Protein AF-A0A8H3C6M9-F1 (afdb_monomer_lite)

Organism: NCBI:txid456999

Sequence (667 aa):
MASDAGHTKTNTQATDSNSISLPVVHGKVQRTDSHADILPLELLSYIFTLGEQAERFVRKQSPHNMRFQELVSQVCSQWRAVAVNNPTLWTWITIQRPSHCEIAASYLVRAGSTALLDVEIEMRTGFWDRAEISPTDWAGQLKYTSNLIEFLVSHGASPGRWRTLSIWARQPEPLFQALAFLHNHATPALQSLALKWASKSMQHVEEIRAIDSARTSLRYLILPGPLAPDLRYVELTSVPWRFVLDRSSPLFTGLTSLSLTAATQLNSLTMLANLLSCNPCLQSLHLSSGPDHMDNAYFSDHPLPCISLPELHSFSVRSAYKSDWILDVLKVVQVPELKKFTLATELYTDYPGEATGPELMLLNFLSGGNGDAWIDGRTSASKSIYPSLRELDISSVECYSGGKTIMTLLSSFPSVTWLSIANHQIDCLARFPSVLPKLDCLSLNGHPYPDLGKVLRRRAASGYPIQVVELRGHHYWEREDRDACALPIDVTVIEHPEPEDVAADDESAVEHWEDEIDDEEQGGYSDTGDEWMEGAEVSLEDDGLEDEYYEENNEEEEYGPSDGYTEAEEYPEDIYLPTCWTEEDGGAYDLDEAEGLYDNGWLYGGSNPFIGEENYDEEQTYEGYYEGNEWEGYSADDSDRDGGVDLEGGGSDYDDYDYDDYGADDY

pLDDT: mean 74.09, std 24.4, range [28.62, 98.5]

InterPro domains:
  IPR032675 Leucine-rich repeat domain superfamily [G3DSA:3.80.10.10] (163-447)

Radius of gyration: 38.71 Å; chains: 1; bounding box: 100×121×127 Å

Secondary structure (DSSP, 8-state):
----------------------------------GGGGS-HHHHHHHHHHHHHHHHHH----TTSPPHHHHHHHH-HHHHHHHHT-GGGG-EEEESSTTHHHHHHHHHHHHTTTS-EEEEEEE-HHHHHHTT--TT-HHHHHHHHHHHHHHHHHTT--GGGEEEEEEEESSSHHHHHHHHHHHHS--TT--EEEEEE--SS-HHHHHHHHHHHHHHHHTT----S-S-TT--EEEEES--THHHHSSSS-S--S-SEEEEE-SSPPPPHHHHHHHHHT-TT--EEEEE--SS--S-----SSPPPPEE-TT--EEEEEESS-HHHHHHHHHHEE-TT--EEEEEE----SSTT---HHHHHHHHHHHHSSGGGGTT--------S-TT--EEEEEEE---S-THHHHHHHHT-TT--EEEEEGGGTHHHHH-TTSSTT--EEEEESSPPTTHHHHHHHHHHTT----EEEEEES----HHHHHHHT--TTPEEEEEEPP----TTGGGGTTTSSS----------------------------------------PPP-------------------------------------------------------------------------------------------------------------

Foldseek 3Di:
DDDDDDDDDDDDDDDDDDDDDDDPPPPPPPPPPPCVVVDDLVVLLVVLLVQQVCCVPPDPDDVPDDHSLRVQLPPDPSSVVSSLQNLSNLQEQEAQAPVSLVVNLVSLVSVPQQAAHAYHYAAEPRRCVRVVHDPPNLVVVLVVLLVSVVSNVVSRVALCRYQHYAYEHCAQNSVLSVVVVLLVHANQNHAYYHYAHDYDPDQPVSVVVSVVVSCVVCVPSPDPDASYPNHAYYAYHQHACCSQQVDPAGNDAQYQEYADEHNADDDALQSVLRNVQRHLNHQYYHYEPHQDDHDDPDHDPDDAAADENANHAYYEYEYADPLPVVQSNVRRYQYQQHAAYAYAYNDPPPPLDDDPPSLLVSLVCQLQPDPPVVVPPDRPNHQGSHQNYAHYECQNPDDNPPLPSVLSNQQSHLNHQEYEHELVNLVNCLVPLCRNLNHQEYEYEDDDNLQQQVSQVSNVVVVRHHQEYEYEDQDDQDPVSVVSSVHDPRHHYHYDHDPPCPPPPVVVVVVPPPPPPDDPDPDDDDDDDDDDDDDDDDDDDDDDDDDDDDDDDDDDDDDDDDDDDDDDDDDDDDDDDDDDDDDDDDDDDDDDDDDDDDDDDDDDDDDDDDDDDDDDDDDDDDDDDDDDDDDDDDDDDDDDDDDDDDDDDDDDDDDDDDDDDDDDDDD

Structure (mmCIF, N/CA/C/O backbone):
data_AF-A0A8H3C6M9-F1
#
_entry.id   AF-A0A8H3C6M9-F1
#
loop_
_atom_site.group_PDB
_atom_site.id
_atom_site.type_symbol
_atom_site.label_atom_id
_atom_site.label_alt_id
_atom_site.label_comp_id
_atom_site.label_asym_id
_atom_site.label_entity_id
_atom_site.label_seq_id
_atom_site.pdbx_PDB_ins_code
_atom_site.Cartn_x
_atom_site.Cartn_y
_atom_site.Cartn_z
_atom_site.occupancy
_atom_site.B_iso_or_equiv
_atom_site.auth_seq_id
_atom_site.auth_comp_id
_atom_site.auth_asym_id
_atom_site.auth_atom_id
_atom_site.pdbx_PDB_model_num
ATOM 1 N N . MET A 1 1 ? 38.247 -35.720 -66.150 1.00 36.16 1 MET A N 1
ATOM 2 C CA . MET A 1 1 ? 39.692 -35.918 -66.397 1.00 36.16 1 MET A CA 1
ATOM 3 C C . MET A 1 1 ? 40.350 -35.902 -65.023 1.00 36.16 1 MET A C 1
ATOM 5 O O . MET A 1 1 ? 40.265 -34.875 -64.377 1.00 36.16 1 MET A O 1
ATOM 9 N N . ALA A 1 2 ? 40.515 -37.083 -64.415 1.00 33.53 2 ALA A N 1
ATOM 10 C CA . ALA A 1 2 ? 41.774 -37.860 -64.345 1.00 33.53 2 ALA A CA 1
ATOM 11 C C . ALA A 1 2 ? 42.678 -37.317 -63.207 1.00 33.53 2 ALA A C 1
ATOM 13 O O . ALA A 1 2 ? 43.108 -36.176 -63.304 1.00 33.53 2 ALA A O 1
ATOM 14 N N . SER A 1 3 ? 42.683 -37.971 -62.027 1.00 39.44 3 SER A N 1
ATOM 15 C CA . SER A 1 3 ? 43.698 -38.951 -61.518 1.00 39.44 3 SER A CA 1
ATOM 16 C C . SER A 1 3 ? 44.978 -38.247 -61.027 1.00 39.44 3 SER A C 1
ATOM 18 O O . SER A 1 3 ? 45.461 -37.375 -61.730 1.00 39.44 3 SER A O 1
ATOM 20 N N . ASP A 1 4 ? 45.568 -38.474 -59.848 1.00 41.00 4 ASP A N 1
ATOM 21 C CA . ASP A 1 4 ? 46.059 -39.700 -59.174 1.00 41.00 4 ASP A CA 1
ATOM 22 C C . ASP A 1 4 ? 46.420 -39.306 -57.712 1.00 41.00 4 ASP A C 1
ATOM 24 O O . ASP A 1 4 ? 46.810 -38.164 -57.484 1.00 41.00 4 ASP A O 1
ATOM 28 N N . ALA A 1 5 ? 46.164 -40.073 -56.643 1.00 45.22 5 ALA A N 1
ATOM 29 C CA . ALA A 1 5 ? 46.741 -41.353 -56.183 1.00 45.22 5 ALA A CA 1
ATOM 30 C C . ALA A 1 5 ? 48.145 -41.264 -55.531 1.00 45.22 5 ALA A C 1
ATOM 32 O O . ALA A 1 5 ? 49.123 -40.865 -56.154 1.00 45.22 5 ALA A O 1
ATOM 33 N N . GLY A 1 6 ? 48.236 -41.732 -54.274 1.00 39.41 6 GLY A N 1
ATOM 34 C CA . GLY A 1 6 ? 49.479 -41.871 -53.503 1.00 39.41 6 GLY A CA 1
ATOM 35 C C . GLY A 1 6 ? 49.311 -42.618 -52.165 1.00 39.41 6 GLY A C 1
ATOM 36 O O . GLY A 1 6 ? 49.246 -42.005 -51.108 1.00 39.41 6 GLY A O 1
ATOM 37 N N . HIS A 1 7 ? 49.237 -43.952 -52.232 1.00 42.56 7 HIS A N 1
ATOM 38 C CA . HIS A 1 7 ? 49.507 -44.951 -51.170 1.00 42.56 7 HIS A CA 1
ATOM 39 C C . HIS A 1 7 ? 50.911 -44.749 -50.529 1.00 42.56 7 HIS A C 1
ATOM 41 O O . HIS A 1 7 ? 51.781 -44.196 -51.184 1.00 42.56 7 HIS A O 1
ATOM 47 N N . THR A 1 8 ? 51.337 -45.194 -49.333 1.00 38.41 8 THR A N 1
ATOM 48 C CA . THR A 1 8 ? 51.044 -46.325 -48.415 1.00 38.41 8 THR A CA 1
ATOM 49 C C . THR A 1 8 ? 52.003 -46.185 -47.207 1.00 38.41 8 THR A C 1
ATOM 51 O O . THR A 1 8 ? 53.142 -45.781 -47.429 1.00 38.41 8 THR A O 1
ATOM 54 N N . LYS A 1 9 ? 51.641 -46.641 -45.993 1.00 41.12 9 LYS A N 1
ATOM 55 C CA . LYS A 1 9 ? 52.318 -47.751 -45.265 1.00 41.12 9 LYS A CA 1
ATOM 56 C C . LYS A 1 9 ? 51.861 -47.887 -43.803 1.00 41.12 9 LYS A C 1
ATOM 58 O O . LYS A 1 9 ? 51.900 -46.961 -43.007 1.00 41.12 9 LYS A O 1
ATOM 63 N N . THR A 1 10 ? 51.490 -49.124 -43.510 1.00 43.59 10 THR A N 1
ATOM 64 C CA . THR A 1 10 ? 51.218 -49.792 -42.236 1.00 43.59 10 THR A CA 1
ATOM 65 C C . THR A 1 10 ? 52.448 -49.902 -41.332 1.00 43.59 10 THR A C 1
ATOM 67 O O . THR A 1 10 ? 53.534 -50.191 -41.840 1.00 43.59 10 THR A O 1
ATOM 70 N N . ASN A 1 11 ? 52.259 -49.868 -40.008 1.00 35.47 11 ASN A N 1
ATOM 71 C CA . ASN A 1 11 ? 53.043 -50.720 -39.113 1.00 35.47 11 ASN A CA 1
ATOM 72 C C . ASN A 1 11 ? 52.235 -51.167 -37.884 1.00 35.47 11 ASN A C 1
ATOM 74 O O . ASN A 1 11 ? 51.421 -50.422 -37.348 1.00 35.47 11 ASN A O 1
ATOM 78 N N . THR A 1 12 ? 52.482 -52.413 -37.495 1.00 40.94 12 THR A N 1
ATOM 79 C CA . THR A 1 12 ? 51.703 -53.268 -36.597 1.00 40.94 12 THR A CA 1
ATOM 80 C C . THR A 1 12 ? 52.603 -53.700 -35.439 1.00 40.94 12 THR A C 1
ATOM 82 O O . THR A 1 12 ? 53.681 -54.216 -35.711 1.00 40.94 12 THR A O 1
ATOM 85 N N . GLN A 1 13 ? 52.166 -53.553 -34.184 1.00 37.41 13 GLN A N 1
ATOM 86 C CA . GLN A 1 13 ? 52.625 -54.303 -32.989 1.00 37.41 13 GLN A CA 1
ATOM 87 C C . GLN A 1 13 ? 51.731 -53.855 -31.811 1.00 37.41 13 GLN A C 1
ATOM 89 O O . GLN A 1 13 ? 51.665 -52.664 -31.549 1.00 37.41 13 GLN A O 1
ATOM 94 N N . ALA A 1 14 ? 50.847 -54.647 -31.191 1.00 42.97 14 ALA A N 1
ATOM 95 C CA . ALA A 1 14 ? 50.932 -55.978 -30.570 1.00 42.97 14 ALA A CA 1
ATOM 96 C C . ALA A 1 14 ? 51.742 -56.012 -29.257 1.00 42.97 14 ALA A C 1
ATOM 98 O O . ALA A 1 14 ? 52.936 -56.279 -29.298 1.00 42.97 14 ALA A O 1
ATOM 99 N N . THR A 1 15 ? 51.045 -55.804 -28.129 1.00 39.59 15 THR A N 1
ATOM 100 C CA . THR A 1 15 ? 51.265 -56.398 -26.786 1.00 39.59 15 THR A CA 1
ATOM 101 C C . THR A 1 15 ? 49.946 -56.232 -26.007 1.00 39.59 15 THR A C 1
ATOM 103 O O . THR A 1 15 ? 49.511 -55.108 -25.782 1.00 39.59 15 THR A O 1
ATOM 106 N N . ASP A 1 16 ? 49.105 -57.257 -25.896 1.00 34.75 16 ASP A N 1
ATOM 107 C CA . ASP A 1 16 ? 49.084 -58.305 -24.859 1.00 34.75 16 ASP A CA 1
ATOM 108 C C . ASP A 1 16 ? 48.722 -57.829 -23.434 1.00 34.75 16 ASP A C 1
ATOM 110 O O . ASP A 1 16 ? 49.536 -57.307 -22.682 1.00 34.75 16 ASP A O 1
ATOM 114 N N . SER A 1 17 ? 47.458 -58.121 -23.093 1.00 44.16 17 SER A N 1
ATOM 115 C CA . SER A 1 17 ? 46.964 -58.743 -21.852 1.00 44.16 17 SER A CA 1
ATOM 116 C C . SER A 1 17 ? 47.332 -58.154 -20.483 1.00 44.16 17 SER A C 1
ATOM 118 O O . SER A 1 17 ? 48.380 -58.454 -19.923 1.00 44.16 17 SER A O 1
ATOM 120 N N . ASN A 1 18 ? 46.334 -57.524 -19.848 1.00 36.34 18 ASN A N 1
ATOM 121 C CA . ASN A 1 18 ? 46.032 -57.740 -18.429 1.00 36.34 18 ASN A CA 1
ATOM 122 C C . ASN A 1 18 ? 44.523 -57.582 -18.171 1.00 36.34 18 ASN A C 1
ATOM 124 O O . ASN A 1 18 ? 43.996 -56.487 -17.999 1.00 36.34 18 ASN A O 1
ATOM 128 N N . SER A 1 19 ? 43.816 -58.713 -18.181 1.00 41.31 19 SER A N 1
ATOM 129 C CA . SER A 1 19 ? 42.403 -58.823 -17.826 1.00 41.31 19 SER A CA 1
ATOM 130 C C . SER A 1 19 ? 42.252 -58.924 -16.306 1.00 41.31 19 SER A C 1
ATOM 132 O O . SER A 1 19 ? 42.424 -60.002 -15.735 1.00 41.31 19 SER A O 1
ATOM 134 N N . ILE A 1 20 ? 41.899 -57.819 -15.651 1.00 39.69 20 ILE A N 1
ATOM 135 C CA . ILE A 1 20 ? 41.348 -57.840 -14.292 1.00 39.69 20 ILE A CA 1
ATOM 136 C C . ILE A 1 20 ? 39.827 -57.889 -14.436 1.00 39.69 20 ILE A C 1
ATOM 138 O O . ILE A 1 20 ? 39.172 -56.900 -14.752 1.00 39.69 20 ILE A O 1
ATOM 142 N N . SER A 1 21 ? 39.269 -59.083 -14.260 1.00 44.41 21 SER A N 1
ATOM 143 C CA . SER A 1 21 ? 37.831 -59.321 -14.199 1.00 44.41 21 SER A CA 1
ATOM 144 C C . SER A 1 21 ? 37.266 -58.756 -12.894 1.00 44.41 21 SER A C 1
ATOM 146 O O . SER A 1 21 ? 37.384 -59.387 -11.842 1.00 44.41 21 SER A O 1
ATOM 148 N N . LEU A 1 22 ? 36.647 -57.579 -12.966 1.00 44.78 22 LEU A N 1
ATOM 149 C CA . LEU A 1 22 ? 35.770 -57.070 -11.914 1.00 44.78 22 LEU A CA 1
ATOM 150 C C . LEU A 1 22 ? 34.413 -57.795 -11.984 1.00 44.78 22 LEU A C 1
ATOM 152 O O . LEU A 1 22 ? 33.896 -58.020 -13.083 1.00 44.78 22 LEU A O 1
ATOM 156 N N . PRO A 1 23 ? 33.822 -58.188 -10.841 1.00 45.72 23 PRO A N 1
ATOM 157 C CA . PRO A 1 23 ? 32.539 -58.869 -10.821 1.00 45.72 23 PRO A CA 1
ATOM 158 C C . PRO A 1 23 ? 31.445 -57.908 -11.289 1.00 45.72 23 PRO A C 1
ATOM 160 O O . PRO A 1 23 ? 31.122 -56.925 -10.626 1.00 45.72 23 PRO A O 1
ATOM 163 N N . VAL A 1 24 ? 30.858 -58.220 -12.441 1.00 51.19 24 VAL A N 1
ATOM 164 C CA . VAL A 1 24 ? 29.635 -57.596 -12.940 1.00 51.19 24 VAL A CA 1
ATOM 165 C C . VAL A 1 24 ? 28.494 -57.989 -11.998 1.00 51.19 24 VAL A C 1
ATOM 167 O O . VAL A 1 24 ? 27.837 -59.017 -12.162 1.00 51.19 24 VAL A O 1
ATOM 170 N N . VAL A 1 25 ? 28.277 -57.176 -10.966 1.00 51.94 25 VAL A N 1
ATOM 171 C CA . VAL A 1 25 ? 27.084 -57.239 -10.122 1.00 51.94 25 VAL A CA 1
ATOM 172 C C . VAL A 1 25 ? 25.944 -56.624 -10.929 1.00 51.94 25 VAL A C 1
ATOM 174 O O . VAL A 1 25 ? 25.717 -55.418 -10.912 1.00 51.94 25 VAL A O 1
ATOM 177 N N . HIS A 1 26 ? 25.218 -57.458 -11.675 1.00 48.88 26 HIS A N 1
ATOM 178 C CA . HIS A 1 26 ? 23.889 -57.120 -12.188 1.00 48.88 26 HIS A CA 1
ATOM 179 C C . HIS A 1 26 ? 22.893 -57.054 -11.022 1.00 48.88 26 HIS A C 1
ATOM 181 O O . HIS A 1 26 ? 22.028 -57.914 -10.854 1.00 48.88 26 HIS A O 1
ATOM 187 N N . GLY A 1 27 ? 23.024 -56.016 -10.197 1.00 49.16 27 GLY A N 1
ATOM 188 C CA . GLY A 1 27 ? 21.957 -55.573 -9.319 1.00 49.16 27 GLY A CA 1
ATOM 189 C C . GLY A 1 27 ? 20.884 -54.924 -10.183 1.00 49.16 27 GLY A C 1
ATOM 190 O O . GLY A 1 27 ? 21.055 -53.800 -10.643 1.00 49.16 27 GLY A O 1
ATOM 191 N N . LYS A 1 28 ? 19.780 -55.639 -10.430 1.00 52.66 28 LYS A N 1
ATOM 192 C CA . LYS A 1 28 ? 18.525 -55.026 -10.875 1.00 52.66 28 LYS A CA 1
ATOM 193 C C . LYS A 1 28 ? 18.099 -54.030 -9.797 1.00 52.66 28 LYS A C 1
ATOM 195 O O . LYS A 1 28 ? 17.418 -54.408 -8.849 1.00 52.66 28 LYS A O 1
ATOM 200 N N . VAL A 1 29 ? 18.512 -52.775 -9.936 1.00 56.50 29 VAL A N 1
ATOM 201 C CA . VAL A 1 29 ? 17.877 -51.663 -9.234 1.00 56.50 29 VAL A CA 1
ATOM 202 C C . VAL A 1 29 ? 16.456 -51.616 -9.781 1.00 56.50 29 VAL A C 1
ATOM 204 O O . VAL A 1 29 ? 16.233 -51.253 -10.937 1.00 56.50 29 VAL A O 1
ATOM 207 N N . GLN A 1 30 ? 15.500 -52.106 -8.992 1.00 56.00 30 GLN A N 1
ATOM 208 C CA . GLN A 1 30 ? 14.090 -51.835 -9.227 1.00 56.00 30 GLN A CA 1
ATOM 209 C C . GLN A 1 30 ? 13.960 -50.314 -9.277 1.00 56.00 30 GLN A C 1
ATOM 211 O O . GLN A 1 30 ? 14.158 -49.652 -8.262 1.00 56.00 30 GLN A O 1
ATOM 216 N N . ARG A 1 31 ? 13.683 -49.769 -10.468 1.00 54.78 31 ARG A N 1
ATOM 217 C CA . ARG A 1 31 ? 13.112 -48.431 -10.603 1.00 54.78 31 ARG A CA 1
ATOM 218 C C . ARG A 1 31 ? 11.848 -48.449 -9.756 1.00 54.78 31 ARG A C 1
ATOM 220 O O . ARG A 1 31 ? 10.856 -49.054 -10.144 1.00 54.78 31 ARG A O 1
ATOM 227 N N . THR A 1 32 ? 11.925 -47.894 -8.556 1.00 58.25 32 THR A N 1
ATOM 228 C CA . THR A 1 32 ? 10.736 -47.464 -7.841 1.00 58.25 32 THR A CA 1
ATOM 229 C C . THR A 1 32 ? 10.137 -46.388 -8.725 1.00 58.25 32 THR A C 1
ATOM 231 O O . THR A 1 32 ? 10.750 -45.332 -8.868 1.00 58.25 32 THR A O 1
ATOM 234 N N . ASP A 1 33 ? 9.039 -46.715 -9.404 1.00 57.97 33 ASP A N 1
ATOM 235 C CA . ASP A 1 33 ? 8.292 -45.796 -10.255 1.00 57.97 33 ASP A CA 1
ATOM 236 C C . ASP A 1 33 ? 8.059 -44.498 -9.473 1.00 57.97 33 ASP A C 1
ATOM 238 O O . ASP A 1 33 ? 7.248 -44.445 -8.545 1.00 57.97 33 ASP A O 1
ATOM 242 N N . SER A 1 34 ? 8.834 -43.459 -9.787 1.00 61.56 34 SER A N 1
ATOM 243 C CA . SER A 1 34 ? 8.637 -42.131 -9.233 1.00 61.56 34 SER A CA 1
ATOM 244 C C . SER A 1 34 ? 7.298 -41.636 -9.752 1.00 61.56 34 SER A C 1
ATOM 246 O O . SER A 1 34 ? 7.176 -41.176 -10.881 1.00 61.56 34 SER A O 1
ATOM 248 N N . HIS A 1 35 ? 6.268 -41.743 -8.913 1.00 66.38 35 HIS A N 1
ATOM 249 C CA . HIS A 1 35 ? 4.894 -41.344 -9.224 1.00 66.38 35 HIS A CA 1
ATOM 250 C C . HIS A 1 35 ? 4.754 -39.888 -9.713 1.00 66.38 35 HIS A C 1
ATOM 252 O O . HIS A 1 35 ? 3.717 -39.536 -10.271 1.00 66.38 35 HIS A O 1
ATOM 258 N N . ALA A 1 36 ? 5.785 -39.053 -9.542 1.00 62.12 36 ALA A N 1
ATOM 259 C CA . ALA A 1 36 ? 5.846 -37.695 -10.074 1.00 62.12 36 ALA A CA 1
ATOM 260 C C . ALA A 1 36 ? 5.809 -37.638 -11.616 1.00 62.12 36 ALA A C 1
ATOM 262 O O . ALA A 1 36 ? 5.257 -36.686 -12.161 1.00 62.12 36 ALA A O 1
ATOM 263 N N . ASP A 1 37 ? 6.295 -38.670 -12.316 1.00 68.25 37 ASP A N 1
ATOM 264 C CA . ASP A 1 37 ? 6.304 -38.717 -13.789 1.00 68.25 37 ASP A CA 1
ATOM 265 C C . ASP A 1 37 ? 4.910 -39.013 -14.388 1.00 68.25 37 ASP A C 1
ATOM 267 O O . ASP A 1 37 ? 4.723 -38.999 -15.605 1.00 68.25 37 ASP A O 1
ATOM 271 N N . ILE A 1 38 ? 3.910 -39.288 -13.539 1.00 85.25 38 ILE A N 1
ATOM 272 C CA . ILE A 1 38 ? 2.546 -39.673 -13.942 1.00 85.25 38 ILE A CA 1
ATOM 273 C C . ILE A 1 38 ? 1.627 -38.446 -14.086 1.00 85.25 38 ILE A C 1
ATOM 275 O O . ILE A 1 38 ? 0.522 -38.559 -14.621 1.00 85.25 38 ILE A O 1
ATOM 279 N N . LEU A 1 39 ? 2.047 -37.263 -13.626 1.00 92.31 39 LEU A N 1
ATOM 280 C CA . LEU A 1 39 ? 1.205 -36.070 -13.705 1.00 92.31 39 LEU A CA 1
ATOM 281 C C . LEU A 1 39 ? 1.031 -35.604 -15.166 1.00 92.31 39 LEU A C 1
ATOM 283 O O . LEU A 1 39 ? 2.028 -35.397 -15.864 1.00 92.31 39 LEU A O 1
ATOM 287 N N . PRO A 1 40 ? -0.217 -35.387 -15.632 1.00 95.19 40 PRO A N 1
ATOM 288 C CA . PRO A 1 40 ? -0.488 -34.692 -16.887 1.00 95.19 40 PRO A CA 1
ATOM 289 C C . PRO A 1 40 ? 0.214 -33.331 -16.945 1.00 95.19 40 PRO A C 1
ATOM 291 O O . PRO A 1 40 ? 0.289 -32.620 -15.938 1.00 95.19 40 PRO A O 1
ATOM 294 N N . LEU A 1 41 ? 0.698 -32.955 -18.131 1.00 95.50 41 LEU A N 1
ATOM 295 C CA . LEU A 1 41 ? 1.472 -31.725 -18.337 1.00 95.50 41 LEU A CA 1
ATOM 296 C C . LEU A 1 41 ? 0.659 -30.476 -17.968 1.00 95.50 41 LEU A C 1
ATOM 298 O O . LEU A 1 41 ? 1.215 -29.506 -17.463 1.00 95.50 41 LEU A O 1
ATOM 302 N N . GLU A 1 42 ? -0.659 -30.522 -18.159 1.00 96.38 42 GLU A N 1
ATOM 303 C CA . GLU A 1 42 ? -1.590 -29.445 -17.826 1.00 96.38 42 GLU A CA 1
ATOM 304 C C . GLU A 1 42 ? -1.685 -29.235 -16.312 1.00 96.38 42 GLU A C 1
ATOM 306 O O . GLU A 1 42 ? -1.677 -28.099 -15.840 1.00 96.38 42 GLU A O 1
ATOM 311 N N . LEU A 1 43 ? -1.728 -30.326 -15.536 1.00 96.69 43 LEU A N 1
ATOM 312 C CA . LEU A 1 43 ? -1.740 -30.242 -14.075 1.00 96.69 43 LEU A CA 1
ATOM 313 C C . LEU A 1 43 ? -0.397 -29.745 -13.550 1.00 96.69 43 LEU A C 1
ATOM 315 O O . LEU A 1 43 ? -0.372 -28.935 -12.629 1.00 96.69 43 LEU A O 1
ATOM 319 N N . LEU A 1 44 ? 0.707 -30.183 -14.156 1.00 96.31 44 LEU A N 1
ATOM 320 C CA . LEU A 1 44 ? 2.033 -29.714 -13.774 1.00 96.31 44 LEU A CA 1
ATOM 321 C C . LEU A 1 44 ? 2.215 -28.218 -14.081 1.00 96.31 44 LEU A C 1
ATOM 323 O O . LEU A 1 44 ? 2.679 -27.471 -13.226 1.00 96.31 44 LEU A O 1
ATOM 327 N N . SER A 1 45 ? 1.768 -27.762 -15.255 1.00 97.06 45 SER A N 1
ATOM 328 C CA . SER A 1 45 ? 1.748 -26.341 -15.627 1.00 97.06 45 SER A CA 1
ATOM 329 C C . SER A 1 45 ? 0.905 -25.513 -14.655 1.00 97.06 45 SER A C 1
ATOM 331 O O . SER A 1 45 ? 1.364 -24.466 -14.202 1.00 97.06 45 SER A O 1
ATOM 333 N N . TYR A 1 46 ? -0.277 -26.004 -14.270 1.00 97.44 46 TYR A N 1
ATOM 334 C CA . TYR A 1 46 ? -1.133 -25.336 -13.290 1.00 97.44 46 TYR A CA 1
ATOM 335 C C . TYR A 1 46 ? -0.482 -25.250 -11.902 1.00 97.44 46 TYR A C 1
ATOM 337 O O . TYR A 1 46 ? -0.494 -24.186 -11.284 1.00 97.44 46 TYR A O 1
ATOM 345 N N . ILE A 1 47 ? 0.145 -26.335 -11.431 1.00 97.12 47 ILE A N 1
ATOM 346 C CA . ILE A 1 47 ? 0.910 -26.344 -10.174 1.00 97.12 47 ILE A CA 1
ATOM 347 C C . ILE A 1 47 ? 2.042 -25.315 -10.228 1.00 97.12 47 ILE A C 1
ATOM 349 O O . ILE A 1 47 ? 2.259 -24.608 -9.247 1.00 97.12 47 ILE A O 1
ATOM 353 N N . PHE A 1 48 ? 2.739 -25.189 -11.362 1.00 97.44 48 PHE A N 1
ATOM 354 C CA . PHE A 1 48 ? 3.801 -24.194 -11.505 1.00 97.44 48 PHE A CA 1
ATOM 355 C C . PHE A 1 48 ? 3.266 -22.766 -11.428 1.00 97.44 48 PHE A C 1
ATOM 357 O O . PHE A 1 48 ? 3.849 -21.942 -10.734 1.00 97.44 48 PHE A O 1
ATOM 364 N N . THR A 1 49 ? 2.133 -22.476 -12.065 1.00 96.00 49 THR A N 1
ATOM 365 C CA . THR A 1 49 ? 1.494 -21.160 -11.948 1.00 96.00 49 THR A CA 1
ATOM 366 C C . THR A 1 49 ? 1.085 -20.853 -10.503 1.00 96.00 49 THR A C 1
ATOM 368 O O . THR A 1 49 ? 1.274 -19.732 -10.046 1.00 96.00 49 THR A O 1
ATOM 371 N N . LEU A 1 50 ? 0.579 -21.836 -9.749 1.00 95.88 50 LEU A N 1
ATOM 372 C CA . LEU A 1 50 ? 0.267 -21.648 -8.326 1.00 95.88 50 LEU A CA 1
ATOM 373 C C . LEU A 1 50 ? 1.520 -21.435 -7.470 1.00 95.88 50 LEU A C 1
ATOM 375 O O . LEU A 1 50 ? 1.498 -20.621 -6.552 1.00 95.88 50 LEU A O 1
ATOM 379 N N . GLY A 1 51 ? 2.600 -22.168 -7.750 1.00 95.56 51 GLY A N 1
ATOM 380 C CA . GLY A 1 51 ? 3.866 -22.021 -7.036 1.00 95.56 51 GLY A CA 1
ATOM 381 C C . GLY A 1 51 ? 4.520 -20.661 -7.275 1.00 95.56 51 GLY A C 1
ATOM 382 O O . GLY A 1 51 ? 4.998 -20.046 -6.327 1.00 95.56 51 GLY A O 1
ATOM 383 N N . GLU A 1 52 ? 4.458 -20.160 -8.508 1.00 94.50 52 GLU A N 1
ATOM 384 C CA . GLU A 1 52 ? 4.926 -18.819 -8.865 1.00 94.50 52 GLU A CA 1
ATOM 385 C C . GLU A 1 52 ? 4.094 -17.732 -8.173 1.00 94.50 52 GLU A C 1
ATOM 387 O O . GLU A 1 52 ? 4.653 -16.853 -7.523 1.00 94.50 52 GLU A O 1
ATOM 392 N N . GLN A 1 53 ? 2.762 -17.853 -8.185 1.00 92.06 53 GLN A N 1
ATOM 393 C CA . GLN A 1 53 ? 1.885 -16.937 -7.451 1.00 92.06 53 GLN A CA 1
ATOM 394 C C . GLN A 1 53 ? 2.176 -16.955 -5.950 1.00 92.06 53 GLN A C 1
ATOM 396 O O . GLN A 1 53 ? 2.284 -15.900 -5.333 1.00 92.06 53 GLN A O 1
ATOM 401 N N . ALA A 1 54 ? 2.325 -18.139 -5.352 1.00 91.56 54 ALA A N 1
ATOM 402 C CA . ALA A 1 54 ? 2.647 -18.269 -3.936 1.00 91.56 54 ALA A CA 1
ATOM 403 C C . ALA A 1 54 ? 4.007 -17.640 -3.598 1.00 91.56 54 ALA A C 1
ATOM 405 O O . ALA A 1 54 ? 4.132 -16.993 -2.559 1.00 91.56 54 ALA A O 1
ATOM 406 N N . GLU A 1 55 ? 5.009 -17.775 -4.472 1.00 91.25 55 GLU A N 1
ATOM 407 C CA . GLU A 1 55 ? 6.308 -17.125 -4.291 1.00 91.25 55 GLU A CA 1
ATOM 408 C C . GLU A 1 55 ? 6.182 -15.598 -4.231 1.00 91.25 55 GLU A C 1
ATOM 410 O O . GLU A 1 55 ? 6.777 -14.998 -3.335 1.00 91.25 55 GLU A O 1
ATOM 415 N N . ARG A 1 56 ? 5.350 -14.987 -5.091 1.00 88.25 56 ARG A N 1
ATOM 416 C CA . ARG A 1 56 ? 5.098 -13.534 -5.067 1.00 88.25 56 ARG A CA 1
ATOM 417 C C . ARG A 1 56 ? 4.557 -13.034 -3.726 1.00 88.25 56 ARG A C 1
ATOM 419 O O . ARG A 1 56 ? 4.836 -11.901 -3.352 1.00 88.25 56 ARG A O 1
ATOM 426 N N . PHE A 1 57 ? 3.765 -13.847 -3.023 1.00 81.69 57 PHE A N 1
ATOM 427 C CA . PHE A 1 57 ? 3.134 -13.447 -1.759 1.00 81.69 57 PHE A CA 1
ATOM 428 C C . PHE A 1 57 ? 3.954 -13.799 -0.518 1.00 81.69 57 PHE A C 1
ATOM 430 O O . PHE A 1 57 ? 3.868 -13.097 0.485 1.00 81.69 57 PHE A O 1
ATOM 437 N N . VAL A 1 58 ? 4.689 -14.913 -0.546 1.00 78.75 58 VAL A N 1
ATOM 438 C CA . VAL A 1 58 ? 5.265 -15.504 0.672 1.00 78.75 58 VAL A CA 1
ATOM 439 C C . VAL A 1 58 ? 6.736 -15.151 0.850 1.00 78.75 58 VAL A C 1
ATOM 441 O O . VAL A 1 58 ? 7.204 -15.044 1.982 1.00 78.75 58 VAL A O 1
ATOM 444 N N . ARG A 1 59 ? 7.501 -15.001 -0.235 1.00 65.38 59 ARG A N 1
ATOM 445 C CA . ARG A 1 59 ? 8.955 -14.859 -0.125 1.00 65.38 59 ARG A CA 1
ATOM 446 C C . ARG A 1 59 ? 9.371 -13.395 -0.217 1.00 65.38 59 ARG A C 1
ATOM 448 O O . ARG A 1 59 ? 9.350 -12.817 -1.301 1.00 65.38 59 ARG A O 1
ATOM 455 N N . LYS A 1 60 ? 9.869 -12.836 0.897 1.00 67.81 60 LYS A N 1
ATOM 456 C CA . LYS A 1 60 ? 10.838 -11.727 0.832 1.00 67.81 60 LYS A CA 1
ATOM 457 C C . LYS A 1 60 ? 11.987 -12.229 -0.058 1.00 67.81 60 LYS A C 1
ATOM 459 O O . LYS A 1 60 ? 12.588 -13.268 0.227 1.00 67.81 60 LYS A O 1
ATOM 464 N N . GLN A 1 61 ? 12.200 -11.580 -1.200 1.00 64.88 61 GLN A N 1
ATOM 465 C CA . GLN A 1 61 ? 13.154 -12.037 -2.207 1.00 64.88 61 GLN A CA 1
ATOM 466 C C . GLN A 1 61 ? 14.571 -11.878 -1.654 1.00 64.88 61 GLN A C 1
ATOM 468 O O . GLN A 1 61 ? 15.137 -10.791 -1.690 1.00 64.88 61 GLN A O 1
ATOM 473 N N . SER A 1 62 ? 15.144 -12.956 -1.117 1.00 71.75 62 SER A N 1
ATOM 474 C CA . SER A 1 62 ? 16.582 -12.972 -0.862 1.00 71.75 62 SER A CA 1
ATOM 475 C C . SER A 1 62 ? 17.298 -12.930 -2.212 1.00 71.75 62 SER A C 1
ATOM 477 O O . SER A 1 62 ? 16.941 -13.708 -3.104 1.00 71.75 62 SER A O 1
ATOM 479 N N . PRO A 1 63 ? 18.329 -12.089 -2.370 1.00 69.25 63 PRO A N 1
ATOM 480 C CA . PRO A 1 63 ? 19.048 -11.944 -3.630 1.00 69.25 63 PRO A CA 1
ATOM 481 C C . PRO A 1 63 ? 19.877 -13.190 -4.012 1.00 69.25 63 PRO A C 1
ATOM 483 O O . PRO A 1 63 ? 20.519 -13.206 -5.064 1.00 69.25 63 PRO A O 1
ATOM 486 N N . HIS A 1 64 ? 19.870 -14.230 -3.169 1.00 76.50 64 HIS A N 1
ATOM 487 C CA . HIS A 1 64 ? 20.505 -15.528 -3.415 1.00 76.50 64 HIS A CA 1
ATOM 488 C C . HIS A 1 64 ? 19.508 -16.653 -3.721 1.00 76.50 64 HIS A C 1
ATOM 490 O O . HIS A 1 64 ? 19.918 -17.742 -4.123 1.00 76.50 64 HIS A O 1
ATOM 496 N N . ASN A 1 65 ? 18.205 -16.420 -3.548 1.00 81.44 65 ASN A N 1
ATOM 497 C CA . ASN A 1 65 ? 17.210 -17.448 -3.813 1.00 81.44 65 ASN A CA 1
ATOM 498 C C . ASN A 1 65 ? 16.896 -17.493 -5.309 1.00 81.44 65 ASN A C 1
ATOM 500 O O . ASN A 1 65 ? 16.386 -16.526 -5.875 1.00 81.44 65 ASN A O 1
ATOM 504 N N . MET A 1 66 ? 17.158 -18.647 -5.932 1.00 87.38 66 MET A N 1
ATOM 505 C CA . MET A 1 66 ? 16.647 -18.941 -7.271 1.00 87.38 66 MET A CA 1
ATOM 506 C C . MET A 1 66 ? 15.129 -18.785 -7.283 1.00 87.38 66 MET A C 1
ATOM 508 O O . MET A 1 66 ? 14.440 -19.216 -6.350 1.00 87.38 66 MET A O 1
ATOM 512 N N . ARG A 1 67 ? 14.610 -18.208 -8.364 1.00 91.06 67 ARG A N 1
ATOM 513 C CA . ARG A 1 67 ? 13.167 -18.030 -8.521 1.00 91.06 67 ARG A CA 1
ATOM 514 C C . ARG A 1 67 ? 12.476 -19.368 -8.689 1.00 91.06 67 ARG A C 1
ATOM 516 O O . ARG A 1 67 ? 13.060 -20.320 -9.208 1.00 91.06 67 ARG A O 1
ATOM 523 N N . PHE A 1 68 ? 11.205 -19.442 -8.318 1.00 94.56 68 PHE A N 1
ATOM 524 C CA . PHE A 1 68 ? 10.396 -20.640 -8.468 1.00 94.56 68 PHE A CA 1
ATOM 525 C C . PHE A 1 68 ? 10.458 -21.173 -9.903 1.00 94.56 68 PHE A C 1
ATOM 527 O O . PHE A 1 68 ? 10.714 -22.363 -10.084 1.00 94.56 68 PHE A O 1
ATOM 534 N N . GLN A 1 69 ? 10.325 -20.310 -10.920 1.00 95.06 69 GLN A N 1
ATOM 535 C CA . GLN A 1 69 ? 10.428 -20.713 -12.328 1.00 95.06 69 GLN A CA 1
ATOM 536 C C . GLN A 1 69 ? 11.790 -21.321 -12.705 1.00 95.06 69 GLN A C 1
ATOM 538 O O . GLN A 1 69 ? 11.854 -22.256 -13.507 1.00 95.06 69 GLN A O 1
ATOM 543 N N . GLU A 1 70 ? 12.879 -20.843 -12.103 1.00 94.56 70 GLU A N 1
ATOM 544 C CA . GLU A 1 70 ? 14.227 -21.373 -12.321 1.00 94.56 70 GLU A CA 1
ATOM 545 C C . GLU A 1 70 ? 14.383 -22.715 -11.619 1.00 94.56 70 GLU A C 1
ATOM 547 O O . GLU A 1 70 ? 14.782 -23.692 -12.254 1.00 94.56 70 GLU A O 1
ATOM 552 N N . LEU A 1 71 ? 13.976 -22.787 -10.351 1.00 95.44 71 LEU A N 1
ATOM 553 C CA . LEU A 1 71 ? 14.002 -24.000 -9.541 1.00 95.44 71 LEU A CA 1
ATOM 554 C C . LEU A 1 71 ? 13.245 -25.139 -10.225 1.00 95.44 71 LEU A C 1
ATOM 556 O O . LEU A 1 71 ? 13.809 -26.214 -10.435 1.00 95.44 71 LEU A O 1
ATOM 560 N N . VAL A 1 72 ? 11.993 -24.914 -10.644 1.00 96.56 72 VAL A N 1
ATOM 561 C CA . VAL A 1 72 ? 11.201 -25.971 -11.297 1.00 96.56 72 VAL A CA 1
ATOM 562 C C . VAL A 1 72 ? 11.789 -26.394 -12.640 1.00 96.56 72 VAL A C 1
ATOM 564 O O . VAL A 1 72 ? 11.679 -27.562 -13.015 1.00 96.56 72 VAL A O 1
ATOM 567 N N . SER A 1 73 ? 12.483 -25.494 -13.344 1.00 96.88 73 SER A N 1
ATOM 568 C CA . SER A 1 73 ? 13.170 -25.819 -14.598 1.00 96.88 73 SER A CA 1
ATOM 569 C C . SER A 1 73 ? 14.431 -26.680 -14.412 1.00 96.88 73 SER A C 1
ATOM 571 O O . SER A 1 73 ? 14.950 -27.241 -15.384 1.00 96.88 73 SER A O 1
ATOM 573 N N . GLN A 1 74 ? 14.924 -26.815 -13.177 1.00 96.44 74 GLN A N 1
ATOM 574 C CA . GLN A 1 74 ? 16.114 -27.598 -12.834 1.00 96.44 74 GLN A CA 1
ATOM 575 C C . GLN A 1 74 ? 15.798 -28.977 -12.235 1.00 96.44 74 GLN A C 1
ATOM 577 O O . GLN A 1 74 ? 16.705 -29.794 -12.112 1.00 96.44 74 GLN A O 1
ATOM 582 N N . VAL A 1 75 ? 14.530 -29.284 -11.931 1.00 95.69 75 VAL A N 1
ATOM 583 C CA . VAL A 1 75 ? 14.137 -30.552 -11.283 1.00 95.69 75 VAL A CA 1
ATOM 584 C C . VAL A 1 75 ? 14.385 -31.771 -12.178 1.00 95.69 75 VAL A C 1
ATOM 586 O O . VAL A 1 75 ? 15.108 -32.692 -11.805 1.00 95.69 75 VAL A O 1
ATOM 589 N N . CYS A 1 76 ? 13.775 -31.807 -13.365 1.00 94.75 76 CYS A N 1
ATOM 590 C CA . CYS A 1 76 ? 13.979 -32.865 -14.357 1.00 94.75 76 CYS A CA 1
ATOM 591 C C . CYS A 1 76 ? 13.655 -32.356 -15.771 1.00 94.75 76 CYS A C 1
ATOM 593 O O . CYS A 1 76 ? 13.105 -31.267 -15.947 1.00 94.75 76 CYS A O 1
ATOM 595 N N . SER A 1 77 ? 13.972 -33.143 -16.804 1.00 95.25 77 SER A N 1
ATOM 596 C CA . SER A 1 77 ? 13.749 -32.750 -18.205 1.00 95.25 77 SER A CA 1
ATOM 597 C C . SER A 1 77 ? 12.272 -32.514 -18.546 1.00 95.25 77 SER A C 1
ATOM 599 O O . SER A 1 77 ? 11.966 -31.584 -19.290 1.00 95.25 77 SER A O 1
ATOM 601 N N . GLN A 1 78 ? 11.352 -33.304 -17.979 1.00 95.06 78 GLN A N 1
ATOM 602 C CA . GLN A 1 78 ? 9.908 -33.122 -18.170 1.00 95.06 78 GLN A CA 1
ATOM 603 C C . GLN A 1 78 ? 9.431 -31.799 -17.562 1.00 95.06 78 GLN A C 1
ATOM 605 O O . GLN A 1 78 ? 8.728 -31.040 -18.224 1.00 95.06 78 GLN A O 1
ATOM 610 N N . TRP A 1 79 ? 9.847 -31.495 -16.330 1.00 96.88 79 TRP A N 1
ATOM 611 C CA . TRP A 1 79 ? 9.482 -30.254 -15.646 1.00 96.88 79 TRP A CA 1
ATOM 612 C C . TRP A 1 79 ? 10.047 -29.036 -16.369 1.00 96.88 79 TRP A C 1
ATOM 614 O O . TRP A 1 79 ? 9.321 -28.073 -16.599 1.00 96.88 79 TRP A O 1
ATOM 624 N N . ARG A 1 80 ? 11.298 -29.116 -16.837 1.00 97.44 80 ARG A N 1
ATOM 625 C CA . ARG A 1 80 ? 11.897 -28.089 -17.694 1.00 97.44 80 ARG A CA 1
ATOM 626 C C . ARG A 1 80 ? 11.079 -27.846 -18.955 1.00 97.44 80 ARG A C 1
ATOM 628 O O . ARG A 1 80 ? 10.785 -26.698 -19.266 1.00 97.44 80 ARG A O 1
ATOM 635 N N . ALA A 1 81 ? 10.695 -28.906 -19.666 1.00 97.19 81 ALA A N 1
ATOM 636 C CA . ALA A 1 81 ? 9.896 -28.781 -20.880 1.00 97.19 81 ALA A CA 1
ATOM 637 C C . ALA A 1 81 ? 8.534 -28.129 -20.597 1.00 97.19 81 ALA A C 1
ATOM 639 O O . ALA A 1 81 ? 8.104 -27.274 -21.366 1.00 97.19 81 ALA A O 1
ATOM 640 N N . VAL A 1 82 ? 7.873 -28.483 -19.491 1.00 97.56 82 VAL A N 1
ATOM 641 C CA . VAL A 1 82 ? 6.603 -27.856 -19.090 1.00 97.56 82 VAL A CA 1
ATOM 642 C C . VAL A 1 82 ? 6.791 -26.391 -18.706 1.00 97.56 82 VAL A C 1
ATOM 644 O O . VAL A 1 82 ? 6.021 -25.551 -19.159 1.00 97.56 82 VAL A O 1
ATOM 647 N N . ALA A 1 83 ? 7.820 -26.067 -17.922 1.00 97.81 83 ALA A N 1
ATOM 648 C CA . ALA A 1 83 ? 8.109 -24.700 -17.502 1.00 97.81 83 ALA A CA 1
ATOM 649 C C . ALA A 1 83 ? 8.424 -23.795 -18.703 1.00 97.81 83 ALA A C 1
ATOM 651 O O . ALA A 1 83 ? 7.810 -22.744 -18.861 1.00 97.81 83 ALA A O 1
ATOM 652 N N . VAL A 1 84 ? 9.328 -24.221 -19.593 1.00 97.25 84 VAL A N 1
ATOM 653 C CA . VAL A 1 84 ? 9.724 -23.447 -20.785 1.00 97.25 84 VAL A CA 1
ATOM 654 C C . VAL A 1 84 ? 8.548 -23.239 -21.743 1.00 97.25 84 VAL A C 1
ATOM 656 O O . VAL A 1 84 ? 8.401 -22.149 -22.282 1.00 97.25 84 VAL A O 1
ATOM 659 N N . ASN A 1 85 ? 7.676 -24.238 -21.911 1.00 97.44 85 ASN A N 1
ATOM 660 C CA . ASN A 1 85 ? 6.487 -24.131 -22.766 1.00 97.44 85 ASN A CA 1
ATOM 661 C C . ASN A 1 85 ? 5.272 -23.490 -22.071 1.00 97.44 85 ASN A C 1
ATOM 663 O O . ASN A 1 85 ? 4.172 -23.528 -22.622 1.00 97.44 85 ASN A O 1
ATOM 667 N N . ASN A 1 86 ? 5.438 -22.913 -20.878 1.00 97.81 86 ASN A N 1
ATOM 668 C CA . ASN A 1 86 ? 4.384 -22.197 -20.167 1.00 97.81 86 ASN A CA 1
ATOM 669 C C . ASN A 1 86 ? 4.700 -20.690 -20.107 1.00 97.81 86 ASN A C 1
ATOM 671 O O . ASN A 1 86 ? 5.303 -20.242 -19.132 1.00 97.81 86 ASN A O 1
ATOM 675 N N . PRO A 1 87 ? 4.261 -19.880 -21.093 1.00 97.62 87 PRO A N 1
ATOM 676 C CA . PRO A 1 87 ? 4.558 -18.448 -21.141 1.00 97.62 87 PRO A CA 1
ATOM 677 C C . PRO A 1 87 ? 4.125 -17.680 -19.892 1.00 97.62 87 PRO A C 1
ATOM 679 O O . PRO A 1 87 ? 4.780 -16.715 -19.514 1.00 97.62 87 PRO A O 1
ATOM 682 N N . THR A 1 88 ? 3.047 -18.114 -19.224 1.00 96.81 88 THR A N 1
ATOM 683 C CA . THR A 1 88 ? 2.514 -17.422 -18.036 1.00 96.81 88 THR A CA 1
ATOM 684 C C . THR A 1 88 ? 3.518 -17.380 -16.886 1.00 96.81 88 THR A C 1
ATOM 686 O O . THR A 1 88 ? 3.573 -16.385 -16.166 1.00 96.81 88 THR A O 1
ATOM 689 N N . LEU A 1 89 ? 4.362 -18.411 -16.782 1.00 97.44 89 LEU A N 1
ATOM 690 C CA . LEU A 1 89 ? 5.398 -18.550 -15.762 1.00 97.44 89 LEU A CA 1
ATOM 691 C C . LEU A 1 89 ? 6.531 -17.517 -15.918 1.00 97.44 89 LEU A C 1
ATOM 693 O O . LEU A 1 89 ? 7.250 -17.247 -14.965 1.00 97.44 89 LEU A O 1
ATOM 697 N N . TRP A 1 90 ? 6.679 -16.926 -17.106 1.00 97.81 90 TRP A N 1
ATOM 698 C CA . TRP A 1 90 ? 7.753 -15.985 -17.446 1.00 97.81 90 TRP A CA 1
ATOM 699 C C . TRP A 1 90 ? 7.263 -14.535 -17.550 1.00 97.81 90 TRP A C 1
ATOM 701 O O . TRP A 1 90 ? 7.968 -13.677 -18.069 1.00 97.81 90 TRP A O 1
ATOM 711 N N . THR A 1 91 ? 6.035 -14.250 -17.098 1.00 97.62 91 THR A N 1
ATOM 712 C CA . THR A 1 91 ? 5.438 -12.903 -17.190 1.00 97.62 91 THR A CA 1
ATOM 713 C C . THR A 1 91 ? 5.858 -11.954 -16.072 1.00 97.62 91 THR A C 1
ATOM 715 O O . THR A 1 91 ? 5.591 -10.758 -16.178 1.00 97.62 91 THR A O 1
ATOM 718 N N . TRP A 1 92 ? 6.507 -12.463 -15.024 1.00 96.94 92 TRP A N 1
ATOM 719 C CA . TRP A 1 92 ? 7.059 -11.663 -13.937 1.00 96.94 92 TRP A CA 1
ATOM 720 C C . TRP A 1 92 ? 8.552 -11.445 -14.150 1.00 96.94 92 TRP A C 1
ATOM 722 O O . TRP A 1 92 ? 9.344 -12.387 -14.118 1.00 96.94 92 TRP A O 1
ATOM 732 N N . ILE A 1 93 ? 8.915 -10.197 -14.421 1.00 97.12 93 ILE A N 1
ATOM 733 C CA . ILE A 1 93 ? 10.278 -9.782 -14.725 1.00 97.12 93 ILE A CA 1
ATOM 734 C C . ILE A 1 93 ? 10.791 -8.981 -13.539 1.00 97.12 93 ILE A C 1
ATOM 736 O O . ILE A 1 93 ? 10.248 -7.918 -13.249 1.00 97.12 93 ILE A O 1
ATOM 740 N N . THR A 1 94 ? 11.845 -9.465 -12.887 1.00 95.31 94 THR A N 1
ATOM 741 C CA . THR A 1 94 ? 12.450 -8.781 -11.742 1.00 95.31 94 THR A CA 1
ATOM 742 C C . THR A 1 94 ? 13.927 -8.501 -12.005 1.00 95.31 94 THR A C 1
ATOM 744 O O . THR A 1 94 ? 14.707 -9.420 -12.255 1.00 95.31 94 THR A O 1
ATOM 747 N N . ILE A 1 95 ? 14.325 -7.234 -11.922 1.00 95.88 95 ILE A N 1
ATOM 748 C CA . ILE A 1 95 ? 15.705 -6.778 -12.114 1.00 95.88 95 ILE A CA 1
ATOM 749 C C . ILE A 1 95 ? 16.179 -6.126 -10.818 1.00 95.88 95 ILE A C 1
ATOM 751 O O . ILE A 1 95 ? 15.718 -5.049 -10.466 1.00 95.88 95 ILE A O 1
ATOM 755 N N . GLN A 1 96 ? 17.103 -6.784 -10.117 1.00 93.88 96 GLN A N 1
ATOM 756 C CA . GLN A 1 96 ? 17.682 -6.304 -8.847 1.00 93.88 96 GLN A CA 1
ATOM 757 C C . GLN A 1 96 ? 19.185 -6.050 -8.958 1.00 93.88 96 GLN A C 1
ATOM 759 O O . GLN A 1 96 ? 19.811 -5.550 -8.028 1.00 93.88 96 GLN A O 1
ATOM 764 N N . ARG A 1 97 ? 19.787 -6.447 -10.083 1.00 93.00 97 ARG A N 1
ATOM 765 C CA . ARG A 1 97 ? 21.211 -6.304 -10.394 1.00 93.00 97 ARG A CA 1
ATOM 766 C C . ARG A 1 97 ? 21.366 -6.111 -11.903 1.00 93.00 97 ARG A C 1
ATOM 768 O O . ARG A 1 97 ? 20.552 -6.671 -12.643 1.00 93.00 97 ARG A O 1
ATOM 775 N N . PRO A 1 98 ? 22.417 -5.422 -12.376 1.00 92.56 98 PRO A N 1
ATOM 776 C CA . PRO A 1 98 ? 22.697 -5.280 -13.808 1.00 92.56 98 PRO A CA 1
ATOM 777 C C . PRO A 1 98 ? 22.725 -6.611 -14.575 1.00 92.56 98 PRO A C 1
ATOM 779 O O . PRO A 1 98 ? 22.128 -6.728 -15.642 1.00 92.56 98 PRO A O 1
ATOM 782 N N . SER A 1 99 ? 23.313 -7.661 -13.992 1.00 91.12 99 SER A N 1
ATOM 783 C CA . SER A 1 99 ? 23.376 -8.996 -14.608 1.00 91.12 99 SER A CA 1
ATOM 784 C C . SER A 1 99 ? 22.010 -9.670 -14.799 1.00 91.12 99 SER A C 1
ATOM 786 O O . SER A 1 99 ? 21.882 -10.597 -15.596 1.00 91.12 99 SER A O 1
ATOM 788 N N . HIS A 1 100 ? 20.955 -9.209 -14.117 1.00 93.06 100 HIS A N 1
ATOM 789 C CA . HIS A 1 100 ? 19.610 -9.759 -14.301 1.00 93.06 100 HIS A CA 1
ATOM 790 C C . HIS A 1 100 ? 18.992 -9.350 -15.647 1.00 93.06 100 HIS A C 1
ATOM 792 O O . HIS A 1 100 ? 17.995 -9.948 -16.047 1.00 93.06 100 HIS A O 1
ATOM 798 N N . CYS A 1 101 ? 19.563 -8.379 -16.368 1.00 94.81 101 CYS A N 1
ATOM 799 C CA . CYS A 1 101 ? 19.080 -7.970 -17.688 1.00 94.81 101 CYS A CA 1
ATOM 800 C C . CYS A 1 101 ? 19.077 -9.133 -18.694 1.00 94.81 101 CYS A C 1
ATOM 802 O O . CYS A 1 101 ? 18.101 -9.320 -19.419 1.00 94.81 101 CYS A O 1
ATOM 804 N N . GLU A 1 102 ? 20.109 -9.977 -18.698 1.00 95.38 102 GLU A N 1
ATOM 805 C CA . GLU A 1 102 ? 20.193 -11.137 -19.601 1.00 95.38 102 GLU A CA 1
ATOM 806 C C . GLU A 1 102 ? 19.130 -12.201 -19.280 1.00 95.38 102 GLU A C 1
ATOM 808 O O . GLU A 1 102 ? 18.497 -12.788 -20.168 1.00 95.38 102 GLU A O 1
ATOM 813 N N . ILE A 1 103 ? 18.873 -12.409 -17.985 1.00 95.06 103 ILE A N 1
ATOM 814 C CA . ILE A 1 103 ? 17.811 -13.297 -17.502 1.00 95.06 103 ILE A CA 1
ATOM 815 C C . ILE A 1 103 ? 16.443 -12.727 -17.896 1.00 95.06 103 ILE A C 1
ATOM 817 O O . ILE A 1 103 ? 15.602 -13.456 -18.426 1.00 95.06 103 ILE A O 1
ATOM 821 N N . ALA A 1 104 ? 16.238 -11.420 -17.713 1.00 97.06 104 ALA A N 1
ATOM 822 C CA . ALA A 1 104 ? 15.019 -10.723 -18.103 1.00 97.06 104 ALA A CA 1
ATOM 823 C C . ALA A 1 104 ? 14.753 -10.854 -19.610 1.00 97.06 104 ALA A C 1
ATOM 825 O O . ALA A 1 104 ? 13.640 -11.205 -19.997 1.00 97.06 104 ALA A O 1
ATOM 826 N N . ALA A 1 105 ? 15.767 -10.678 -20.462 1.00 97.94 105 ALA A N 1
ATOM 827 C CA . ALA A 1 105 ? 15.647 -10.909 -21.901 1.00 97.94 105 ALA A CA 1
ATOM 828 C C . ALA A 1 105 ? 15.194 -12.346 -22.213 1.00 97.94 105 ALA A C 1
ATOM 830 O O . ALA A 1 105 ? 14.247 -12.557 -22.976 1.00 97.94 105 ALA A O 1
ATOM 831 N N . SER A 1 106 ? 15.796 -13.343 -21.559 1.00 97.06 106 SER A N 1
ATOM 832 C CA . SER A 1 106 ? 15.394 -14.747 -21.709 1.00 97.06 106 SER A CA 1
ATOM 833 C C . SER A 1 106 ? 13.944 -14.994 -21.280 1.00 97.06 106 SER A C 1
ATOM 835 O O . SER A 1 106 ? 13.225 -15.764 -21.922 1.00 97.06 106 SER A O 1
ATOM 837 N N . TYR A 1 107 ? 13.492 -14.348 -20.205 1.00 97.94 107 TYR A N 1
ATOM 838 C CA . TYR A 1 107 ? 12.113 -14.455 -19.729 1.00 97.94 107 TYR A CA 1
ATOM 839 C C . TYR A 1 107 ? 11.138 -13.807 -20.710 1.00 97.94 107 TYR A C 1
ATOM 841 O O . TYR A 1 107 ? 10.117 -14.408 -21.034 1.00 97.94 107 TYR A O 1
ATOM 849 N N . LEU A 1 108 ? 11.473 -12.632 -21.245 1.00 98.31 108 LEU A N 1
ATOM 850 C CA . LEU A 1 108 ? 10.646 -11.923 -22.221 1.00 98.31 108 LEU A CA 1
ATOM 851 C C . LEU A 1 108 ? 10.444 -12.733 -23.505 1.00 98.31 108 LEU A C 1
ATOM 853 O O . LEU A 1 108 ? 9.319 -12.812 -24.004 1.00 98.31 108 LEU A O 1
ATOM 857 N N . VAL A 1 109 ? 11.490 -13.412 -23.988 1.00 98.06 109 VAL A N 1
ATOM 858 C CA . VAL A 1 109 ? 11.383 -14.343 -25.123 1.00 98.06 109 VAL A CA 1
ATOM 859 C C . VAL A 1 109 ? 10.406 -15.479 -24.806 1.00 98.06 109 VAL A C 1
ATOM 861 O O . VAL A 1 109 ? 9.533 -15.791 -25.617 1.00 98.06 109 VAL A O 1
ATOM 864 N N . ARG A 1 110 ? 10.498 -16.076 -23.610 1.00 97.69 110 ARG A N 1
ATOM 865 C CA . ARG A 1 110 ? 9.624 -17.188 -23.187 1.00 97.69 110 ARG A CA 1
ATOM 866 C C . ARG A 1 110 ? 8.182 -16.755 -22.913 1.00 97.69 110 ARG A C 1
ATOM 868 O O . ARG A 1 110 ? 7.257 -17.521 -23.174 1.00 97.69 110 ARG A O 1
ATOM 875 N N . ALA A 1 111 ? 7.973 -15.532 -22.431 1.00 98.12 111 ALA A N 1
ATOM 876 C CA . ALA A 1 111 ? 6.648 -14.943 -22.243 1.00 98.12 111 ALA A CA 1
ATOM 877 C C . ALA A 1 111 ? 5.923 -14.702 -23.582 1.00 98.12 111 ALA A C 1
ATOM 879 O O . ALA A 1 111 ? 4.698 -14.559 -23.616 1.00 98.12 111 ALA A O 1
ATOM 880 N N . GLY A 1 112 ? 6.667 -14.661 -24.692 1.00 97.69 112 GLY A N 1
ATOM 881 C CA . GLY A 1 112 ? 6.149 -14.350 -26.018 1.00 97.69 112 GLY A CA 1
ATOM 882 C C . GLY A 1 112 ? 5.816 -12.866 -26.173 1.00 97.69 112 GLY A C 1
ATOM 883 O O . GLY A 1 112 ? 6.082 -12.057 -25.290 1.00 97.69 112 GLY A O 1
ATOM 884 N N . SER A 1 113 ? 5.221 -12.490 -27.307 1.00 97.25 113 SER A N 1
ATOM 885 C CA . SER A 1 113 ? 4.952 -11.087 -27.664 1.00 97.25 113 SER A CA 1
ATOM 886 C C . SER A 1 113 ? 3.607 -10.545 -27.169 1.00 97.25 113 SER A C 1
ATOM 888 O O . SER A 1 113 ? 3.396 -9.336 -27.173 1.00 97.25 113 SER A O 1
ATOM 890 N N . THR A 1 114 ? 2.684 -11.415 -26.749 1.00 97.25 114 THR A N 1
ATOM 891 C CA . THR A 1 114 ? 1.296 -11.033 -26.430 1.00 97.25 114 THR A CA 1
ATOM 892 C C . THR A 1 114 ? 0.976 -11.046 -24.942 1.00 97.25 114 THR A C 1
ATOM 894 O O . THR A 1 114 ? -0.056 -10.514 -24.539 1.00 97.25 114 THR A O 1
ATOM 897 N N . ALA A 1 115 ? 1.803 -11.688 -24.115 1.00 97.88 115 ALA A N 1
ATOM 898 C CA . ALA A 1 115 ? 1.524 -11.803 -22.691 1.00 97.88 115 ALA A CA 1
ATOM 899 C C . ALA A 1 115 ? 1.687 -10.450 -21.985 1.00 97.88 115 ALA A C 1
ATOM 901 O O . ALA A 1 115 ? 2.638 -9.713 -22.261 1.00 97.88 115 ALA A O 1
ATOM 902 N N . LEU A 1 116 ? 0.777 -10.150 -21.059 1.00 98.19 116 LEU A N 1
ATOM 903 C CA . LEU A 1 116 ? 0.899 -8.999 -20.170 1.00 98.19 116 LEU A CA 1
ATOM 904 C C . LEU A 1 116 ? 1.949 -9.272 -19.091 1.00 98.19 116 LEU A C 1
ATOM 906 O O . LEU A 1 116 ? 1.996 -10.376 -18.546 1.00 98.19 116 LEU A O 1
ATOM 910 N N . LEU A 1 117 ? 2.753 -8.259 -18.791 1.00 98.31 117 LEU A N 1
ATOM 911 C CA . LEU A 1 117 ? 3.952 -8.353 -17.969 1.00 98.31 117 LEU A CA 1
ATOM 912 C C . LEU A 1 117 ? 3.761 -7.653 -16.624 1.00 98.31 117 LEU A C 1
ATOM 914 O O . LEU A 1 117 ? 3.178 -6.569 -16.560 1.00 98.31 117 LEU A O 1
ATOM 918 N N . ASP A 1 118 ? 4.300 -8.258 -15.572 1.00 97.94 118 ASP A N 1
ATOM 919 C CA . ASP A 1 118 ? 4.544 -7.596 -14.296 1.00 97.94 118 ASP A CA 1
ATOM 920 C C . ASP A 1 118 ? 6.047 -7.329 -14.197 1.00 97.94 118 ASP A C 1
ATOM 922 O O . ASP A 1 118 ? 6.839 -8.268 -14.153 1.00 97.94 118 ASP A O 1
ATOM 926 N N . VAL A 1 119 ? 6.439 -6.058 -14.219 1.00 97.94 119 VAL A N 1
ATOM 927 C CA . VAL A 1 119 ? 7.842 -5.634 -14.227 1.00 97.94 119 VAL A CA 1
ATOM 928 C C . VAL A 1 119 ? 8.185 -5.009 -12.881 1.00 97.94 119 VAL A C 1
ATOM 930 O O . VAL A 1 119 ? 7.520 -4.078 -12.430 1.00 97.94 119 VAL A O 1
ATOM 933 N N . GLU A 1 120 ? 9.235 -5.518 -12.252 1.00 97.00 120 GLU A N 1
ATOM 934 C CA . GLU A 1 120 ? 9.782 -5.046 -10.988 1.00 97.00 120 GLU A CA 1
ATOM 935 C C . GLU A 1 120 ? 11.263 -4.700 -11.168 1.00 97.00 120 GLU A C 1
ATOM 937 O O . GLU A 1 120 ? 12.059 -5.526 -11.614 1.00 97.00 120 GLU A O 1
ATOM 942 N N . ILE A 1 121 ? 11.639 -3.467 -10.842 1.00 96.88 121 ILE A N 1
ATOM 943 C CA . ILE A 1 121 ? 13.010 -2.972 -10.949 1.00 96.88 121 ILE A CA 1
ATOM 944 C C . ILE A 1 121 ? 13.429 -2.435 -9.583 1.00 96.88 121 ILE A C 1
ATOM 946 O O . ILE A 1 121 ? 12.792 -1.534 -9.044 1.00 96.88 121 ILE A O 1
ATOM 950 N N . GLU A 1 122 ? 14.511 -2.968 -9.034 1.00 95.31 122 GLU A N 1
ATOM 951 C CA . GLU A 1 122 ? 15.069 -2.584 -7.742 1.00 95.31 122 GLU A CA 1
ATOM 952 C C . GLU A 1 122 ? 16.494 -2.050 -7.928 1.00 95.31 122 GLU A C 1
ATOM 954 O O . GLU A 1 122 ? 17.438 -2.792 -8.182 1.00 95.31 122 GLU A O 1
ATOM 959 N N . MET A 1 123 ? 16.634 -0.733 -7.801 1.00 94.75 123 MET A N 1
ATOM 960 C CA . MET A 1 123 ? 17.855 0.055 -7.970 1.00 94.75 123 MET A CA 1
ATOM 961 C C . MET A 1 123 ? 18.324 0.621 -6.617 1.00 94.75 123 MET A C 1
ATOM 963 O O . MET A 1 123 ? 18.309 1.836 -6.373 1.00 94.75 123 MET A O 1
ATOM 967 N N . ARG A 1 124 ? 18.674 -0.281 -5.694 1.00 89.75 124 ARG A N 1
ATOM 968 C CA . ARG A 1 124 ? 19.226 0.036 -4.359 1.00 89.75 124 ARG A CA 1
ATOM 969 C C . ARG A 1 124 ? 20.760 0.106 -4.374 1.00 89.75 124 ARG A C 1
ATOM 971 O O . ARG A 1 124 ? 21.355 -0.012 -5.436 1.00 89.75 124 ARG A O 1
ATOM 978 N N . THR A 1 125 ? 21.398 0.301 -3.216 1.00 84.69 125 THR A N 1
ATOM 979 C CA . THR A 1 125 ? 22.866 0.413 -3.060 1.00 84.69 125 THR A CA 1
ATOM 980 C C . THR A 1 125 ? 23.614 -0.662 -3.851 1.00 84.69 125 THR A C 1
ATOM 982 O O . THR A 1 125 ? 24.254 -0.345 -4.849 1.00 84.69 125 THR A O 1
ATOM 985 N N . GLY A 1 126 ? 23.361 -1.939 -3.546 1.00 87.06 126 GLY A N 1
ATOM 986 C CA . GLY A 1 126 ? 24.032 -3.049 -4.227 1.00 87.06 126 GLY A CA 1
ATOM 987 C C . GLY A 1 126 ? 23.714 -3.205 -5.722 1.00 87.06 126 GLY A C 1
ATOM 988 O O . GLY A 1 126 ? 24.372 -4.000 -6.391 1.00 87.06 126 GLY A O 1
ATOM 989 N N . PHE A 1 127 ? 22.719 -2.490 -6.266 1.00 91.31 127 PHE A N 1
ATOM 990 C CA . PHE A 1 127 ? 22.513 -2.399 -7.715 1.00 91.31 127 PHE A CA 1
ATOM 991 C C . PHE A 1 127 ? 23.560 -1.482 -8.346 1.00 91.31 127 PHE A C 1
ATOM 993 O O . PHE A 1 127 ? 24.192 -1.856 -9.332 1.00 91.31 127 PHE A O 1
ATOM 1000 N N . TRP A 1 128 ? 23.718 -0.288 -7.774 1.00 92.50 128 TRP A N 1
ATOM 1001 C CA . TRP A 1 128 ? 24.581 0.766 -8.298 1.00 92.50 128 TRP A CA 1
ATOM 1002 C C . TRP A 1 128 ? 26.058 0.433 -8.140 1.00 92.50 128 TRP A C 1
ATOM 1004 O O . TRP A 1 128 ? 26.811 0.625 -9.091 1.00 92.50 128 TRP A O 1
ATOM 1014 N N . ASP A 1 129 ? 26.440 -0.183 -7.019 1.00 92.12 129 ASP A N 1
ATOM 1015 C CA . ASP A 1 129 ? 27.818 -0.629 -6.791 1.00 92.12 129 ASP A CA 1
ATOM 1016 C C . ASP A 1 129 ? 28.261 -1.619 -7.881 1.00 92.12 129 ASP A C 1
ATOM 1018 O O . ASP A 1 129 ? 29.329 -1.485 -8.468 1.00 92.12 129 ASP A O 1
ATOM 1022 N N . ARG A 1 130 ? 27.380 -2.561 -8.251 1.00 92.56 130 ARG A N 1
ATOM 1023 C CA . ARG A 1 130 ? 27.622 -3.534 -9.335 1.00 92.56 130 ARG A CA 1
ATOM 1024 C C . ARG A 1 130 ? 27.554 -2.933 -10.732 1.00 92.56 130 ARG A C 1
ATOM 1026 O O . ARG A 1 130 ? 28.034 -3.550 -11.676 1.00 92.56 130 ARG A O 1
ATOM 1033 N N . ALA A 1 131 ? 26.873 -1.802 -10.880 1.00 93.00 131 ALA A N 1
ATOM 1034 C CA . ALA A 1 131 ? 26.850 -1.048 -12.125 1.00 93.00 131 ALA A CA 1
ATOM 1035 C C . ALA A 1 131 ? 28.072 -0.127 -12.251 1.00 93.00 131 ALA A C 1
ATOM 1037 O O . ALA A 1 131 ? 28.206 0.526 -13.281 1.00 93.00 131 ALA A O 1
ATOM 1038 N N . GLU A 1 132 ? 28.919 -0.055 -11.215 1.00 96.06 132 GLU A N 1
ATOM 1039 C CA . GLU A 1 132 ? 30.041 0.882 -11.108 1.00 96.06 132 GLU A CA 1
ATOM 1040 C C . GLU A 1 132 ? 29.585 2.349 -11.232 1.00 96.06 132 GLU A C 1
ATOM 1042 O O . GLU A 1 132 ? 30.304 3.213 -11.731 1.00 96.06 132 GLU A O 1
ATOM 1047 N N . ILE A 1 133 ? 28.363 2.643 -10.771 1.00 94.12 133 ILE A N 1
ATOM 1048 C CA . ILE A 1 133 ? 27.782 3.988 -10.777 1.00 94.12 133 ILE A CA 1
ATOM 1049 C C . ILE A 1 133 ? 27.724 4.480 -9.339 1.00 94.12 133 ILE A C 1
ATOM 1051 O O . ILE A 1 133 ? 27.020 3.916 -8.504 1.00 94.12 133 ILE A O 1
ATOM 1055 N N . SER A 1 134 ? 28.433 5.571 -9.051 1.00 91.69 134 SER A N 1
ATOM 1056 C CA . SER A 1 134 ? 28.383 6.183 -7.725 1.00 91.69 134 SER A CA 1
ATOM 1057 C C . SER A 1 134 ? 26.940 6.568 -7.353 1.00 91.69 134 SER A C 1
ATOM 1059 O O . SER A 1 134 ? 26.219 7.133 -8.186 1.00 91.69 134 SER A O 1
ATOM 1061 N N . PRO A 1 135 ? 26.519 6.405 -6.084 1.00 85.19 135 PRO A N 1
ATOM 1062 C CA . PRO A 1 135 ? 25.267 6.972 -5.586 1.00 85.19 135 PRO A CA 1
ATOM 1063 C C . PRO A 1 135 ? 25.151 8.492 -5.802 1.00 85.19 135 PRO A C 1
ATOM 1065 O O . PRO A 1 135 ? 24.041 9.025 -5.825 1.00 85.19 135 PRO A O 1
ATOM 1068 N N . THR A 1 136 ? 26.280 9.189 -5.980 1.00 87.00 136 THR A N 1
ATOM 1069 C CA . THR A 1 136 ? 26.346 10.624 -6.293 1.00 87.00 136 THR A CA 1
ATOM 1070 C C . THR A 1 136 ? 26.439 10.946 -7.790 1.00 87.00 136 THR A C 1
ATOM 1072 O O . THR A 1 136 ? 26.328 12.114 -8.152 1.00 87.00 136 THR A O 1
ATOM 1075 N N . ASP A 1 137 ? 26.612 9.953 -8.670 1.00 90.31 137 ASP A N 1
ATOM 1076 C CA . ASP A 1 137 ? 26.615 10.145 -10.127 1.00 90.31 137 ASP A CA 1
ATOM 1077 C C . ASP A 1 137 ? 25.191 10.078 -10.692 1.00 90.31 137 ASP A C 1
ATOM 1079 O O . ASP A 1 137 ? 24.729 9.075 -11.241 1.00 90.31 137 ASP A O 1
ATOM 1083 N N . TRP A 1 138 ? 24.459 11.175 -10.540 1.00 86.12 138 TRP A N 1
ATOM 1084 C CA . TRP A 1 138 ? 23.047 11.232 -10.919 1.00 86.12 138 TRP A CA 1
ATOM 1085 C C . TRP A 1 138 ? 22.846 11.169 -12.433 1.00 86.12 138 TRP A C 1
ATOM 1087 O O . TRP A 1 138 ? 21.875 10.581 -12.910 1.00 86.12 138 TRP A O 1
ATOM 1097 N N . ALA A 1 139 ? 23.764 11.761 -13.202 1.00 89.94 139 ALA A N 1
ATOM 1098 C CA . ALA A 1 139 ? 23.715 11.713 -14.658 1.00 89.94 139 ALA A CA 1
ATOM 1099 C C . ALA A 1 139 ? 23.895 10.271 -15.153 1.00 89.94 139 ALA A C 1
ATOM 1101 O O . ALA A 1 139 ? 23.125 9.818 -16.006 1.00 89.94 139 ALA A O 1
ATOM 1102 N N . GLY A 1 140 ? 24.845 9.534 -14.564 1.00 92.75 140 GLY A N 1
ATOM 1103 C CA . GLY A 1 140 ? 25.019 8.102 -14.782 1.00 92.75 140 GLY A CA 1
ATOM 1104 C C . GLY A 1 140 ? 23.764 7.308 -14.432 1.00 92.75 140 GLY A C 1
ATOM 1105 O O . GLY A 1 140 ? 23.285 6.538 -15.264 1.00 92.75 140 GLY A O 1
ATOM 1106 N N . GLN A 1 141 ? 23.157 7.551 -13.266 1.00 91.81 141 GLN A N 1
ATOM 1107 C CA . GLN A 1 141 ? 21.929 6.863 -12.840 1.00 91.81 141 GLN A CA 1
ATOM 1108 C C . GLN A 1 141 ? 20.737 7.127 -13.771 1.00 91.81 141 GLN A C 1
ATOM 1110 O O . GLN A 1 141 ? 20.029 6.190 -14.150 1.00 91.81 141 GLN A O 1
ATOM 1115 N N . LEU A 1 142 ? 20.512 8.379 -14.183 1.00 91.19 142 LEU A N 1
ATOM 1116 C CA . LEU A 1 142 ? 19.450 8.749 -15.128 1.00 91.19 142 LEU A CA 1
ATOM 1117 C C . LEU A 1 142 ? 19.654 8.087 -16.493 1.00 91.19 142 LEU A C 1
ATOM 1119 O O . LEU A 1 142 ? 18.721 7.498 -17.054 1.00 91.19 142 LEU A O 1
ATOM 1123 N N . LYS A 1 143 ? 20.882 8.155 -17.019 1.00 94.19 143 LYS A N 1
ATOM 1124 C CA . LYS A 1 143 ? 21.252 7.526 -18.290 1.00 94.19 143 LYS A CA 1
ATOM 1125 C C . LYS A 1 143 ? 21.066 6.014 -18.217 1.00 94.19 143 LYS A C 1
ATOM 1127 O O . LYS A 1 143 ? 20.427 5.434 -19.089 1.00 94.19 143 LYS A O 1
ATOM 1132 N N . TYR A 1 144 ? 21.557 5.384 -17.155 1.00 95.88 144 TYR A N 1
ATOM 1133 C CA . TYR A 1 144 ? 21.433 3.946 -16.956 1.00 95.88 144 TYR A CA 1
ATOM 1134 C C . TYR A 1 144 ? 19.968 3.515 -16.830 1.00 95.88 144 TYR A C 1
ATOM 1136 O O . TYR A 1 144 ? 19.553 2.561 -17.481 1.00 95.88 144 TYR A O 1
ATOM 1144 N N . THR A 1 145 ? 19.158 4.241 -16.055 1.00 95.88 145 THR A N 1
ATOM 1145 C CA . THR A 1 145 ? 17.720 3.958 -15.912 1.00 95.88 145 THR A CA 1
ATOM 1146 C C . THR A 1 145 ? 17.006 4.031 -17.262 1.00 95.88 145 THR A C 1
ATOM 1148 O O . THR A 1 145 ? 16.189 3.168 -17.580 1.00 95.88 145 THR A O 1
ATOM 1151 N N . SER A 1 146 ? 17.342 5.031 -18.081 1.00 95.81 146 SER A N 1
ATOM 1152 C CA . SER A 1 146 ? 16.808 5.167 -19.442 1.00 95.81 146 SER A CA 1
ATOM 1153 C C . SER A 1 146 ? 17.189 3.967 -20.305 1.00 95.81 146 SER A C 1
ATOM 1155 O O . SER A 1 146 ? 16.308 3.306 -20.851 1.00 95.81 146 SER A O 1
ATOM 1157 N N . ASN A 1 147 ? 18.479 3.622 -20.332 1.00 97.06 147 ASN A N 1
ATOM 1158 C CA . ASN A 1 147 ? 18.995 2.476 -21.078 1.00 97.06 147 ASN A CA 1
ATOM 1159 C C . ASN A 1 147 ? 18.347 1.161 -20.630 1.00 97.06 147 ASN A C 1
ATOM 1161 O O . ASN A 1 147 ? 18.073 0.298 -21.456 1.00 97.06 147 ASN A O 1
ATOM 1165 N N . LEU A 1 148 ? 18.082 0.999 -19.332 1.00 97.50 148 LEU A N 1
ATOM 1166 C CA . LEU A 1 148 ? 17.438 -0.191 -18.785 1.00 97.50 148 LEU A CA 1
ATOM 1167 C C . LEU A 1 148 ? 15.990 -0.329 -19.268 1.00 97.50 148 LEU A C 1
ATOM 1169 O O . LEU A 1 148 ? 15.560 -1.415 -19.663 1.00 97.50 148 LEU A O 1
ATOM 1173 N N . ILE A 1 149 ? 15.229 0.766 -19.253 1.00 97.56 149 ILE A N 1
ATOM 1174 C CA . ILE A 1 149 ? 13.854 0.768 -19.758 1.00 97.56 149 ILE A CA 1
ATOM 1175 C C . ILE A 1 149 ? 13.849 0.508 -21.271 1.00 97.56 149 ILE A C 1
ATOM 1177 O O . ILE A 1 149 ? 13.074 -0.318 -21.751 1.00 97.56 149 ILE A O 1
ATOM 1181 N N . GLU A 1 150 ? 14.739 1.156 -22.022 1.00 97.50 150 GLU A N 1
ATOM 1182 C CA . GLU A 1 150 ? 14.895 0.936 -23.463 1.00 97.50 150 GLU A CA 1
ATOM 1183 C C . GLU A 1 150 ? 15.308 -0.503 -23.788 1.00 97.50 150 GLU A C 1
ATOM 1185 O O . GLU A 1 150 ? 14.766 -1.103 -24.716 1.00 97.50 150 GLU A O 1
ATOM 1190 N N . PHE A 1 151 ? 16.197 -1.093 -22.985 1.00 98.06 151 PHE A N 1
ATOM 1191 C CA . PHE A 1 151 ? 16.581 -2.498 -23.075 1.00 98.06 151 PHE A CA 1
ATOM 1192 C C . PHE A 1 151 ? 15.370 -3.420 -22.909 1.00 98.06 151 PHE A C 1
ATOM 1194 O O . PHE A 1 151 ? 15.162 -4.325 -23.715 1.00 98.06 151 PHE A O 1
ATOM 1201 N N . LEU A 1 152 ? 14.526 -3.186 -21.902 1.00 98.19 152 LEU A N 1
ATOM 1202 C CA . LEU A 1 152 ? 13.306 -3.973 -21.713 1.00 98.19 152 LEU A CA 1
ATOM 1203 C C . LEU A 1 152 ? 12.382 -3.866 -22.933 1.00 98.19 152 LEU A C 1
ATOM 1205 O O . LEU A 1 152 ? 11.878 -4.879 -23.430 1.00 98.19 152 LEU A O 1
ATOM 1209 N N . VAL A 1 153 ? 12.188 -2.651 -23.448 1.00 98.12 153 VAL A N 1
ATOM 1210 C CA . VAL A 1 153 ? 11.346 -2.395 -24.622 1.00 98.12 153 VAL A CA 1
ATOM 1211 C C . VAL A 1 153 ? 11.893 -3.094 -25.868 1.00 98.12 153 VAL A C 1
ATOM 1213 O O . VAL A 1 153 ? 11.118 -3.741 -26.578 1.00 98.12 153 VAL A O 1
ATOM 1216 N N . SER A 1 154 ? 13.205 -3.023 -26.115 1.00 97.81 154 SER A N 1
ATOM 1217 C CA . SER A 1 154 ? 13.848 -3.658 -27.273 1.00 97.81 154 SER A CA 1
ATOM 1218 C C . SER A 1 154 ? 13.774 -5.187 -27.227 1.00 97.81 154 SER A C 1
ATOM 1220 O O . SER A 1 154 ? 13.683 -5.827 -28.272 1.00 97.81 154 SER A O 1
ATOM 1222 N N . HIS A 1 155 ? 13.676 -5.773 -26.030 1.00 98.06 155 HIS A N 1
ATOM 1223 C CA . HIS A 1 155 ? 13.471 -7.212 -25.819 1.00 98.06 155 HIS A CA 1
ATOM 1224 C C . HIS A 1 155 ? 11.991 -7.617 -25.755 1.00 98.06 155 HIS A C 1
ATOM 1226 O O . HIS A 1 155 ? 11.640 -8.714 -25.319 1.00 98.06 155 HIS A O 1
ATOM 1232 N N . GLY A 1 156 ? 11.093 -6.748 -26.220 1.00 97.25 156 GLY A N 1
ATOM 1233 C CA . GLY A 1 156 ? 9.678 -7.051 -26.383 1.00 97.25 156 GLY A CA 1
ATOM 1234 C C . GLY A 1 156 ? 8.807 -6.686 -25.185 1.00 97.25 156 GLY A C 1
ATOM 1235 O O . GLY A 1 156 ? 7.591 -6.861 -25.280 1.00 97.25 156 GLY A O 1
ATOM 1236 N N . ALA A 1 157 ? 9.348 -6.130 -24.098 1.00 97.94 157 ALA A N 1
ATOM 1237 C CA . ALA A 1 157 ? 8.553 -5.575 -23.001 1.00 97.94 157 ALA A CA 1
ATOM 1238 C C . ALA A 1 157 ? 8.000 -4.189 -23.364 1.00 97.94 157 ALA A C 1
ATOM 1240 O O . ALA A 1 157 ? 8.262 -3.201 -22.683 1.00 97.94 157 ALA A O 1
ATOM 1241 N N . SER A 1 158 ? 7.245 -4.095 -24.458 1.00 97.31 158 SER A N 1
ATOM 1242 C CA . SER A 1 158 ? 6.670 -2.822 -24.886 1.00 97.31 158 SER A CA 1
ATOM 1243 C C . SER A 1 158 ? 5.709 -2.256 -23.824 1.00 97.31 158 SER A C 1
ATOM 1245 O O . SER A 1 158 ? 5.028 -3.031 -23.145 1.00 97.31 158 SER A O 1
ATOM 1247 N N . PRO A 1 159 ? 5.579 -0.921 -23.692 1.00 96.81 159 PRO A N 1
ATOM 1248 C CA . PRO A 1 159 ? 4.777 -0.309 -22.623 1.00 96.81 159 PRO A CA 1
ATOM 1249 C C . PRO A 1 159 ? 3.297 -0.723 -22.653 1.00 96.81 159 PRO A C 1
ATOM 1251 O O . PRO A 1 159 ? 2.649 -0.851 -21.618 1.00 96.81 159 PRO A O 1
ATOM 1254 N N . GLY A 1 160 ? 2.764 -1.037 -23.840 1.00 97.06 160 GLY A N 1
ATOM 1255 C CA . GLY A 1 160 ? 1.408 -1.570 -23.999 1.00 97.06 160 GLY A CA 1
ATOM 1256 C C . GLY A 1 160 ? 1.188 -2.974 -23.429 1.00 97.06 160 GLY A C 1
ATOM 1257 O O . GLY A 1 160 ? 0.044 -3.413 -23.355 1.00 97.06 160 GLY A O 1
ATOM 1258 N N . ARG A 1 161 ? 2.250 -3.677 -23.023 1.00 97.94 161 ARG A N 1
ATOM 1259 C CA . ARG A 1 161 ? 2.181 -4.988 -22.365 1.00 97.94 161 ARG A CA 1
ATOM 1260 C C . ARG A 1 161 ? 2.316 -4.907 -20.852 1.00 97.94 161 ARG A C 1
ATOM 1262 O O . ARG A 1 161 ? 2.097 -5.917 -20.189 1.00 97.94 161 ARG A O 1
ATOM 1269 N N . TRP A 1 162 ? 2.711 -3.768 -20.297 1.00 98.25 162 TRP A N 1
ATOM 1270 C CA . TRP A 1 162 ? 2.904 -3.643 -18.857 1.00 98.25 162 TRP A CA 1
ATOM 1271 C C . TRP A 1 162 ? 1.542 -3.645 -18.176 1.00 98.25 162 TRP A C 1
ATOM 1273 O O . TRP A 1 162 ? 0.738 -2.752 -18.410 1.00 98.25 162 TRP A O 1
ATOM 1283 N N . ARG A 1 163 ? 1.279 -4.665 -17.359 1.00 97.94 163 ARG A N 1
ATOM 1284 C CA . ARG A 1 163 ? 0.130 -4.726 -16.448 1.00 97.94 163 ARG A CA 1
ATOM 1285 C C . ARG A 1 163 ? 0.491 -4.115 -15.103 1.00 97.94 163 ARG A C 1
ATOM 1287 O O . ARG A 1 163 ? -0.286 -3.329 -14.565 1.00 97.94 163 ARG A O 1
ATOM 1294 N N . THR A 1 164 ? 1.671 -4.457 -14.599 1.00 98.00 164 THR A N 1
ATOM 1295 C CA . THR A 1 164 ? 2.216 -3.924 -13.351 1.00 98.00 164 THR A CA 1
ATOM 1296 C C . THR A 1 164 ? 3.607 -3.374 -13.614 1.00 98.00 164 THR A C 1
ATOM 1298 O O . THR A 1 164 ? 4.414 -4.053 -14.247 1.00 98.00 164 THR A O 1
ATOM 1301 N N . LEU A 1 165 ? 3.892 -2.175 -13.111 1.00 97.94 165 LEU A N 1
ATOM 1302 C CA . LEU A 1 165 ? 5.239 -1.616 -13.066 1.00 97.94 165 LEU A CA 1
ATOM 1303 C C . LEU A 1 165 ? 5.557 -1.194 -11.633 1.00 97.94 165 LEU A C 1
ATOM 1305 O O . LEU A 1 165 ? 4.851 -0.369 -11.059 1.00 97.94 165 LEU A O 1
ATOM 1309 N N . SER A 1 166 ? 6.620 -1.757 -11.070 1.00 97.50 166 SER A N 1
ATOM 1310 C CA . SER A 1 166 ? 7.117 -1.458 -9.730 1.00 97.50 166 SER A CA 1
ATOM 1311 C C . SER A 1 166 ? 8.582 -1.052 -9.822 1.00 97.50 166 SER A C 1
ATOM 1313 O O . SER A 1 166 ? 9.396 -1.836 -10.302 1.00 97.50 166 SER A O 1
ATOM 1315 N N . ILE A 1 167 ? 8.929 0.160 -9.391 1.00 97.06 167 ILE A N 1
ATOM 1316 C CA . ILE A 1 167 ? 10.312 0.650 -9.397 1.00 97.06 167 ILE A CA 1
ATOM 1317 C C . ILE A 1 167 ? 10.681 1.141 -8.008 1.00 97.06 167 ILE A C 1
ATOM 1319 O O . ILE A 1 167 ? 10.015 2.001 -7.435 1.00 97.06 167 ILE A O 1
ATOM 1323 N N . TRP A 1 168 ? 11.747 0.567 -7.472 1.00 95.69 168 TRP A N 1
ATOM 1324 C CA . TRP A 1 168 ? 12.288 0.864 -6.159 1.00 95.69 168 TRP A CA 1
ATOM 1325 C C . TRP A 1 168 ? 13.672 1.439 -6.380 1.00 95.69 168 TRP A C 1
ATOM 1327 O O . TRP A 1 168 ? 14.498 0.804 -7.027 1.00 95.69 168 TRP A O 1
ATOM 1337 N N . ALA A 1 169 ? 13.936 2.634 -5.876 1.00 94.25 169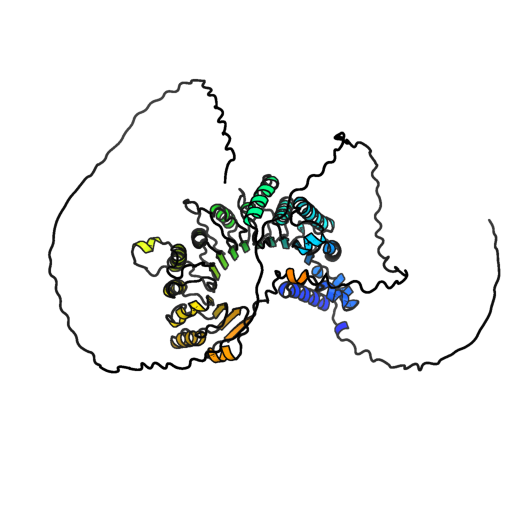 ALA A N 1
ATOM 1338 C CA . ALA A 1 169 ? 15.208 3.302 -6.098 1.00 94.25 169 ALA A CA 1
ATOM 1339 C C . ALA A 1 169 ? 15.727 3.915 -4.799 1.00 94.25 169 ALA A C 1
ATOM 1341 O O . ALA A 1 169 ? 14.951 4.391 -3.970 1.00 94.25 169 ALA A O 1
ATOM 1342 N N . ARG A 1 170 ? 17.052 3.896 -4.619 1.00 89.75 170 ARG A N 1
ATOM 1343 C CA . ARG A 1 170 ? 17.719 4.609 -3.516 1.00 89.75 170 ARG A CA 1
ATOM 1344 C C . ARG A 1 170 ? 17.629 6.125 -3.677 1.00 89.75 170 ARG A C 1
ATOM 1346 O O . ARG A 1 170 ? 17.573 6.835 -2.683 1.00 89.75 170 ARG A O 1
ATOM 1353 N N . GLN A 1 171 ? 17.622 6.592 -4.918 1.00 89.12 171 GLN A N 1
ATOM 1354 C CA . GLN A 1 171 ? 17.531 7.999 -5.283 1.00 89.12 171 GLN A CA 1
ATOM 1355 C C . GLN A 1 171 ? 16.219 8.255 -6.038 1.00 89.12 171 GLN A C 1
ATOM 1357 O O . GLN A 1 171 ? 15.671 7.325 -6.643 1.00 89.12 171 GLN A O 1
ATOM 1362 N N . PRO A 1 172 ? 15.666 9.472 -5.991 1.00 89.38 172 PRO A N 1
ATOM 1363 C CA . PRO A 1 172 ? 14.379 9.763 -6.610 1.00 89.38 172 PRO A CA 1
ATOM 1364 C C . PRO A 1 172 ? 14.463 9.934 -8.141 1.00 89.38 172 PRO A C 1
ATOM 1366 O O . PRO A 1 172 ? 13.466 9.730 -8.837 1.00 89.38 172 PRO A O 1
ATOM 1369 N N . GLU A 1 173 ? 15.636 10.247 -8.698 1.00 88.75 173 GLU A N 1
ATOM 1370 C CA . GLU A 1 173 ? 15.853 10.514 -10.125 1.00 88.75 173 GLU A CA 1
ATOM 1371 C C . GLU A 1 173 ? 15.425 9.362 -11.053 1.00 88.75 173 GLU A C 1
ATOM 1373 O O . GLU A 1 173 ? 14.672 9.623 -11.999 1.00 88.75 173 GLU A O 1
ATOM 1378 N N . PRO A 1 174 ? 15.792 8.089 -10.793 1.00 92.31 174 PRO A N 1
ATOM 1379 C CA . PRO A 1 174 ? 15.278 6.954 -11.559 1.00 92.31 174 PRO A CA 1
ATOM 1380 C C . PRO A 1 174 ? 13.745 6.880 -11.613 1.00 92.31 174 PRO A C 1
ATOM 1382 O O . PRO A 1 174 ? 13.172 6.502 -12.638 1.00 92.31 174 PRO A O 1
ATOM 1385 N N . LEU A 1 175 ? 13.056 7.277 -10.536 1.00 93.00 175 LEU A N 1
ATOM 1386 C CA . LEU A 1 175 ? 11.591 7.283 -10.490 1.00 93.00 175 LEU A CA 1
ATOM 1387 C C . LEU A 1 175 ? 11.020 8.367 -11.411 1.00 93.00 175 LEU A C 1
ATOM 1389 O O . LEU A 1 175 ? 10.018 8.137 -12.091 1.00 93.00 175 LEU A O 1
ATOM 1393 N N . PHE A 1 176 ? 11.669 9.532 -11.487 1.00 87.69 176 PHE A N 1
ATOM 1394 C CA . PHE A 1 176 ? 11.270 10.588 -12.422 1.00 87.69 176 PHE A CA 1
ATOM 1395 C C . PHE A 1 176 ? 11.516 10.192 -13.863 1.00 87.69 176 PHE A C 1
ATOM 1397 O O . PHE A 1 176 ? 10.667 10.464 -14.709 1.00 87.69 176 PHE A O 1
ATOM 1404 N N . GLN A 1 177 ? 12.634 9.522 -14.142 1.00 90.81 177 GLN A N 1
ATOM 1405 C CA . GLN A 1 177 ? 12.914 9.027 -15.481 1.00 90.81 177 GLN A CA 1
ATOM 1406 C C . GLN A 1 177 ? 11.851 8.020 -15.926 1.00 90.81 177 GLN A C 1
ATOM 1408 O O . GLN A 1 177 ? 11.356 8.096 -17.049 1.00 90.81 177 GLN A O 1
ATOM 1413 N N . ALA A 1 178 ? 11.420 7.133 -15.028 1.00 93.38 178 ALA A N 1
ATOM 1414 C CA . ALA A 1 178 ? 10.319 6.223 -15.306 1.00 93.38 178 ALA A CA 1
ATOM 1415 C C . ALA A 1 178 ? 8.989 6.954 -15.541 1.00 93.38 178 ALA A C 1
ATOM 1417 O O . ALA A 1 178 ? 8.270 6.630 -16.485 1.00 93.38 178 ALA A O 1
ATOM 1418 N N . LEU A 1 179 ? 8.663 7.971 -14.736 1.00 90.56 179 LEU A N 1
ATOM 1419 C CA . LEU A 1 179 ? 7.468 8.795 -14.948 1.00 90.56 179 LEU A CA 1
ATOM 1420 C C . LEU A 1 179 ? 7.515 9.551 -16.280 1.00 90.56 179 LEU A C 1
ATOM 1422 O O . LEU A 1 179 ? 6.510 9.595 -16.985 1.00 90.56 179 LEU A O 1
ATOM 1426 N N . ALA A 1 180 ? 8.668 10.110 -16.647 1.00 89.19 180 ALA A N 1
ATOM 1427 C CA . ALA A 1 180 ? 8.877 10.767 -17.933 1.00 89.19 180 ALA A CA 1
ATOM 1428 C C . ALA A 1 180 ? 8.738 9.772 -19.095 1.00 89.19 180 ALA A C 1
ATOM 1430 O O . ALA A 1 180 ? 8.099 10.073 -20.103 1.00 89.19 180 ALA A O 1
ATOM 1431 N N . PHE A 1 181 ? 9.262 8.555 -18.942 1.00 92.50 181 PHE A N 1
ATOM 1432 C CA . PHE A 1 181 ? 9.086 7.494 -19.924 1.00 92.50 181 PHE A CA 1
ATOM 1433 C C . PHE A 1 181 ? 7.607 7.119 -20.093 1.00 92.50 181 PHE A C 1
ATOM 1435 O O . PHE A 1 181 ? 7.104 7.128 -21.217 1.00 92.50 181 PHE A O 1
ATOM 1442 N N . LEU A 1 182 ? 6.896 6.848 -18.992 1.00 91.75 182 LEU A N 1
ATOM 1443 C CA . LEU A 1 182 ? 5.458 6.559 -19.000 1.00 91.75 182 LEU A CA 1
ATOM 1444 C C . LEU A 1 182 ? 4.659 7.713 -19.599 1.00 91.75 182 LEU A C 1
ATOM 1446 O O . LEU A 1 182 ? 3.658 7.486 -20.266 1.00 91.75 182 LEU A O 1
ATOM 1450 N N . HIS A 1 183 ? 5.114 8.946 -19.385 1.00 87.25 183 HIS A N 1
ATOM 1451 C CA . HIS A 1 183 ? 4.494 10.125 -19.959 1.00 87.25 183 HIS A CA 1
ATOM 1452 C C . HIS A 1 183 ? 4.535 10.131 -21.490 1.00 87.25 183 HIS A C 1
ATOM 1454 O O . HIS A 1 183 ? 3.556 10.490 -22.141 1.00 87.25 183 HIS A O 1
ATOM 1460 N N . ASN A 1 184 ? 5.662 9.708 -22.057 1.00 89.94 184 ASN A N 1
ATOM 1461 C CA . ASN A 1 184 ? 5.909 9.735 -23.494 1.00 89.94 184 ASN A CA 1
ATOM 1462 C C . ASN A 1 184 ? 5.388 8.491 -24.234 1.00 89.94 184 ASN A C 1
ATOM 1464 O O . ASN A 1 184 ? 5.416 8.459 -25.464 1.00 89.94 184 ASN A O 1
ATOM 1468 N N . HIS A 1 185 ? 4.897 7.476 -23.516 1.00 92.50 185 HIS A N 1
ATOM 1469 C CA . HIS A 1 185 ? 4.475 6.205 -24.100 1.00 92.50 185 HIS A CA 1
ATOM 1470 C C . HIS A 1 185 ? 3.077 5.798 -23.632 1.00 92.50 185 HIS A C 1
ATOM 1472 O O . HIS A 1 185 ? 2.779 5.759 -22.442 1.00 92.50 185 HIS A O 1
ATOM 1478 N N . ALA A 1 186 ? 2.214 5.410 -24.573 1.00 92.00 186 ALA A N 1
ATOM 1479 C CA . ALA A 1 186 ? 0.900 4.881 -24.230 1.00 92.00 186 ALA A CA 1
ATOM 1480 C C . ALA A 1 186 ? 1.039 3.549 -23.474 1.00 92.00 186 ALA A C 1
ATOM 1482 O O . ALA A 1 186 ? 1.622 2.589 -23.985 1.00 92.00 186 ALA A O 1
ATOM 1483 N N . THR A 1 187 ? 0.443 3.477 -22.284 1.00 95.19 187 THR A N 1
ATOM 1484 C CA . THR A 1 187 ? 0.437 2.281 -21.427 1.00 95.19 187 THR A CA 1
ATOM 1485 C C . THR A 1 187 ? -0.994 1.787 -21.186 1.00 95.19 187 THR A C 1
ATOM 1487 O O . THR A 1 187 ? -1.479 1.763 -20.057 1.00 95.19 187 THR A O 1
ATOM 1490 N N . PRO A 1 188 ? -1.727 1.390 -22.250 1.00 95.50 188 PRO A N 1
ATOM 1491 C CA . PRO A 1 188 ? -3.149 1.062 -22.154 1.00 95.50 188 PRO A CA 1
ATOM 1492 C C . PRO A 1 188 ? -3.460 -0.116 -21.229 1.00 95.50 188 PRO A C 1
ATOM 1494 O O . PRO A 1 188 ? -4.549 -0.148 -20.678 1.00 95.50 188 PRO A O 1
ATOM 1497 N N . ALA A 1 189 ? -2.533 -1.064 -21.058 1.00 97.19 189 ALA A N 1
ATOM 1498 C CA . ALA A 1 189 ? -2.739 -2.246 -20.223 1.00 97.19 189 ALA A CA 1
ATOM 1499 C C . ALA A 1 189 ? -2.292 -2.065 -18.763 1.00 97.19 189 ALA A C 1
ATOM 1501 O O . ALA A 1 189 ? -2.472 -2.992 -17.970 1.00 97.19 189 ALA A O 1
ATOM 1502 N N . LEU A 1 190 ? -1.705 -0.914 -18.410 1.00 97.81 190 LEU A N 1
ATOM 1503 C CA . LEU A 1 190 ? -1.137 -0.687 -17.084 1.00 97.81 190 LEU A CA 1
ATOM 1504 C C . LEU A 1 190 ? -2.258 -0.529 -16.062 1.00 97.81 190 LEU A C 1
ATOM 1506 O O . LEU A 1 190 ? -3.048 0.405 -16.134 1.00 97.81 190 LEU A O 1
ATOM 1510 N N . GLN A 1 191 ? -2.305 -1.456 -15.110 1.00 97.88 191 GLN A N 1
ATOM 1511 C CA . GLN A 1 191 ? -3.315 -1.542 -14.056 1.00 97.88 191 GLN A CA 1
ATOM 1512 C C . GLN A 1 191 ? -2.759 -1.133 -12.692 1.00 97.88 191 GLN A C 1
ATOM 1514 O O . GLN A 1 191 ? -3.504 -0.602 -11.864 1.00 97.88 191 GLN A O 1
ATOM 1519 N N . SER A 1 192 ? -1.462 -1.358 -12.471 1.00 98.00 192 SER A N 1
ATOM 1520 C CA . SER A 1 192 ? -0.772 -1.089 -11.212 1.00 98.00 192 SER A CA 1
ATOM 1521 C C . SER A 1 192 ? 0.562 -0.384 -11.450 1.00 98.00 192 SER A C 1
ATOM 1523 O O . SER A 1 192 ? 1.389 -0.860 -12.231 1.00 98.00 192 SER A O 1
ATOM 1525 N N . LEU A 1 193 ? 0.773 0.737 -10.763 1.00 97.44 193 LEU A N 1
ATOM 1526 C CA . LEU A 1 193 ? 2.029 1.481 -10.745 1.00 97.44 193 LEU A CA 1
ATOM 1527 C C . LEU A 1 193 ? 2.500 1.663 -9.300 1.00 97.44 193 LEU A C 1
ATOM 1529 O O . LEU A 1 193 ? 1.781 2.246 -8.491 1.00 97.44 193 LEU A O 1
ATOM 1533 N N . ALA A 1 194 ? 3.712 1.213 -8.993 1.00 97.50 194 ALA A N 1
ATOM 1534 C CA . ALA A 1 194 ? 4.361 1.427 -7.707 1.00 97.50 194 ALA A CA 1
ATOM 1535 C C . ALA A 1 194 ? 5.729 2.093 -7.906 1.00 97.50 194 ALA A C 1
ATOM 1537 O O . ALA A 1 194 ? 6.580 1.559 -8.611 1.00 97.50 194 ALA A O 1
ATOM 1538 N N . LEU A 1 195 ? 5.953 3.248 -7.286 1.00 96.31 195 LEU A N 1
ATOM 1539 C CA . LEU A 1 195 ? 7.238 3.948 -7.291 1.00 96.31 195 LEU A CA 1
ATOM 1540 C C . LEU A 1 195 ? 7.660 4.184 -5.845 1.00 96.31 195 LEU A C 1
ATOM 1542 O O . LEU A 1 195 ? 6.924 4.819 -5.090 1.00 96.31 195 LEU A O 1
ATOM 1546 N N . LYS A 1 196 ? 8.816 3.653 -5.448 1.00 95.38 196 LYS A N 1
ATOM 1547 C CA . LYS A 1 196 ? 9.272 3.682 -4.055 1.00 95.38 196 LYS A CA 1
ATOM 1548 C C . LYS A 1 196 ? 10.675 4.258 -3.957 1.00 95.38 196 LYS A C 1
ATOM 1550 O O . LYS A 1 196 ? 11.613 3.705 -4.528 1.00 95.38 196 LYS A O 1
ATOM 1555 N N . TRP A 1 197 ? 10.814 5.345 -3.209 1.00 92.62 197 TRP A N 1
ATOM 1556 C CA . TRP A 1 197 ? 12.106 5.918 -2.860 1.00 92.62 197 TRP A CA 1
ATOM 1557 C C . TRP A 1 197 ? 12.532 5.399 -1.481 1.00 92.62 197 TRP A C 1
ATOM 1559 O O . TRP A 1 197 ? 11.917 5.702 -0.462 1.00 92.62 197 TRP A O 1
ATOM 1569 N N . ALA A 1 198 ? 13.577 4.576 -1.454 1.00 86.56 198 ALA A N 1
ATOM 1570 C CA . ALA A 1 198 ? 14.150 4.021 -0.233 1.00 86.56 198 ALA A CA 1
ATOM 1571 C C . ALA A 1 198 ? 15.263 4.943 0.299 1.00 86.56 198 ALA A C 1
ATOM 1573 O O . ALA A 1 198 ? 16.444 4.660 0.099 1.00 86.56 198 ALA A O 1
ATOM 1574 N N . SER A 1 199 ? 14.894 6.060 0.935 1.00 76.06 199 SER A N 1
ATOM 1575 C CA . SER A 1 199 ? 15.857 6.965 1.587 1.00 76.06 199 SER A CA 1
ATOM 1576 C C . SER A 1 199 ? 16.030 6.621 3.069 1.00 76.06 199 SER A C 1
ATOM 1578 O O . SER A 1 199 ? 15.049 6.313 3.743 1.00 76.06 199 SER A O 1
ATOM 1580 N N . LYS A 1 200 ? 17.275 6.675 3.571 1.00 69.88 200 LYS A N 1
ATOM 1581 C CA . LYS A 1 200 ? 17.631 6.309 4.956 1.00 69.88 200 LYS A CA 1
ATOM 1582 C C . LYS A 1 200 ? 17.910 7.502 5.887 1.00 69.88 200 LYS A C 1
ATOM 1584 O O . LYS A 1 200 ? 17.826 7.307 7.092 1.00 69.88 200 LYS A O 1
ATOM 1589 N N . SER A 1 201 ? 18.248 8.705 5.396 1.00 63.56 201 SER A N 1
ATOM 1590 C CA . SER A 1 201 ? 18.638 9.812 6.308 1.00 63.56 201 SER A CA 1
ATOM 1591 C C . SER A 1 201 ? 18.865 11.215 5.708 1.00 63.56 201 SER A C 1
ATOM 1593 O O . SER A 1 201 ? 19.195 12.130 6.459 1.00 63.56 201 SER A O 1
ATOM 1595 N N . MET A 1 202 ? 18.730 11.440 4.392 1.00 57.31 202 MET A N 1
ATOM 1596 C CA . MET A 1 202 ? 19.097 12.730 3.760 1.00 57.31 202 MET A CA 1
ATOM 1597 C C . MET A 1 202 ? 18.001 13.324 2.870 1.00 57.31 202 MET A C 1
ATOM 1599 O O . MET A 1 202 ? 18.269 13.956 1.846 1.00 57.31 202 MET A O 1
ATOM 1603 N N . GLN A 1 203 ? 16.744 13.162 3.275 1.00 61.81 203 GLN A N 1
ATOM 1604 C CA . GLN A 1 203 ? 15.623 13.361 2.365 1.00 61.81 203 GLN A CA 1
ATOM 1605 C C . GLN A 1 203 ? 15.445 14.817 1.902 1.00 61.81 203 GLN A C 1
ATOM 1607 O O . GLN A 1 203 ? 15.079 15.028 0.753 1.00 61.81 203 GLN A O 1
ATOM 1612 N N . HIS A 1 204 ? 15.718 15.839 2.725 1.00 70.81 204 HIS A N 1
ATOM 1613 C CA . HIS A 1 204 ? 15.327 17.211 2.356 1.00 70.81 204 HIS A CA 1
ATOM 1614 C C . HIS A 1 204 ? 16.227 17.835 1.274 1.00 70.81 204 HIS A C 1
ATOM 1616 O O . HIS A 1 204 ? 15.736 18.446 0.325 1.00 70.81 204 HIS A O 1
ATOM 1622 N N . VAL A 1 205 ? 17.552 17.679 1.388 1.00 74.50 205 VAL A N 1
ATOM 1623 C CA . VAL A 1 205 ? 18.500 18.215 0.391 1.00 74.50 205 VAL A CA 1
ATOM 1624 C C . VAL A 1 205 ? 18.376 17.453 -0.927 1.00 74.50 205 VAL A C 1
ATOM 1626 O O . VAL A 1 205 ? 18.406 18.065 -1.996 1.00 74.50 205 VAL A O 1
ATOM 1629 N N . GLU A 1 206 ? 18.214 16.131 -0.851 1.00 75.81 206 GLU A N 1
ATOM 1630 C CA . GLU A 1 206 ? 17.963 15.290 -2.020 1.00 75.81 206 GLU A CA 1
ATOM 1631 C C . GLU A 1 206 ? 16.617 15.644 -2.667 1.00 75.81 206 GLU A C 1
ATOM 1633 O O . GLU A 1 206 ? 16.563 15.802 -3.882 1.00 75.81 206 GLU A O 1
ATOM 1638 N N . GLU A 1 207 ? 15.557 15.882 -1.885 1.00 77.56 207 GLU A N 1
ATOM 1639 C CA . GLU A 1 207 ? 14.242 16.255 -2.415 1.00 77.56 207 GLU A CA 1
ATOM 1640 C C . GLU A 1 207 ? 14.268 17.608 -3.133 1.00 77.56 207 GLU A C 1
ATOM 1642 O O . GLU A 1 207 ? 13.772 17.710 -4.255 1.00 77.56 207 GLU A O 1
ATOM 1647 N N . ILE A 1 208 ? 14.840 18.653 -2.526 1.00 81.06 208 ILE A N 1
ATOM 1648 C CA . ILE A 1 208 ? 14.917 19.977 -3.170 1.00 81.06 208 ILE A CA 1
ATOM 1649 C C . ILE A 1 208 ? 15.671 19.879 -4.495 1.00 81.06 208 ILE A C 1
ATOM 1651 O O . ILE A 1 208 ? 15.205 20.367 -5.526 1.00 81.06 208 ILE A O 1
ATOM 1655 N N . ARG A 1 209 ? 16.816 19.198 -4.482 1.00 82.00 209 ARG A N 1
ATOM 1656 C CA . ARG A 1 209 ? 17.647 18.995 -5.669 1.00 82.00 209 ARG A CA 1
ATOM 1657 C C . ARG A 1 209 ? 16.913 18.206 -6.751 1.00 82.00 209 ARG A C 1
ATOM 1659 O O . ARG A 1 209 ? 16.958 18.578 -7.927 1.00 82.00 209 ARG A O 1
ATOM 1666 N N . ALA A 1 210 ? 16.231 17.138 -6.353 1.00 76.81 210 ALA A N 1
ATOM 1667 C CA . ALA A 1 210 ? 15.371 16.343 -7.210 1.00 76.81 210 ALA A CA 1
ATOM 1668 C C . ALA A 1 210 ? 14.296 17.222 -7.856 1.00 76.81 210 ALA A C 1
ATOM 1670 O O . ALA A 1 210 ? 14.104 17.164 -9.070 1.00 76.81 210 ALA A O 1
ATOM 1671 N N . ILE A 1 211 ? 13.635 18.080 -7.069 1.00 77.44 211 ILE A N 1
ATOM 1672 C CA . ILE A 1 211 ? 12.637 19.051 -7.539 1.00 77.44 211 ILE A CA 1
ATOM 1673 C C . ILE A 1 211 ? 13.229 19.989 -8.576 1.00 77.44 211 ILE A C 1
ATOM 1675 O O . ILE A 1 211 ? 12.641 20.138 -9.647 1.00 77.44 211 ILE A O 1
ATOM 1679 N N . ASP A 1 212 ? 14.386 20.582 -8.323 1.00 81.50 212 ASP A N 1
ATOM 1680 C CA . ASP A 1 212 ? 14.991 21.523 -9.264 1.00 81.50 212 ASP A CA 1
ATOM 1681 C C . ASP A 1 212 ? 15.433 20.840 -10.568 1.00 81.50 212 ASP A C 1
ATOM 1683 O O . ASP A 1 212 ? 15.170 21.343 -11.668 1.00 81.50 212 ASP A O 1
ATOM 1687 N N . SER A 1 213 ? 15.991 19.634 -10.467 1.00 73.75 213 SER A N 1
ATOM 1688 C CA . SER A 1 213 ? 16.412 18.831 -11.623 1.00 73.75 213 SER A CA 1
ATOM 1689 C C . SER A 1 213 ? 15.217 18.393 -12.471 1.00 73.75 213 SER A C 1
ATOM 1691 O O . SER A 1 213 ? 15.174 18.597 -13.690 1.00 73.75 213 SER A O 1
ATOM 1693 N N . ALA A 1 214 ? 14.184 17.851 -11.832 1.00 72.31 214 ALA A N 1
ATOM 1694 C CA . ALA A 1 214 ? 12.984 17.408 -12.521 1.00 72.31 214 ALA A CA 1
ATOM 1695 C C . ALA A 1 214 ? 12.121 18.581 -13.002 1.00 72.31 214 ALA A C 1
ATOM 1697 O O . ALA A 1 214 ? 11.433 18.435 -14.004 1.00 72.31 214 ALA A O 1
ATOM 1698 N N . ARG A 1 215 ? 12.196 19.782 -12.416 1.00 73.44 215 ARG A N 1
ATOM 1699 C CA . ARG A 1 215 ? 11.579 20.981 -13.015 1.00 73.44 215 ARG A CA 1
ATOM 1700 C C . ARG A 1 215 ? 12.188 21.311 -14.368 1.00 73.44 215 ARG A C 1
ATOM 1702 O O . ARG A 1 215 ? 11.460 21.750 -15.251 1.00 73.44 215 ARG A O 1
ATOM 1709 N N . THR A 1 216 ? 13.479 21.083 -14.558 1.00 73.12 216 THR A N 1
ATOM 1710 C CA . THR A 1 216 ? 14.119 21.313 -15.858 1.00 73.12 216 THR A CA 1
ATOM 1711 C C . THR A 1 216 ? 13.617 20.310 -16.902 1.00 73.12 216 THR A C 1
ATOM 1713 O O . THR A 1 216 ? 13.308 20.699 -18.027 1.00 73.12 216 THR A O 1
ATOM 1716 N N . SER A 1 217 ? 13.426 19.050 -16.503 1.00 68.56 217 SER A N 1
ATOM 1717 C CA . SER A 1 217 ? 13.029 17.962 -17.411 1.00 68.56 217 SER A CA 1
ATOM 1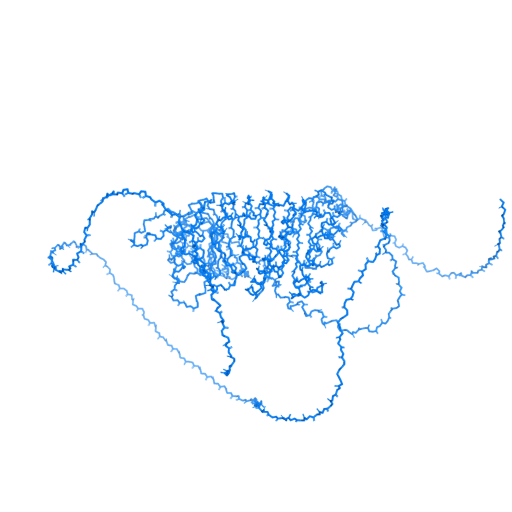718 C C . SER A 1 217 ? 11.512 17.850 -17.638 1.00 68.56 217 SER A C 1
ATOM 1720 O O . SER A 1 217 ? 11.063 17.574 -18.747 1.00 68.56 217 SER A O 1
ATOM 1722 N N . LEU A 1 218 ? 10.696 18.089 -16.606 1.00 67.31 218 LEU A N 1
ATOM 1723 C CA . LEU A 1 218 ? 9.247 17.846 -16.609 1.00 67.31 218 LEU A CA 1
ATOM 1724 C C . LEU A 1 218 ? 8.405 19.097 -16.911 1.00 67.31 218 LEU A C 1
ATOM 1726 O O . LEU A 1 218 ? 7.212 18.961 -17.185 1.00 67.31 218 LEU A O 1
ATOM 1730 N N . ARG A 1 219 ? 8.981 20.315 -16.904 1.00 65.00 219 ARG A N 1
ATOM 1731 C CA . ARG A 1 219 ? 8.243 21.567 -17.213 1.00 65.00 219 ARG A CA 1
ATOM 1732 C C . ARG A 1 219 ? 7.552 21.551 -18.579 1.00 65.00 219 ARG A C 1
ATOM 1734 O O . ARG A 1 219 ? 6.585 22.282 -18.770 1.00 65.00 219 ARG A O 1
ATOM 1741 N N . TYR A 1 220 ? 8.021 20.720 -19.506 1.00 58.38 220 TYR A N 1
ATOM 1742 C CA . TYR A 1 220 ? 7.482 20.623 -20.864 1.00 58.38 220 TYR A CA 1
ATOM 1743 C C . TYR A 1 220 ? 6.431 19.524 -21.043 1.00 58.38 220 TYR A C 1
ATOM 1745 O O . TYR A 1 220 ? 5.873 19.384 -22.129 1.00 58.38 220 TYR A O 1
ATOM 1753 N N . LEU A 1 221 ? 6.104 18.777 -19.987 1.00 62.59 221 LEU A N 1
ATOM 1754 C CA . LEU A 1 221 ? 5.118 17.700 -20.034 1.00 62.59 221 LEU A CA 1
ATOM 1755 C C . LEU A 1 221 ? 3.685 18.243 -19.927 1.00 62.59 221 LEU A C 1
ATOM 1757 O O . LEU A 1 221 ? 2.941 17.941 -18.989 1.00 62.59 221 LEU A O 1
ATOM 1761 N N . ILE A 1 222 ? 3.297 19.076 -20.893 1.00 58.81 222 ILE A N 1
ATOM 1762 C CA . ILE A 1 222 ? 1.918 19.519 -21.108 1.00 58.81 222 ILE A CA 1
ATOM 1763 C C . ILE A 1 222 ? 1.291 18.546 -22.111 1.00 58.81 222 ILE A C 1
ATOM 1765 O O . ILE A 1 222 ? 1.259 18.819 -23.309 1.00 58.81 222 ILE A O 1
ATOM 1769 N N . LEU A 1 223 ? 0.804 17.393 -21.642 1.00 54.44 223 LEU A N 1
ATOM 1770 C CA . LEU A 1 223 ? -0.009 16.511 -22.484 1.00 54.44 223 LEU A CA 1
ATOM 1771 C C . LEU A 1 223 ? -1.495 16.615 -22.134 1.00 54.44 223 LEU A C 1
ATOM 1773 O O . LEU A 1 223 ? -1.855 16.590 -20.954 1.00 54.44 223 LEU A O 1
ATOM 1777 N N . PRO A 1 224 ? -2.372 16.672 -23.150 1.00 54.22 224 PRO A N 1
ATOM 1778 C CA . PRO A 1 224 ? -3.805 16.550 -22.972 1.00 54.22 224 PRO A CA 1
ATOM 1779 C C . PRO A 1 224 ? -4.207 15.065 -23.000 1.00 54.22 224 PRO A C 1
ATOM 1781 O O . PRO A 1 224 ? -4.450 14.510 -24.069 1.00 54.22 224 PRO A O 1
ATOM 1784 N N . GLY A 1 225 ? -4.305 14.409 -21.839 1.00 65.44 225 GLY A N 1
ATOM 1785 C CA . GLY A 1 225 ? -5.018 13.128 -21.731 1.00 65.44 225 GLY A CA 1
ATOM 1786 C C . GLY A 1 225 ? -4.567 12.184 -20.607 1.00 65.44 225 GLY A C 1
ATOM 1787 O O . GLY A 1 225 ? -3.469 12.336 -20.074 1.00 65.44 225 GLY A O 1
ATOM 1788 N N . PRO A 1 226 ? -5.414 11.200 -20.243 1.00 71.94 226 PRO A N 1
ATOM 1789 C CA . PRO A 1 226 ? -5.074 10.161 -19.274 1.00 71.94 226 PRO A CA 1
ATOM 1790 C C . PRO A 1 226 ? -4.057 9.169 -19.863 1.00 71.94 226 PRO A C 1
ATOM 1792 O O . PRO A 1 226 ? -4.273 8.608 -20.935 1.00 71.94 226 PRO A O 1
ATOM 1795 N N . LEU A 1 227 ? -2.959 8.944 -19.139 1.00 75.12 227 LEU A N 1
ATOM 1796 C CA . LEU A 1 227 ? -1.798 8.143 -19.568 1.00 75.12 227 LEU A CA 1
ATOM 1797 C C . LEU A 1 227 ? -2.072 6.643 -19.692 1.00 75.12 227 LEU A C 1
ATOM 1799 O O . LEU A 1 227 ? -1.571 5.973 -20.595 1.00 75.12 227 LEU A O 1
ATOM 1803 N N . ALA A 1 228 ? -2.879 6.135 -18.769 1.00 87.19 228 ALA A N 1
ATOM 1804 C CA . ALA A 1 228 ? -3.187 4.727 -18.612 1.00 87.19 228 ALA A CA 1
ATOM 1805 C C . ALA A 1 228 ? -4.674 4.614 -18.235 1.00 87.19 228 ALA A C 1
ATOM 1807 O O . ALA A 1 228 ? -5.022 4.760 -17.062 1.00 87.19 228 ALA A O 1
ATOM 1808 N N . PRO A 1 229 ? -5.584 4.428 -19.212 1.00 89.56 229 PRO A N 1
ATOM 1809 C CA . PRO A 1 229 ? -7.028 4.395 -18.956 1.00 89.56 229 PRO A CA 1
ATOM 1810 C C . PRO A 1 229 ? -7.447 3.241 -18.032 1.00 89.56 229 PRO A C 1
ATOM 1812 O O . PRO A 1 229 ? -8.456 3.344 -17.328 1.00 89.56 229 PRO A O 1
ATOM 1815 N N . ASP A 1 230 ? -6.662 2.162 -17.999 1.00 95.50 230 ASP A N 1
ATOM 1816 C CA . ASP A 1 230 ? -6.910 0.989 -17.160 1.00 95.50 230 ASP A CA 1
ATOM 1817 C C . ASP A 1 230 ? -6.154 1.007 -15.828 1.00 95.50 230 ASP A C 1
ATOM 1819 O O . ASP A 1 230 ? -6.255 0.046 -15.068 1.00 95.50 230 ASP A O 1
ATOM 1823 N N . LEU A 1 231 ? -5.475 2.109 -15.491 1.00 96.81 231 LEU A N 1
ATOM 1824 C CA . LEU A 1 231 ? -4.787 2.243 -14.211 1.00 96.81 231 LEU A CA 1
ATOM 1825 C C . LEU A 1 231 ? -5.808 2.266 -13.070 1.00 96.81 231 LEU A C 1
ATOM 1827 O O . LEU A 1 231 ? -6.770 3.038 -13.087 1.00 96.81 231 LEU A O 1
ATOM 1831 N N . ARG A 1 232 ? -5.619 1.386 -12.085 1.00 97.56 232 ARG A N 1
ATOM 1832 C CA . ARG A 1 232 ? -6.519 1.228 -10.929 1.00 97.56 232 ARG A CA 1
ATOM 1833 C C . ARG A 1 232 ? -5.793 1.373 -9.601 1.00 97.56 232 ARG A C 1
ATOM 1835 O O . ARG A 1 232 ? -6.392 1.877 -8.651 1.00 97.56 232 ARG A O 1
ATOM 1842 N N . TYR A 1 233 ? -4.531 0.955 -9.541 1.00 98.12 233 TYR A N 1
ATOM 1843 C CA . TYR A 1 233 ? -3.699 1.000 -8.346 1.00 98.12 233 TYR A CA 1
ATOM 1844 C C . TYR A 1 233 ? -2.482 1.896 -8.572 1.00 98.12 233 TYR A C 1
ATOM 1846 O O . TYR A 1 233 ? -1.725 1.693 -9.522 1.00 98.12 233 TYR A O 1
ATOM 1854 N N . VAL A 1 234 ? -2.295 2.874 -7.688 1.00 97.31 234 VAL A N 1
ATOM 1855 C CA . VAL A 1 234 ? -1.089 3.703 -7.634 1.00 97.31 234 VAL A CA 1
ATOM 1856 C C . VAL A 1 234 ? -0.545 3.709 -6.214 1.00 97.31 234 VAL A C 1
ATOM 1858 O O . VAL A 1 234 ? -1.275 4.012 -5.270 1.00 97.31 234 VAL A O 1
ATOM 1861 N N . GLU A 1 235 ? 0.744 3.419 -6.077 1.00 97.38 235 GLU A N 1
ATOM 1862 C CA . GLU A 1 235 ? 1.496 3.519 -4.831 1.00 97.38 235 GLU A CA 1
ATOM 1863 C C . GLU A 1 235 ? 2.750 4.360 -5.050 1.00 97.38 235 GLU A C 1
ATOM 1865 O O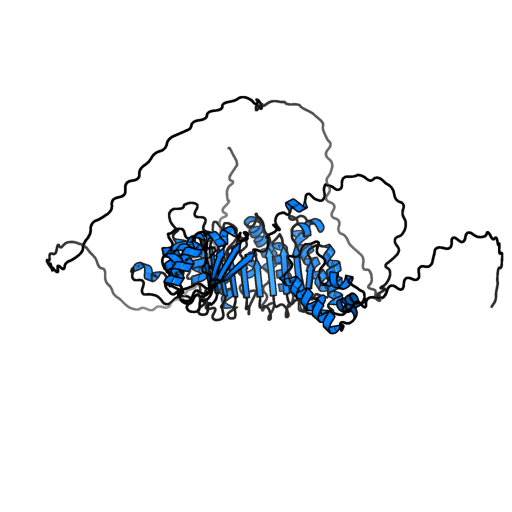 . GLU A 1 235 ? 3.608 4.021 -5.861 1.00 97.38 235 GLU A O 1
ATOM 1870 N N . LEU A 1 236 ? 2.857 5.464 -4.321 1.00 95.62 236 LEU A N 1
ATOM 1871 C CA . LEU A 1 236 ? 4.003 6.358 -4.357 1.00 95.62 236 LEU A CA 1
ATOM 1872 C C . LEU A 1 236 ? 4.576 6.456 -2.950 1.00 95.62 236 LEU A C 1
ATOM 1874 O O . LEU A 1 236 ? 4.040 7.178 -2.109 1.00 95.62 236 LEU A O 1
ATOM 1878 N N . THR A 1 237 ? 5.637 5.702 -2.679 1.00 94.56 237 THR A N 1
ATOM 1879 C CA . THR A 1 237 ? 6.267 5.653 -1.358 1.00 94.56 237 THR A CA 1
ATOM 1880 C C . THR A 1 237 ? 7.453 6.595 -1.315 1.00 94.56 237 THR A C 1
ATOM 1882 O O . THR A 1 237 ? 8.415 6.398 -2.056 1.00 94.56 237 THR A O 1
ATOM 1885 N N . SER A 1 238 ? 7.375 7.605 -0.453 1.00 91.44 238 SER A N 1
ATOM 1886 C CA . SER A 1 238 ? 8.398 8.638 -0.308 1.00 91.44 238 SER A CA 1
ATOM 1887 C C . SER A 1 238 ? 8.718 9.310 -1.640 1.00 91.44 238 SER A C 1
ATOM 1889 O O . SER A 1 238 ? 9.855 9.647 -1.898 1.00 91.44 238 SER A O 1
ATOM 1891 N N . VAL A 1 239 ? 7.740 9.484 -2.533 1.00 89.25 239 VAL A N 1
ATOM 1892 C CA . VAL A 1 239 ? 7.942 10.240 -3.780 1.00 89.25 239 VAL A CA 1
ATOM 1893 C C . VAL A 1 239 ? 7.537 11.686 -3.515 1.00 89.25 239 VAL A C 1
ATOM 1895 O O . VAL A 1 239 ? 6.460 11.896 -2.952 1.00 89.25 239 VAL A O 1
ATOM 1898 N N . PRO A 1 240 ? 8.314 12.700 -3.931 1.00 87.69 240 PRO A N 1
ATOM 1899 C CA . PRO A 1 240 ? 7.938 14.084 -3.670 1.00 87.69 240 PRO A CA 1
ATOM 1900 C C . PRO A 1 240 ? 6.626 14.417 -4.381 1.00 87.69 240 PRO A C 1
ATOM 1902 O O . PRO A 1 240 ? 6.516 14.366 -5.611 1.00 87.69 240 PRO A O 1
ATOM 1905 N N . TRP A 1 241 ? 5.590 14.747 -3.610 1.00 86.81 241 TRP A N 1
ATOM 1906 C CA . TRP A 1 241 ? 4.235 14.862 -4.152 1.00 86.81 241 TRP A CA 1
ATOM 1907 C C . TRP A 1 241 ? 4.119 15.956 -5.208 1.00 86.81 241 TRP A C 1
ATOM 1909 O O . TRP A 1 241 ? 3.215 15.900 -6.040 1.00 86.81 241 TRP A O 1
ATOM 1919 N N . ARG A 1 242 ? 5.004 16.967 -5.199 1.00 85.00 242 ARG A N 1
ATOM 1920 C CA . ARG A 1 242 ? 4.977 18.084 -6.163 1.00 85.00 242 ARG A CA 1
ATOM 1921 C C . ARG A 1 242 ? 5.005 17.579 -7.595 1.00 85.00 242 ARG A C 1
ATOM 1923 O O . ARG A 1 242 ? 4.276 18.094 -8.424 1.00 85.00 242 ARG A O 1
ATOM 1930 N N . PHE A 1 243 ? 5.729 16.505 -7.876 1.00 80.62 243 PHE A N 1
ATOM 1931 C CA . PHE A 1 243 ? 5.802 15.969 -9.235 1.00 80.62 243 PHE A CA 1
ATOM 1932 C C . PHE A 1 243 ? 4.490 15.402 -9.755 1.00 80.62 243 PHE A C 1
ATOM 1934 O O . PHE A 1 243 ? 4.227 15.424 -10.956 1.00 80.62 243 PHE A O 1
ATOM 1941 N N . VAL A 1 244 ? 3.668 14.886 -8.850 1.00 84.31 244 VAL A N 1
ATOM 1942 C CA . VAL A 1 244 ? 2.423 14.209 -9.203 1.00 84.31 244 VAL A CA 1
ATOM 1943 C C . VAL A 1 244 ? 1.232 15.151 -9.076 1.00 84.31 244 VAL A C 1
ATOM 1945 O O . VAL A 1 244 ? 0.299 15.066 -9.875 1.00 84.31 244 VAL A O 1
ATOM 1948 N N . LEU A 1 245 ? 1.277 16.061 -8.100 1.00 88.62 245 LEU A N 1
ATOM 1949 C CA . LEU A 1 245 ? 0.170 16.940 -7.736 1.00 88.62 245 LEU A CA 1
ATOM 1950 C C . LEU A 1 245 ? 0.282 18.362 -8.318 1.00 88.62 245 LEU A C 1
ATOM 1952 O O . LEU A 1 245 ? -0.754 18.986 -8.534 1.00 88.62 245 LEU A O 1
ATOM 1956 N N . ASP A 1 246 ? 1.486 18.882 -8.596 1.00 85.62 246 ASP A N 1
ATOM 1957 C CA . ASP A 1 246 ? 1.702 20.249 -9.121 1.00 85.62 246 ASP A CA 1
ATOM 1958 C C . ASP A 1 246 ? 1.493 20.300 -10.644 1.00 85.62 246 ASP A C 1
ATOM 1960 O O . ASP A 1 246 ? 2.389 20.610 -11.433 1.00 85.62 246 ASP A O 1
ATOM 1964 N N . ARG A 1 247 ? 0.298 19.893 -11.084 1.00 83.50 247 ARG A N 1
ATOM 1965 C CA . ARG A 1 247 ? -0.094 19.848 -12.497 1.00 83.50 247 ARG A CA 1
ATOM 1966 C C . ARG A 1 247 ? -1.510 20.381 -12.664 1.00 83.50 247 ARG A C 1
ATOM 1968 O O . ARG A 1 247 ? -2.384 20.156 -11.833 1.00 83.50 247 ARG A O 1
ATOM 1975 N N . SER A 1 248 ? -1.754 21.058 -13.785 1.00 83.38 248 SER A N 1
ATOM 1976 C CA . SER A 1 248 ? -3.084 21.580 -14.133 1.00 83.38 248 SER A CA 1
ATOM 1977 C C . SER A 1 248 ? -4.105 20.475 -14.415 1.00 83.38 248 SER A C 1
ATOM 1979 O O . SER A 1 248 ? -5.304 20.686 -14.251 1.00 83.38 248 SER A O 1
ATOM 1981 N N . SER A 1 249 ? -3.631 19.298 -14.829 1.00 85.69 249 SER A N 1
ATOM 1982 C CA . SER A 1 249 ? -4.426 18.083 -14.977 1.00 85.69 249 SER A CA 1
ATOM 1983 C C . SER A 1 249 ? -3.802 16.957 -14.149 1.00 85.69 249 SER A C 1
ATOM 1985 O O . SER A 1 249 ? -2.574 16.807 -14.151 1.00 85.69 249 SER A O 1
ATOM 1987 N N . PRO A 1 250 ? -4.611 16.173 -13.419 1.00 88.31 250 PRO A N 1
ATOM 1988 C CA . PRO A 1 250 ? -4.091 15.093 -12.597 1.00 88.31 250 PRO A CA 1
ATOM 1989 C C . PRO A 1 250 ? -3.457 14.014 -13.472 1.00 88.31 250 PRO A C 1
ATOM 1991 O O . PRO A 1 250 ? -4.013 13.609 -14.492 1.00 88.31 250 PRO A O 1
ATOM 1994 N N . LEU A 1 251 ? -2.291 13.532 -13.040 1.00 85.44 251 LEU A N 1
ATOM 1995 C CA . LEU A 1 251 ? -1.541 12.480 -13.730 1.00 85.44 251 LEU A CA 1
ATOM 1996 C C . LEU A 1 251 ? -2.328 11.160 -13.799 1.00 85.44 251 LEU A C 1
ATOM 1998 O O . LEU A 1 251 ? -2.210 10.413 -14.769 1.00 85.44 251 LEU A O 1
ATOM 2002 N N . PHE A 1 252 ? -3.144 10.898 -12.776 1.00 91.44 252 PHE A N 1
ATOM 2003 C CA . PHE A 1 252 ? -3.895 9.661 -12.615 1.00 91.44 252 PHE A CA 1
ATOM 2004 C C . PHE A 1 252 ? -5.385 9.946 -12.430 1.00 91.44 252 PHE A C 1
ATOM 2006 O O . PHE A 1 252 ? -5.783 10.786 -11.619 1.00 91.44 252 PHE A O 1
ATOM 2013 N N . THR A 1 253 ? -6.210 9.212 -13.170 1.00 94.38 253 THR A N 1
ATOM 2014 C CA . THR A 1 253 ? -7.675 9.309 -13.138 1.00 94.38 253 THR A CA 1
ATOM 2015 C C . THR A 1 253 ? -8.278 7.910 -13.163 1.00 94.38 253 THR A C 1
ATOM 2017 O O . THR A 1 253 ? -7.655 6.998 -13.704 1.00 94.38 253 THR A O 1
ATOM 2020 N N . GLY A 1 254 ? -9.491 7.737 -12.635 1.00 95.50 254 GLY A N 1
ATOM 2021 C CA . GLY A 1 254 ? -10.166 6.433 -12.618 1.00 95.50 254 GLY A CA 1
ATOM 2022 C C . GLY A 1 254 ? -9.556 5.400 -11.658 1.00 95.50 254 GLY A C 1
ATOM 2023 O O . GLY A 1 254 ? -9.789 4.204 -11.828 1.00 95.50 254 GLY A O 1
ATOM 2024 N N . LEU A 1 255 ? -8.787 5.842 -10.658 1.00 97.56 255 LEU A N 1
ATOM 2025 C CA . LEU A 1 255 ? -8.180 4.972 -9.653 1.00 97.56 255 LEU A CA 1
ATOM 2026 C C . LEU A 1 255 ? -9.225 4.362 -8.709 1.00 97.56 255 LEU A C 1
ATOM 2028 O O . LEU A 1 255 ? -10.201 5.013 -8.332 1.00 97.56 255 LEU A O 1
ATOM 2032 N N . THR A 1 256 ? -8.968 3.127 -8.271 1.00 98.19 256 THR A N 1
ATOM 2033 C CA . THR A 1 256 ? -9.711 2.445 -7.196 1.00 98.19 256 THR A CA 1
ATOM 2034 C C . THR A 1 256 ? -8.891 2.334 -5.914 1.00 98.19 256 THR A C 1
ATOM 2036 O O . THR A 1 256 ? -9.460 2.195 -4.834 1.00 98.19 256 THR A O 1
ATOM 2039 N N . SER A 1 257 ? -7.563 2.404 -6.006 1.00 98.44 257 SER A N 1
ATOM 2040 C CA . SER A 1 257 ? -6.663 2.400 -4.857 1.00 98.44 257 SER A CA 1
ATOM 2041 C C . SER A 1 257 ? -5.539 3.405 -5.061 1.00 98.44 257 SER A C 1
ATOM 2043 O O . SER A 1 257 ? -4.870 3.393 -6.096 1.00 98.44 257 SER A O 1
ATOM 2045 N N . LEU A 1 258 ? -5.326 4.252 -4.060 1.00 97.94 258 LEU A N 1
ATOM 2046 C CA . LEU A 1 258 ? -4.277 5.260 -4.052 1.00 97.94 258 LEU A CA 1
ATOM 2047 C C . LEU A 1 258 ? -3.529 5.211 -2.721 1.00 97.94 258 LEU A C 1
ATOM 2049 O O . LEU A 1 258 ? -4.136 5.351 -1.662 1.00 97.94 258 LEU A O 1
ATOM 2053 N N . SER A 1 259 ? -2.214 5.037 -2.789 1.00 97.62 259 SER A N 1
ATOM 2054 C CA . SER A 1 259 ? -1.310 5.108 -1.647 1.00 97.62 259 SER A CA 1
ATOM 2055 C C . SER A 1 259 ? -0.251 6.172 -1.909 1.00 97.62 259 SER A C 1
ATOM 2057 O O . SER A 1 259 ? 0.481 6.090 -2.893 1.00 97.62 259 SER A O 1
ATOM 2059 N N . LEU A 1 260 ? -0.201 7.190 -1.055 1.00 95.69 260 LEU A N 1
ATOM 2060 C CA . LEU A 1 260 ? 0.744 8.295 -1.137 1.00 95.69 260 LEU A CA 1
ATOM 2061 C C . LEU A 1 260 ? 1.471 8.432 0.196 1.00 95.69 260 LEU A C 1
ATOM 2063 O O . LEU A 1 260 ? 0.856 8.755 1.209 1.00 95.69 260 LEU A O 1
ATOM 2067 N N . THR A 1 261 ? 2.786 8.275 0.174 1.00 94.00 261 THR A N 1
ATOM 2068 C CA . THR A 1 261 ? 3.672 8.626 1.283 1.00 94.00 261 THR A CA 1
ATOM 2069 C C . THR A 1 261 ? 4.558 9.764 0.814 1.00 94.00 261 THR A C 1
ATOM 2071 O O . THR A 1 261 ? 5.224 9.635 -0.214 1.00 94.00 261 THR A O 1
ATOM 2074 N N . ALA A 1 262 ? 4.513 10.899 1.504 1.00 90.31 262 ALA A N 1
ATOM 2075 C CA . ALA A 1 262 ? 5.385 12.025 1.194 1.00 90.31 262 ALA A CA 1
ATOM 2076 C C . ALA A 1 262 ? 6.844 11.638 1.458 1.00 90.31 262 ALA A C 1
ATOM 2078 O O . ALA A 1 262 ? 7.113 10.835 2.351 1.00 90.31 262 ALA A O 1
ATOM 2079 N N . ALA A 1 263 ? 7.762 12.178 0.654 1.00 87.44 263 ALA A N 1
ATOM 2080 C CA . ALA A 1 263 ? 9.184 12.075 0.951 1.00 87.44 263 ALA A CA 1
ATOM 2081 C C . ALA A 1 263 ? 9.485 13.015 2.114 1.00 87.44 263 ALA A C 1
ATOM 2083 O O . ALA A 1 263 ? 9.571 12.596 3.259 1.00 87.44 263 ALA A O 1
ATOM 2084 N N . THR A 1 264 ? 9.500 14.310 1.815 1.00 82.56 264 THR A N 1
ATOM 2085 C CA . THR A 1 264 ? 9.808 15.336 2.788 1.00 82.56 264 THR A CA 1
ATOM 2086 C C . THR A 1 264 ? 8.708 16.385 2.781 1.00 82.56 264 THR A C 1
ATOM 2088 O O . THR A 1 264 ? 7.948 16.482 3.739 1.00 82.56 264 THR A O 1
ATOM 2091 N N . GLN A 1 265 ? 8.532 17.132 1.697 1.00 82.81 265 GLN A N 1
ATOM 2092 C CA . GLN A 1 265 ? 7.582 18.237 1.662 1.00 82.81 265 GLN A CA 1
ATOM 2093 C C . GLN A 1 265 ? 6.138 17.776 1.428 1.00 82.81 265 GLN A C 1
ATOM 2095 O O . GLN A 1 265 ? 5.791 17.152 0.421 1.00 82.81 265 GLN A O 1
ATOM 2100 N N . LEU A 1 266 ? 5.253 18.180 2.344 1.00 84.94 266 LEU A N 1
ATOM 2101 C CA . LEU A 1 266 ? 3.810 18.105 2.143 1.00 84.94 266 LEU A CA 1
ATOM 2102 C C . LEU A 1 266 ? 3.353 19.194 1.172 1.00 84.94 266 LEU A C 1
ATOM 2104 O O . LEU A 1 266 ? 3.710 20.365 1.299 1.00 84.94 266 LEU A O 1
ATOM 2108 N N . ASN A 1 267 ? 2.501 18.810 0.228 1.00 83.00 267 ASN A N 1
ATOM 2109 C CA . ASN A 1 267 ? 1.886 19.752 -0.697 1.00 83.00 267 ASN A CA 1
ATOM 2110 C C . ASN A 1 267 ? 0.650 20.429 -0.130 1.00 83.00 267 ASN A C 1
ATOM 2112 O O . ASN A 1 267 ? 0.022 19.952 0.814 1.00 83.00 267 ASN A O 1
ATOM 2116 N N . SER A 1 268 ? 0.243 21.503 -0.813 1.00 87.56 268 SER A N 1
ATOM 2117 C CA . SER A 1 268 ? -1.073 22.097 -0.618 1.00 87.56 268 SER A CA 1
ATOM 2118 C C . SER A 1 268 ? -2.160 21.030 -0.746 1.00 87.56 268 SER A C 1
ATOM 2120 O O . SER A 1 268 ? -2.251 20.316 -1.753 1.00 87.56 268 SER A O 1
ATOM 2122 N N . LEU A 1 269 ? -3.033 20.975 0.259 1.00 90.88 269 LEU A N 1
ATOM 2123 C CA . LEU A 1 269 ? -4.206 20.108 0.258 1.00 90.88 269 LEU A CA 1
ATOM 2124 C C . LEU A 1 269 ? -5.141 20.393 -0.919 1.00 90.88 269 LEU A C 1
ATOM 2126 O O . LEU A 1 269 ? -5.855 19.493 -1.338 1.00 90.88 269 LEU A O 1
ATOM 2130 N N . THR A 1 270 ? -5.087 21.586 -1.515 1.00 91.50 270 THR A N 1
ATOM 2131 C CA . THR A 1 270 ? -5.818 21.910 -2.747 1.00 91.50 270 THR A CA 1
ATOM 2132 C C . THR A 1 270 ? -5.370 21.041 -3.924 1.00 91.50 270 THR A C 1
ATOM 2134 O O . THR A 1 270 ? -6.195 20.607 -4.725 1.00 91.50 270 THR A O 1
ATOM 2137 N N . MET A 1 271 ? -4.075 20.734 -4.034 1.00 91.06 271 MET A N 1
ATOM 2138 C CA . MET A 1 271 ? -3.575 19.879 -5.113 1.00 91.06 271 MET A CA 1
ATOM 2139 C C . MET A 1 271 ? -3.949 18.410 -4.883 1.00 91.06 271 MET A C 1
ATOM 2141 O O . MET A 1 271 ? -4.373 17.725 -5.814 1.00 91.06 271 MET A O 1
ATOM 2145 N N . LEU A 1 272 ? -3.859 17.942 -3.632 1.00 93.81 272 LEU A N 1
ATOM 2146 C CA . LEU A 1 272 ? -4.359 16.619 -3.248 1.00 93.81 272 LEU A CA 1
ATOM 2147 C C . LEU A 1 272 ? -5.861 16.510 -3.534 1.00 93.81 272 LEU A C 1
ATOM 2149 O O . LEU A 1 272 ? -6.321 15.530 -4.113 1.00 93.81 272 LEU A O 1
ATOM 2153 N N . ALA A 1 273 ? -6.611 17.550 -3.188 1.00 94.44 273 ALA A N 1
ATOM 2154 C CA . ALA A 1 273 ? -8.029 17.649 -3.445 1.00 94.44 273 ALA A CA 1
ATOM 2155 C C . ALA A 1 273 ? -8.350 17.537 -4.945 1.00 94.44 273 ALA A C 1
ATOM 2157 O O . ALA A 1 273 ? -9.197 16.736 -5.342 1.00 94.44 273 ALA A O 1
ATOM 2158 N N . ASN A 1 274 ? -7.620 18.253 -5.800 1.00 93.56 274 ASN A N 1
ATOM 2159 C CA . ASN A 1 274 ? -7.782 18.133 -7.248 1.00 93.56 274 ASN A CA 1
ATOM 2160 C C . ASN A 1 274 ? -7.574 16.686 -7.726 1.00 93.56 274 ASN A C 1
ATOM 2162 O O . ASN A 1 274 ? -8.426 16.164 -8.447 1.00 93.56 274 ASN A O 1
ATOM 2166 N N . LEU A 1 275 ? -6.517 16.002 -7.266 1.00 94.69 275 LEU A N 1
ATOM 2167 C CA . LEU A 1 275 ? -6.289 14.589 -7.592 1.00 94.69 275 LEU A CA 1
ATOM 2168 C C . LEU A 1 275 ? -7.458 13.701 -7.135 1.00 94.69 275 LEU A C 1
ATOM 2170 O O . LEU A 1 275 ? -7.973 12.912 -7.927 1.00 94.69 275 LEU A O 1
ATOM 2174 N N . LEU A 1 276 ? -7.898 13.828 -5.882 1.00 96.38 276 LEU A N 1
ATOM 2175 C CA . LEU A 1 276 ? -8.981 13.008 -5.328 1.00 96.38 276 LEU A CA 1
ATOM 2176 C C . LEU A 1 276 ? -10.318 13.261 -6.041 1.00 96.38 276 LEU A C 1
ATOM 2178 O O . LEU A 1 276 ? -11.054 12.316 -6.318 1.00 96.38 276 LEU A O 1
ATOM 2182 N N . SER A 1 277 ? -10.605 14.509 -6.420 1.00 95.88 277 SER A N 1
ATOM 2183 C CA . SER A 1 277 ? -11.830 14.878 -7.143 1.00 95.88 277 SER A CA 1
ATOM 2184 C C . SER A 1 277 ? -11.942 14.214 -8.522 1.00 95.88 277 SER A C 1
ATOM 2186 O O . SER A 1 277 ? -13.044 13.943 -8.999 1.00 95.88 277 SER A O 1
ATOM 2188 N N . CYS A 1 278 ? -10.808 13.886 -9.147 1.00 95.50 278 CYS A N 1
ATOM 2189 C CA . CYS A 1 278 ? -10.758 13.174 -10.423 1.00 95.50 278 CYS A CA 1
ATOM 2190 C C . CYS A 1 278 ? -10.773 11.645 -10.276 1.00 95.50 278 CYS A C 1
ATOM 2192 O O . CYS A 1 278 ? -10.715 10.925 -11.276 1.00 95.50 278 CYS A O 1
ATOM 2194 N N . ASN A 1 279 ? -10.882 11.137 -9.046 1.00 97.38 279 ASN A N 1
ATOM 2195 C CA . ASN A 1 279 ? -10.906 9.713 -8.732 1.00 97.38 279 ASN A CA 1
ATOM 2196 C C . ASN A 1 279 ? -12.098 9.349 -7.812 1.00 97.38 279 ASN A C 1
ATOM 2198 O O . ASN A 1 279 ? -11.906 8.808 -6.725 1.00 97.38 279 ASN A O 1
ATOM 2202 N N . PRO A 1 280 ? -13.356 9.592 -8.237 1.00 97.38 280 PRO A N 1
ATOM 2203 C CA . PRO A 1 280 ? -14.541 9.357 -7.400 1.00 97.38 280 PRO A CA 1
ATOM 2204 C C . PRO A 1 280 ? -14.826 7.872 -7.107 1.00 97.38 280 PRO A C 1
ATOM 2206 O O . PRO A 1 280 ? -15.619 7.569 -6.222 1.00 97.38 280 PRO A O 1
ATOM 2209 N N . CYS A 1 281 ? -14.202 6.950 -7.850 1.00 97.75 281 CYS A N 1
ATOM 2210 C CA . CYS A 1 281 ? -14.333 5.497 -7.678 1.00 97.75 281 CYS A CA 1
ATOM 2211 C C . CYS A 1 281 ? -13.290 4.902 -6.712 1.00 97.75 281 CYS A C 1
ATOM 2213 O O . CYS A 1 281 ? -13.140 3.679 -6.666 1.00 97.75 281 CYS A O 1
ATOM 2215 N N . LEU A 1 282 ? -12.544 5.736 -5.976 1.00 98.50 282 LEU A N 1
ATOM 2216 C CA . LEU A 1 282 ? -11.581 5.268 -4.981 1.00 98.50 282 LEU A CA 1
ATOM 2217 C C . LEU A 1 282 ? -12.280 4.443 -3.900 1.00 98.50 282 LEU A C 1
ATOM 2219 O O . LEU A 1 282 ? -13.227 4.904 -3.273 1.00 98.50 282 LEU A O 1
ATOM 2223 N N . GLN A 1 283 ? -11.761 3.241 -3.667 1.00 98.38 283 GLN A N 1
ATOM 2224 C CA . GLN A 1 283 ? -12.202 2.295 -2.642 1.00 98.38 283 GLN A CA 1
ATOM 2225 C C . GLN A 1 283 ? -11.217 2.229 -1.472 1.00 98.38 283 GLN A C 1
ATOM 2227 O O . GLN A 1 283 ? -11.630 2.009 -0.330 1.00 98.38 283 GLN A O 1
ATOM 2232 N N . SER A 1 284 ? -9.929 2.440 -1.760 1.00 98.50 284 SER A N 1
ATOM 2233 C CA . SER A 1 284 ? -8.843 2.474 -0.784 1.00 98.50 284 SER A CA 1
ATOM 2234 C C . SER A 1 284 ? -7.998 3.734 -0.950 1.00 98.50 284 SER A C 1
ATOM 2236 O O . SER A 1 284 ? -7.558 4.051 -2.057 1.00 98.50 284 SER A O 1
ATOM 2238 N N . LEU A 1 285 ? -7.762 4.438 0.153 1.00 98.25 285 LEU A N 1
ATOM 2239 C CA . LEU A 1 285 ? -6.914 5.621 0.213 1.00 98.25 285 LEU A CA 1
ATOM 2240 C C . LEU A 1 285 ? -5.958 5.487 1.397 1.00 98.25 285 LEU A C 1
ATOM 2242 O O . LEU A 1 285 ? -6.401 5.334 2.534 1.00 98.25 285 LEU A O 1
ATOM 2246 N N . HIS A 1 286 ? -4.661 5.561 1.131 1.00 97.75 286 HIS A N 1
ATOM 2247 C CA . HIS A 1 286 ? -3.617 5.633 2.144 1.00 97.75 286 HIS A CA 1
ATOM 2248 C C . HIS A 1 286 ? -2.814 6.915 1.944 1.00 97.75 286 HIS A C 1
ATOM 2250 O O . HIS A 1 286 ? -2.299 7.161 0.855 1.00 97.75 286 HIS A O 1
ATOM 2256 N N . LEU A 1 287 ? -2.734 7.737 2.985 1.00 96.12 287 LEU A N 1
ATOM 2257 C CA . LEU A 1 287 ? -1.980 8.983 2.996 1.00 96.12 287 LEU A CA 1
ATOM 2258 C C . LEU A 1 287 ? -1.010 8.959 4.174 1.00 96.12 287 LEU A C 1
ATOM 2260 O O . LEU A 1 287 ? -1.430 8.772 5.311 1.00 96.12 287 LEU A O 1
ATOM 2264 N N . SER A 1 288 ? 0.271 9.180 3.919 1.00 94.25 288 SER A N 1
ATOM 2265 C CA . SER A 1 288 ? 1.304 9.244 4.947 1.00 94.25 288 SER A CA 1
ATOM 2266 C C . SER A 1 288 ? 2.165 10.485 4.758 1.00 94.25 288 SER A C 1
ATOM 2268 O O . SER A 1 288 ? 2.580 10.783 3.637 1.00 94.25 288 SER A O 1
ATOM 2270 N N . SER A 1 289 ? 2.459 11.205 5.842 1.00 90.94 289 SER A N 1
ATOM 2271 C CA . SER A 1 289 ? 3.344 12.375 5.789 1.00 90.94 289 SER A CA 1
ATOM 2272 C C . SER A 1 289 ? 4.834 12.039 5.681 1.00 90.94 289 SER A C 1
ATOM 2274 O O . SER A 1 289 ? 5.634 12.965 5.663 1.00 90.94 289 SER A O 1
ATOM 2276 N N . GLY A 1 290 ? 5.203 10.755 5.630 1.00 88.19 290 GLY A N 1
ATOM 2277 C CA . GLY A 1 290 ? 6.603 10.324 5.669 1.00 88.19 290 GLY A CA 1
ATOM 2278 C C . GLY A 1 290 ? 7.194 10.313 7.092 1.00 88.19 290 GLY A C 1
ATOM 2279 O O . GLY A 1 290 ? 6.527 10.766 8.030 1.00 88.19 290 GLY A O 1
ATOM 2280 N N . PRO A 1 291 ? 8.401 9.737 7.258 1.00 79.00 291 PRO A N 1
ATOM 2281 C CA . PRO A 1 291 ? 9.068 9.562 8.552 1.00 79.00 291 PRO A CA 1
ATOM 2282 C C . PRO A 1 291 ? 9.857 10.792 9.035 1.00 79.00 291 PRO A C 1
ATOM 2284 O O . PRO A 1 291 ? 10.158 10.873 10.222 1.00 79.00 291 PRO A O 1
ATOM 2287 N N . ASP A 1 292 ? 10.187 11.745 8.157 1.00 74.38 292 ASP A N 1
ATOM 2288 C CA . ASP A 1 292 ? 11.137 12.818 8.479 1.00 74.38 292 ASP A CA 1
ATOM 2289 C C . ASP A 1 292 ? 10.460 14.112 8.976 1.00 74.38 292 ASP A C 1
ATOM 2291 O O . ASP A 1 292 ? 9.375 14.510 8.537 1.00 74.38 292 ASP A O 1
ATOM 2295 N N . HIS A 1 293 ? 11.136 14.791 9.909 1.00 62.91 293 HIS A N 1
ATOM 2296 C CA . HIS A 1 293 ? 10.695 16.031 10.550 1.00 62.91 293 HIS A CA 1
ATOM 2297 C C . HIS A 1 293 ? 10.543 17.183 9.542 1.00 62.91 293 HIS A C 1
ATOM 2299 O O . HIS A 1 293 ? 11.509 17.625 8.921 1.00 62.91 293 HIS A O 1
ATOM 2305 N N . MET A 1 294 ? 9.324 17.716 9.406 1.00 61.56 294 MET A N 1
ATOM 2306 C CA . MET A 1 294 ? 9.031 18.876 8.557 1.00 61.56 294 MET A CA 1
ATOM 2307 C C . MET A 1 294 ? 8.858 20.160 9.367 1.00 61.56 294 MET A C 1
ATOM 2309 O O . MET A 1 294 ? 7.761 20.414 9.869 1.00 61.56 294 MET A O 1
ATOM 2313 N N . ASP A 1 295 ? 9.867 21.032 9.373 1.00 57.78 295 ASP A N 1
ATOM 2314 C CA . ASP A 1 295 ? 9.831 22.256 10.186 1.00 57.78 295 ASP A CA 1
ATOM 2315 C C . ASP A 1 295 ? 8.921 23.387 9.668 1.00 57.78 295 ASP A C 1
ATOM 2317 O O . ASP A 1 295 ? 8.566 24.245 10.459 1.00 57.78 295 ASP A O 1
ATOM 2321 N N . ASN A 1 296 ? 8.464 23.441 8.403 1.00 59.00 296 ASN A N 1
ATOM 2322 C CA . ASN A 1 296 ? 7.837 24.695 7.907 1.00 59.00 296 ASN A CA 1
ATOM 2323 C C . ASN A 1 296 ? 6.689 24.571 6.884 1.00 59.00 296 ASN A C 1
ATOM 2325 O O . ASN A 1 296 ? 6.454 25.493 6.102 1.00 59.00 296 ASN A O 1
ATOM 2329 N N . ALA A 1 297 ? 5.930 23.471 6.860 1.00 61.28 297 ALA A N 1
ATOM 2330 C CA . ALA A 1 297 ? 4.709 23.445 6.040 1.00 61.28 297 ALA A CA 1
ATOM 2331 C C . ALA A 1 297 ? 3.622 24.328 6.685 1.00 61.28 297 ALA A C 1
ATOM 2333 O O . ALA A 1 297 ? 2.856 23.852 7.519 1.00 61.28 297 ALA A O 1
ATOM 2334 N N . TYR A 1 298 ? 3.588 25.613 6.322 1.00 63.72 298 TYR A N 1
ATOM 2335 C CA . TYR A 1 298 ? 2.484 26.516 6.642 1.00 63.72 298 TYR A CA 1
ATOM 2336 C C . TYR A 1 298 ? 1.245 26.051 5.875 1.00 63.72 298 TYR A C 1
ATOM 2338 O O . TYR A 1 298 ? 1.196 26.134 4.644 1.00 63.72 298 TYR A O 1
ATOM 2346 N N . PHE A 1 299 ? 0.242 25.545 6.589 1.00 69.00 299 PHE A N 1
ATOM 2347 C CA . PHE A 1 299 ? -1.068 25.310 5.997 1.00 69.00 299 PHE A CA 1
ATOM 2348 C C . PHE A 1 299 ? -1.737 26.665 5.779 1.00 69.00 299 PHE A C 1
ATOM 2350 O O . PHE A 1 299 ? -1.791 27.503 6.673 1.00 69.00 299 PHE A O 1
ATOM 2357 N N . SER A 1 300 ? -2.167 26.919 4.547 1.00 64.81 300 SER A N 1
ATOM 2358 C CA . SER A 1 300 ? -2.793 28.183 4.172 1.00 64.81 300 SER A CA 1
ATOM 2359 C C . SER A 1 300 ? -4.129 28.370 4.894 1.00 64.81 300 SER A C 1
ATOM 2361 O O . SER A 1 300 ? -4.950 27.457 4.850 1.00 64.81 300 SER A O 1
ATOM 2363 N N . ASP A 1 301 ? -4.410 29.579 5.390 1.00 71.69 301 ASP A N 1
ATOM 2364 C CA . ASP A 1 301 ? -5.698 29.996 5.990 1.00 71.69 301 ASP A CA 1
ATOM 2365 C C . ASP A 1 301 ? -6.899 29.971 5.015 1.00 71.69 301 ASP A C 1
ATOM 2367 O O . ASP A 1 301 ? -7.993 30.459 5.311 1.00 71.69 301 ASP A O 1
ATOM 2371 N N . HIS A 1 302 ? -6.710 29.459 3.800 1.00 80.00 302 HIS A N 1
ATOM 2372 C CA . HIS A 1 302 ? -7.755 29.410 2.793 1.00 80.00 302 HIS A CA 1
ATOM 2373 C C . HIS A 1 302 ? -8.759 28.292 3.089 1.00 80.00 302 HIS A C 1
ATOM 2375 O O . HIS A 1 302 ? -8.367 27.210 3.530 1.00 80.00 302 HIS A O 1
ATOM 2381 N N . PRO A 1 303 ? -10.056 28.517 2.802 1.00 84.50 303 PRO A N 1
ATOM 2382 C CA . PRO A 1 303 ? -11.063 27.481 2.956 1.00 84.50 303 PRO A CA 1
ATOM 2383 C C . PRO A 1 303 ? -10.683 26.275 2.096 1.00 84.50 303 PRO A C 1
ATOM 2385 O O . PRO A 1 303 ? -10.560 26.374 0.873 1.00 84.50 303 PRO A O 1
ATOM 2388 N N . LEU A 1 304 ? -10.477 25.139 2.758 1.00 86.12 304 LEU A N 1
ATOM 2389 C CA . LEU A 1 304 ? -10.078 23.908 2.099 1.00 86.12 304 LEU A CA 1
ATOM 2390 C C . LEU A 1 304 ? -11.247 23.354 1.263 1.00 86.12 304 LEU A C 1
ATOM 2392 O O . LEU A 1 304 ? -12.387 23.329 1.742 1.00 86.12 304 LEU A O 1
ATOM 2396 N N . PRO A 1 305 ? -11.002 22.907 0.018 1.00 92.25 305 PRO A N 1
ATOM 2397 C CA . PRO A 1 305 ? -12.038 22.288 -0.798 1.00 92.25 305 PRO A CA 1
ATOM 2398 C C . PRO A 1 305 ? -12.519 20.995 -0.140 1.00 92.25 305 PRO A C 1
ATOM 2400 O O . PRO A 1 305 ? -11.722 20.184 0.323 1.00 92.25 305 PRO A O 1
ATOM 2403 N N . CYS A 1 306 ? -13.831 20.789 -0.123 1.00 94.50 306 CYS A N 1
ATOM 2404 C CA . CYS A 1 306 ? -14.430 19.590 0.441 1.00 94.50 306 CYS A CA 1
ATOM 2405 C C . CYS A 1 306 ? -14.779 18.597 -0.673 1.00 94.50 306 CYS A C 1
ATOM 2407 O O . CYS A 1 306 ? -15.426 18.964 -1.656 1.00 94.50 306 CYS A O 1
ATOM 2409 N N . ILE A 1 307 ? -14.350 17.345 -0.530 1.00 96.69 307 ILE A N 1
ATOM 2410 C CA . ILE A 1 307 ? -14.472 16.299 -1.547 1.00 96.69 307 ILE A CA 1
ATOM 2411 C C . ILE A 1 307 ? -15.223 15.120 -0.976 1.00 96.69 307 ILE A C 1
ATOM 2413 O O . ILE A 1 307 ? -14.875 14.604 0.078 1.00 96.69 307 ILE A O 1
ATOM 2417 N N . SER A 1 308 ? -16.219 14.653 -1.720 1.00 96.88 308 SER A N 1
ATOM 2418 C CA . SER A 1 308 ? -16.944 13.435 -1.390 1.00 96.88 308 SER A CA 1
ATOM 2419 C C . SER A 1 308 ? -16.363 12.248 -2.152 1.00 96.88 308 SER A C 1
ATOM 2421 O O . SER A 1 308 ? -16.302 12.274 -3.382 1.00 96.88 308 SER A O 1
ATOM 2423 N N . LEU A 1 309 ? -15.962 11.205 -1.422 1.00 97.88 309 LEU A N 1
ATOM 2424 C CA . LEU A 1 309 ? -15.524 9.920 -1.968 1.00 97.88 309 LEU A CA 1
ATOM 2425 C C . LEU A 1 309 ? -16.523 8.830 -1.534 1.00 97.88 309 LEU A C 1
ATOM 2427 O O . LEU A 1 309 ? -16.322 8.180 -0.505 1.00 97.88 309 LEU A O 1
ATOM 2431 N N . PRO A 1 310 ? -17.640 8.652 -2.266 1.00 97.56 310 PRO A N 1
ATOM 2432 C CA . PRO A 1 310 ? -18.754 7.811 -1.822 1.00 97.56 310 PRO A CA 1
ATOM 2433 C C . PRO A 1 310 ? -18.439 6.310 -1.827 1.00 97.56 310 PRO A C 1
ATOM 2435 O O . PRO A 1 310 ? -19.019 5.572 -1.038 1.00 97.56 310 PRO A O 1
ATOM 2438 N N . GLU A 1 311 ? -17.519 5.862 -2.684 1.00 98.06 311 GLU A N 1
ATOM 2439 C CA . GLU A 1 311 ? -17.115 4.452 -2.797 1.00 98.06 311 GLU A CA 1
ATOM 2440 C C . GLU A 1 311 ? -15.955 4.088 -1.851 1.00 98.06 311 GLU A C 1
ATOM 2442 O O . GLU A 1 311 ? -15.529 2.931 -1.801 1.00 98.06 311 GLU A O 1
ATOM 2447 N N . LEU A 1 312 ? -15.433 5.057 -1.083 1.00 98.38 312 LEU A N 1
ATOM 2448 C CA . LEU A 1 312 ? -14.270 4.829 -0.234 1.00 98.38 312 LEU A CA 1
ATOM 2449 C C . LEU A 1 312 ? -14.654 4.012 0.999 1.00 98.38 312 LEU A C 1
ATOM 2451 O O . LEU A 1 312 ? -15.376 4.471 1.885 1.00 98.38 312 LEU A O 1
ATOM 2455 N N . HIS A 1 313 ? -14.122 2.796 1.075 1.00 98.19 313 HIS A N 1
ATOM 2456 C CA . HIS A 1 313 ? -14.385 1.868 2.170 1.00 98.19 313 HIS A CA 1
ATOM 2457 C C . HIS A 1 313 ? -13.196 1.695 3.109 1.00 98.19 313 HIS A C 1
ATOM 2459 O O . HIS A 1 313 ? -13.413 1.359 4.272 1.00 98.19 313 HIS A O 1
ATOM 2465 N N . SER A 1 314 ? -11.975 1.932 2.631 1.00 98.44 314 SER A N 1
ATOM 2466 C CA . SER A 1 314 ? -10.748 1.862 3.420 1.00 98.44 314 SER A CA 1
ATOM 2467 C C . SER A 1 314 ? -10.014 3.193 3.350 1.00 98.44 314 SER A C 1
ATOM 2469 O O . SER A 1 314 ? -9.634 3.637 2.268 1.00 98.44 314 SER A O 1
ATOM 2471 N N . PHE A 1 315 ? -9.803 3.820 4.503 1.00 98.31 315 PHE A N 1
ATOM 2472 C CA . PHE A 1 315 ? -9.067 5.071 4.612 1.00 98.31 315 PHE A CA 1
ATOM 2473 C C . PHE A 1 315 ? -8.009 4.956 5.698 1.00 98.31 315 PHE A C 1
ATOM 2475 O O . PHE A 1 315 ? -8.306 4.635 6.846 1.00 98.31 315 PHE A O 1
ATOM 2482 N N . SER A 1 316 ? -6.767 5.213 5.326 1.00 97.88 316 SER A N 1
ATOM 2483 C CA . SER A 1 316 ? -5.635 5.227 6.230 1.00 97.88 316 SER A CA 1
ATOM 2484 C C . SER A 1 316 ? -4.929 6.567 6.124 1.00 97.88 316 SER A C 1
ATOM 2486 O O . SER A 1 316 ? -4.614 7.023 5.025 1.00 97.88 316 SER A O 1
ATOM 2488 N N . VAL A 1 317 ? -4.696 7.196 7.269 1.00 96.81 317 VAL A N 1
ATOM 2489 C CA . VAL A 1 317 ? -3.948 8.442 7.369 1.00 96.81 317 VAL A CA 1
ATOM 2490 C C . VAL A 1 317 ? -2.892 8.306 8.461 1.00 96.81 317 VAL A C 1
ATOM 2492 O O . VAL A 1 317 ? -3.194 7.916 9.592 1.00 96.81 317 VAL A O 1
ATOM 2495 N N . ARG A 1 318 ? -1.639 8.583 8.102 1.00 95.00 318 ARG A N 1
ATOM 2496 C CA . ARG A 1 318 ? -0.482 8.517 8.992 1.00 95.00 318 ARG A CA 1
ATOM 2497 C C . ARG A 1 318 ? 0.269 9.838 8.987 1.00 95.00 318 ARG A C 1
ATOM 2499 O O . ARG A 1 318 ? 0.547 10.384 7.923 1.00 95.00 318 ARG A O 1
ATOM 2506 N N . SER A 1 319 ? 0.656 10.326 10.157 1.00 92.12 319 SER A N 1
ATOM 2507 C CA . SER A 1 319 ? 1.644 11.397 10.250 1.00 92.12 319 SER A CA 1
ATOM 2508 C C . SER A 1 319 ? 2.619 11.143 11.381 1.00 92.12 319 SER A C 1
ATOM 2510 O O . SER A 1 319 ? 2.207 10.749 12.462 1.00 92.12 319 SER A O 1
ATOM 2512 N N . ALA A 1 320 ? 3.905 11.370 11.140 1.00 86.12 320 ALA A N 1
ATOM 2513 C CA . ALA A 1 320 ? 4.900 11.242 12.195 1.00 86.12 320 ALA A CA 1
ATOM 2514 C C . ALA A 1 320 ? 4.890 12.444 13.163 1.00 86.12 320 ALA A C 1
ATOM 2516 O O . ALA A 1 320 ? 5.237 12.286 14.320 1.00 86.12 320 ALA A O 1
ATOM 2517 N N . TYR A 1 321 ? 4.476 13.643 12.719 1.00 81.19 321 TYR A N 1
ATOM 2518 C CA . TYR A 1 321 ? 4.640 14.865 13.532 1.00 81.19 321 TYR A CA 1
ATOM 2519 C C . TYR A 1 321 ? 3.525 15.914 13.396 1.00 81.19 321 TYR A C 1
ATOM 2521 O O . TYR A 1 321 ? 3.616 16.973 14.013 1.00 81.19 321 TYR A O 1
ATOM 2529 N N . LYS A 1 322 ? 2.496 15.701 12.560 1.00 81.25 322 LYS A N 1
ATOM 2530 C CA . LYS A 1 322 ? 1.518 16.753 12.218 1.00 81.25 322 LYS A CA 1
ATOM 2531 C C . LYS A 1 322 ? 0.072 16.288 12.338 1.00 81.25 322 LYS A C 1
ATOM 2533 O O . LYS A 1 322 ? -0.612 16.071 11.335 1.00 81.25 322 LYS A O 1
ATOM 2538 N N . SER A 1 323 ? -0.427 16.234 13.570 1.00 87.88 323 SER A N 1
ATOM 2539 C CA . SER A 1 323 ? -1.852 16.029 13.868 1.00 87.88 323 SER A CA 1
ATOM 2540 C C . SER A 1 323 ? -2.755 17.045 13.150 1.00 87.88 323 SER A C 1
ATOM 2542 O O . SER A 1 323 ? -3.826 16.674 12.668 1.00 87.88 323 SER A O 1
ATOM 2544 N N . ASP A 1 324 ? -2.301 18.296 12.997 1.00 88.69 324 ASP A N 1
ATOM 2545 C CA . ASP A 1 324 ? -3.029 19.344 12.265 1.00 88.69 324 ASP A CA 1
ATOM 2546 C C . ASP A 1 324 ? -3.216 19.001 10.784 1.00 88.69 324 ASP A C 1
ATOM 2548 O O . ASP A 1 324 ? -4.304 19.165 10.235 1.00 88.69 324 ASP A O 1
ATOM 2552 N N . TRP A 1 325 ? -2.188 18.435 10.144 1.00 90.50 325 TRP A N 1
ATOM 2553 C CA . TRP A 1 325 ? -2.291 17.993 8.756 1.00 90.50 325 TRP A CA 1
ATOM 2554 C C . TRP A 1 325 ? -3.322 16.876 8.603 1.00 90.50 325 TRP A C 1
ATOM 2556 O O . TRP A 1 325 ? -4.142 16.918 7.686 1.00 90.50 325 TRP A O 1
ATOM 2566 N N . ILE A 1 326 ? -3.311 15.895 9.514 1.00 93.62 326 ILE A N 1
ATOM 2567 C CA . ILE A 1 326 ? -4.323 14.834 9.529 1.00 93.62 326 ILE A CA 1
ATOM 2568 C C . ILE A 1 326 ? -5.709 15.461 9.661 1.00 93.62 326 ILE A C 1
ATOM 2570 O O . ILE A 1 326 ? -6.605 15.141 8.883 1.00 93.62 326 ILE A O 1
ATOM 2574 N N . LEU A 1 327 ? -5.890 16.369 10.620 1.00 92.88 327 LEU A N 1
ATOM 2575 C CA . LEU A 1 327 ? -7.157 17.052 10.840 1.00 92.88 327 LEU A CA 1
ATOM 2576 C C . LEU A 1 327 ? -7.632 17.780 9.573 1.00 92.88 327 LEU A C 1
ATOM 2578 O O . LEU A 1 327 ? -8.802 17.673 9.207 1.00 92.88 327 LEU A O 1
ATOM 2582 N N . ASP A 1 328 ? -6.742 18.470 8.870 1.00 92.38 328 ASP A N 1
ATOM 2583 C CA . ASP A 1 328 ? -7.084 19.175 7.638 1.00 92.38 328 ASP A CA 1
ATOM 2584 C C . ASP A 1 328 ? -7.402 18.225 6.477 1.00 92.38 328 ASP A C 1
ATOM 2586 O O . ASP A 1 328 ? -8.365 18.453 5.742 1.00 92.38 328 ASP A O 1
ATOM 2590 N N . VAL A 1 329 ? -6.689 17.101 6.359 1.00 94.56 329 VAL A N 1
ATOM 2591 C CA . VAL A 1 329 ? -7.052 16.012 5.439 1.00 94.56 329 VAL A CA 1
ATOM 2592 C C . VAL A 1 329 ? -8.459 15.493 5.749 1.00 94.56 329 VAL A C 1
ATOM 2594 O O . VAL A 1 329 ? -9.270 15.331 4.837 1.00 94.56 329 VAL A O 1
ATOM 2597 N N . LEU A 1 330 ? -8.792 15.273 7.023 1.00 94.88 330 LEU A N 1
ATOM 2598 C CA . LEU A 1 330 ? -10.117 14.794 7.426 1.00 94.88 330 LEU A CA 1
ATOM 2599 C C . LEU A 1 330 ? -11.232 15.822 7.167 1.00 94.88 330 LEU A C 1
ATOM 2601 O O . LEU A 1 330 ? -12.369 15.432 6.908 1.00 94.88 330 LEU A O 1
ATOM 2605 N N . LYS A 1 331 ? -10.933 17.127 7.203 1.00 92.44 331 LYS A N 1
ATOM 2606 C CA . LYS A 1 331 ? -11.881 18.185 6.801 1.00 92.44 331 LYS A CA 1
ATOM 2607 C C . LYS A 1 331 ? -12.099 18.218 5.284 1.00 92.44 331 LYS A C 1
ATOM 2609 O O . LYS A 1 331 ? -13.209 18.501 4.829 1.00 92.44 331 LYS A O 1
ATOM 2614 N N . VAL A 1 332 ? -11.051 17.937 4.507 1.00 94.44 332 VAL A N 1
ATOM 2615 C CA . VAL A 1 332 ? -11.098 17.892 3.036 1.00 94.44 332 VAL A CA 1
ATOM 2616 C C . VAL A 1 332 ? -11.871 16.672 2.544 1.00 94.44 332 VAL A C 1
ATOM 2618 O O . VAL A 1 332 ? -12.663 16.792 1.612 1.00 94.44 332 VAL A O 1
ATOM 2621 N N . VAL A 1 333 ? -11.664 15.500 3.146 1.00 96.44 333 VAL A N 1
ATOM 2622 C CA . VAL A 1 333 ? -12.136 14.222 2.597 1.00 96.44 333 VAL A CA 1
ATOM 2623 C C . VAL A 1 333 ? -13.383 13.713 3.337 1.00 96.44 333 VAL A C 1
ATOM 2625 O O . VAL A 1 333 ? -13.308 13.199 4.449 1.00 96.44 333 VAL A O 1
ATOM 2628 N N . GLN A 1 334 ? -14.549 13.792 2.691 1.00 95.75 334 GLN A N 1
ATOM 2629 C CA . GLN A 1 334 ? -15.815 13.232 3.176 1.00 95.75 334 GLN A CA 1
ATOM 2630 C C . GLN A 1 334 ? -16.020 11.794 2.693 1.00 95.75 334 GLN A C 1
ATOM 2632 O O . GLN A 1 334 ? -16.150 11.537 1.494 1.00 95.75 334 GLN A O 1
ATOM 2637 N N . VAL A 1 335 ? -16.122 10.863 3.644 1.00 97.00 335 VAL A N 1
ATOM 2638 C CA . VAL A 1 335 ? -16.167 9.410 3.387 1.00 97.00 335 VAL A CA 1
ATOM 2639 C C . VAL A 1 335 ? -17.353 8.764 4.117 1.00 97.00 335 VAL A C 1
ATOM 2641 O O . VAL A 1 335 ? -17.188 8.107 5.144 1.00 97.00 335 VAL A O 1
ATOM 2644 N N . PRO A 1 336 ? -18.594 8.978 3.638 1.00 94.75 336 PRO A N 1
ATOM 2645 C CA . PRO A 1 336 ? -19.797 8.564 4.366 1.00 94.75 336 PRO A CA 1
ATOM 2646 C C . PRO A 1 336 ? -19.924 7.040 4.533 1.00 94.75 336 PRO A C 1
ATOM 2648 O O . PRO A 1 336 ? -20.476 6.580 5.533 1.00 94.75 336 PRO A O 1
ATOM 2651 N N . GLU A 1 337 ? -19.387 6.263 3.588 1.00 97.25 337 GLU A N 1
ATOM 2652 C CA . GLU A 1 337 ? -19.470 4.794 3.552 1.00 97.25 337 GLU A CA 1
ATOM 2653 C C . GLU A 1 337 ? -18.182 4.100 4.022 1.00 97.25 337 GLU A C 1
ATOM 2655 O O . GLU A 1 337 ? -17.899 2.952 3.652 1.00 97.25 337 GLU A O 1
ATOM 2660 N N . LEU A 1 338 ? -17.400 4.790 4.858 1.00 98.19 338 LEU A N 1
ATOM 2661 C CA . LEU A 1 338 ? -16.150 4.269 5.389 1.00 98.19 338 LEU A CA 1
ATOM 2662 C C . LEU A 1 338 ? -16.394 3.043 6.279 1.00 98.19 338 LEU A C 1
ATOM 2664 O O . LEU A 1 338 ? -17.182 3.098 7.224 1.00 98.19 338 LEU A O 1
ATOM 2668 N N . LYS A 1 339 ? -15.699 1.938 5.988 1.00 98.25 339 LYS A N 1
ATOM 2669 C CA . LYS A 1 339 ? -15.792 0.668 6.731 1.00 98.25 339 LYS A CA 1
ATOM 2670 C C . LYS A 1 339 ? -14.544 0.394 7.558 1.00 98.25 339 LYS A C 1
ATOM 2672 O O . LYS A 1 339 ? -14.673 -0.120 8.667 1.00 98.25 339 LYS A O 1
ATOM 2677 N N . LYS A 1 340 ? -13.372 0.760 7.042 1.00 98.38 340 LYS A N 1
ATOM 2678 C CA . LYS A 1 340 ? -12.070 0.600 7.682 1.00 98.38 340 LYS A CA 1
ATOM 2679 C C . LYS A 1 340 ? -11.372 1.944 7.789 1.00 98.38 340 LYS A C 1
ATOM 2681 O O . LYS A 1 340 ? -11.172 2.610 6.775 1.00 98.38 340 LYS A O 1
ATOM 2686 N N . PHE A 1 341 ? -10.998 2.315 9.005 1.00 98.19 341 PHE A N 1
ATOM 2687 C CA . PHE A 1 341 ? -10.246 3.529 9.279 1.00 98.19 341 PHE A CA 1
ATOM 2688 C C . PHE A 1 341 ? -8.979 3.199 10.059 1.00 98.19 341 PHE A C 1
ATOM 2690 O O . PHE A 1 341 ? -9.053 2.571 11.113 1.00 98.19 341 PHE A O 1
ATOM 2697 N N . THR A 1 342 ? -7.835 3.638 9.546 1.00 97.56 342 THR A N 1
ATOM 2698 C CA . THR A 1 342 ? -6.542 3.528 10.223 1.00 97.56 342 THR A CA 1
ATOM 2699 C C . THR A 1 342 ? -5.984 4.920 10.451 1.00 97.56 342 THR A C 1
ATOM 2701 O O . THR A 1 342 ? -5.751 5.660 9.496 1.00 97.56 342 THR A O 1
ATOM 2704 N N . LEU A 1 343 ? -5.746 5.253 11.711 1.00 96.38 343 LEU A N 1
ATOM 2705 C CA . LEU A 1 343 ? -5.122 6.489 12.142 1.00 96.38 343 LEU A CA 1
ATOM 2706 C C . LEU A 1 343 ? -3.811 6.148 12.848 1.00 96.38 343 LEU A C 1
ATOM 2708 O O . LEU A 1 343 ? -3.807 5.430 13.845 1.00 96.38 343 LEU A O 1
ATOM 2712 N N . ALA A 1 344 ? -2.711 6.683 12.334 1.00 94.31 344 ALA A N 1
ATOM 2713 C CA . ALA A 1 344 ? -1.400 6.540 12.948 1.00 94.31 344 ALA A CA 1
ATOM 2714 C C . ALA A 1 344 ? -0.775 7.918 13.163 1.00 94.31 344 ALA A C 1
ATOM 2716 O O . ALA A 1 344 ? -0.655 8.698 12.218 1.00 94.31 344 ALA A O 1
ATOM 2717 N N . THR A 1 345 ? -0.398 8.223 14.402 1.00 91.25 345 THR A N 1
ATOM 2718 C CA . THR A 1 345 ? 0.263 9.480 14.743 1.00 91.25 345 THR A CA 1
ATOM 2719 C C . THR A 1 345 ? 1.377 9.223 15.740 1.00 91.25 345 THR A C 1
ATOM 2721 O O . THR A 1 345 ? 1.121 8.850 16.881 1.00 91.25 345 THR A O 1
ATOM 2724 N N . GLU A 1 346 ? 2.621 9.415 15.319 1.00 82.69 346 GLU A N 1
ATOM 2725 C CA . GLU A 1 346 ? 3.732 9.393 16.270 1.00 82.69 346 GLU A CA 1
ATOM 2726 C C . GLU A 1 346 ? 3.647 10.697 17.069 1.00 82.69 346 GLU A C 1
ATOM 2728 O O . GLU A 1 346 ? 3.550 11.787 16.510 1.00 82.69 346 GLU A O 1
ATOM 2733 N N . LEU A 1 347 ? 3.528 10.591 18.390 1.00 68.06 347 LEU A N 1
ATOM 2734 C CA . LEU A 1 347 ? 3.465 11.762 19.252 1.00 68.06 347 LEU A CA 1
ATOM 2735 C C . LEU A 1 347 ? 4.777 11.860 19.997 1.00 68.06 347 LEU A C 1
ATOM 2737 O O . LEU A 1 347 ? 5.018 11.134 20.956 1.00 68.06 347 LEU A O 1
ATOM 2741 N N . TYR A 1 348 ? 5.610 12.799 19.573 1.00 66.31 348 TYR A N 1
ATOM 2742 C CA . TYR A 1 348 ? 6.807 13.154 20.316 1.00 66.31 348 TYR A CA 1
ATOM 2743 C C . TYR A 1 348 ? 6.405 14.023 21.517 1.00 66.31 348 TYR A C 1
ATOM 2745 O O . TYR A 1 348 ? 6.545 15.244 21.512 1.00 66.31 348 TYR A O 1
ATOM 2753 N N . THR A 1 349 ? 5.824 13.416 22.555 1.00 58.91 349 THR A N 1
ATOM 2754 C CA . THR A 1 349 ? 5.626 14.114 23.830 1.00 58.91 349 THR A CA 1
ATOM 2755 C C . THR A 1 349 ? 6.892 13.977 24.666 1.00 58.91 349 THR A C 1
ATOM 2757 O O . THR A 1 349 ? 6.907 13.254 25.661 1.00 58.91 349 THR A O 1
ATOM 2760 N N . ASP A 1 350 ? 7.949 14.707 24.303 1.00 62.00 350 ASP A N 1
ATOM 2761 C CA . ASP A 1 350 ? 9.118 14.882 25.187 1.00 62.00 350 ASP A CA 1
ATOM 2762 C C . ASP A 1 350 ? 8.716 15.472 26.552 1.00 62.00 350 ASP A C 1
ATOM 2764 O O . ASP A 1 350 ? 9.434 15.348 27.545 1.00 62.00 350 ASP A O 1
ATOM 2768 N N . TYR A 1 351 ? 7.524 16.073 26.626 1.00 65.75 351 TYR A N 1
ATOM 2769 C CA . TYR A 1 351 ? 6.923 16.576 27.850 1.00 65.75 351 TYR A CA 1
ATOM 2770 C C . TYR A 1 351 ? 5.681 15.761 28.235 1.00 65.75 351 TYR A C 1
ATOM 2772 O O . TYR A 1 351 ? 4.568 16.073 27.799 1.00 65.75 351 TYR A O 1
ATOM 2780 N N . PRO A 1 352 ? 5.833 14.734 29.092 1.00 60.12 352 PRO A N 1
ATOM 2781 C CA . PRO A 1 352 ? 4.705 14.054 29.713 1.00 60.12 352 PRO A CA 1
ATOM 2782 C C . PRO A 1 352 ? 4.004 15.032 30.664 1.00 60.12 352 PRO A C 1
ATOM 2784 O O . PRO A 1 352 ? 4.401 15.198 31.816 1.00 60.12 352 PRO A O 1
ATOM 2787 N N . GLY A 1 353 ? 2.973 15.728 30.189 1.00 60.25 353 GLY A N 1
ATOM 2788 C CA . GLY A 1 353 ? 2.235 16.665 31.037 1.00 60.25 353 GLY A CA 1
ATOM 2789 C C . GLY A 1 353 ? 0.924 17.153 30.452 1.00 60.25 353 GLY A C 1
ATOM 2790 O O . GLY A 1 353 ? -0.098 17.104 31.132 1.00 60.25 353 GLY A O 1
ATOM 2791 N N . GLU A 1 354 ? 0.912 17.559 29.186 1.00 59.22 354 GLU A N 1
ATOM 2792 C CA . GLU A 1 354 ? -0.288 18.082 28.538 1.00 59.22 354 GLU A CA 1
ATOM 2793 C C . GLU A 1 354 ? -0.294 17.606 27.088 1.00 59.22 354 GLU A C 1
ATOM 2795 O O . GLU A 1 354 ? 0.653 17.852 26.348 1.00 59.22 354 GLU A O 1
ATOM 2800 N N . ALA A 1 355 ? -1.343 16.878 26.689 1.00 60.31 355 ALA A N 1
ATOM 2801 C CA . ALA A 1 355 ? -1.567 16.615 25.275 1.00 60.31 355 ALA A CA 1
ATOM 2802 C C . ALA A 1 355 ? -1.622 17.970 24.567 1.00 60.31 355 ALA A C 1
ATOM 2804 O O . ALA A 1 355 ? -2.388 18.850 24.973 1.00 60.31 355 ALA A O 1
ATOM 2805 N N . THR A 1 356 ? -0.783 18.142 23.555 1.00 64.44 356 THR A N 1
ATOM 2806 C CA . THR A 1 356 ? -0.762 19.348 22.744 1.00 64.44 356 THR A CA 1
ATOM 2807 C C . THR A 1 356 ? -2.157 19.579 22.136 1.00 64.44 356 THR A C 1
ATOM 2809 O O . THR A 1 356 ? -2.965 18.661 21.953 1.00 64.44 356 THR A O 1
ATOM 2812 N N . GLY A 1 357 ? -2.510 20.851 21.934 1.00 81.31 357 GLY A N 1
ATOM 2813 C CA . GLY A 1 357 ? -3.828 21.245 21.420 1.00 81.31 357 GLY A CA 1
ATOM 2814 C C . GLY A 1 357 ? -4.279 20.479 20.159 1.00 81.31 357 GLY A C 1
ATOM 2815 O O . GLY A 1 357 ? -5.427 20.027 20.141 1.00 81.31 357 GLY A O 1
ATOM 2816 N N . PRO A 1 358 ? -3.411 20.276 19.147 1.00 83.00 358 PRO A N 1
ATOM 2817 C CA . PRO A 1 358 ? -3.737 19.586 17.894 1.00 83.00 358 PRO A CA 1
ATOM 2818 C C . PRO A 1 358 ? -4.316 18.174 18.039 1.00 83.00 358 PRO A C 1
ATOM 2820 O O . PRO A 1 358 ? -5.288 17.819 17.376 1.00 83.00 358 PRO A O 1
ATOM 2823 N N . GLU A 1 359 ? -3.768 17.354 18.930 1.00 85.12 359 GLU A N 1
ATOM 2824 C CA . GLU A 1 359 ? -4.149 15.950 19.110 1.00 85.12 359 GLU A CA 1
ATOM 2825 C C . GLU A 1 359 ? -5.536 15.855 19.723 1.00 85.12 359 GLU A C 1
ATOM 2827 O O . GLU A 1 359 ? -6.392 15.086 19.277 1.00 85.12 359 GLU A O 1
ATOM 2832 N N . LEU A 1 360 ? -5.779 16.680 20.744 1.00 85.69 360 LEU A N 1
ATOM 2833 C CA . LEU A 1 360 ? -7.100 16.798 21.337 1.00 85.69 360 LEU A CA 1
ATOM 2834 C C . LEU A 1 360 ? -8.093 17.319 20.300 1.00 85.69 360 LEU A C 1
ATOM 2836 O O . LEU A 1 360 ? -9.196 16.786 20.221 1.00 85.69 360 LEU A O 1
ATOM 2840 N N . MET A 1 361 ? -7.719 18.298 19.470 1.00 89.12 361 MET A N 1
ATOM 2841 C CA . MET A 1 361 ? -8.571 18.780 18.377 1.00 89.12 361 MET A CA 1
ATOM 2842 C C . MET A 1 361 ? -8.901 17.674 17.370 1.00 89.12 361 MET A C 1
ATOM 2844 O O . MET A 1 361 ? -10.070 17.519 17.019 1.00 89.12 361 MET A O 1
ATOM 2848 N N . LEU A 1 362 ? -7.921 16.864 16.963 1.00 91.81 362 LEU A N 1
ATOM 2849 C CA . LEU A 1 362 ? -8.107 15.727 16.060 1.00 91.81 362 LEU A CA 1
ATOM 2850 C C . LEU A 1 362 ? -9.062 14.681 16.652 1.00 91.81 362 LEU A C 1
ATOM 2852 O O . LEU A 1 362 ? -10.050 14.300 16.020 1.00 91.81 362 LEU A O 1
ATOM 2856 N N . LEU A 1 363 ? -8.812 14.244 17.887 1.00 91.19 363 LEU A N 1
ATOM 2857 C CA . LEU A 1 363 ? -9.649 13.250 18.562 1.00 91.19 363 LEU A CA 1
ATOM 2858 C C . LEU A 1 363 ? -11.061 13.785 18.832 1.00 91.19 363 LEU A C 1
ATOM 2860 O O . LEU A 1 363 ? -12.042 13.053 18.681 1.00 91.19 363 LEU A O 1
ATOM 2864 N N . ASN A 1 364 ? -11.191 15.066 19.177 1.00 89.00 364 ASN A N 1
ATOM 2865 C CA . ASN A 1 364 ? -12.482 15.726 19.353 1.00 89.00 364 ASN A CA 1
ATOM 2866 C C . ASN A 1 364 ? -13.244 15.842 18.030 1.00 89.00 364 ASN A C 1
ATOM 2868 O O . ASN A 1 364 ? -14.446 15.573 18.003 1.00 89.00 364 ASN A O 1
ATOM 2872 N N . PHE A 1 365 ? -12.563 16.192 16.936 1.00 91.56 365 PHE A N 1
ATOM 2873 C CA . PHE A 1 365 ? -13.154 16.239 15.601 1.00 91.56 365 PHE A CA 1
ATOM 2874 C C . PHE A 1 365 ? -13.721 14.872 15.212 1.00 91.56 365 PHE A C 1
ATOM 2876 O O . PHE A 1 365 ? -14.887 14.775 14.826 1.00 91.56 365 PHE A O 1
ATOM 2883 N N . LEU A 1 366 ? -12.934 13.810 15.406 1.00 93.19 366 LEU A N 1
ATOM 2884 C CA . LEU A 1 366 ? -13.364 12.436 15.151 1.00 93.19 366 LEU A CA 1
ATOM 2885 C C . LEU A 1 366 ? -14.540 12.009 16.042 1.00 93.19 366 LEU A C 1
ATOM 2887 O O . LEU A 1 366 ? -15.415 11.263 15.604 1.00 93.19 366 LEU A O 1
ATOM 2891 N N . SER A 1 367 ? -14.577 12.498 17.282 1.00 91.19 367 SER A N 1
ATOM 2892 C CA . SER A 1 367 ? -15.623 12.159 18.248 1.00 91.19 367 SER A CA 1
ATOM 2893 C C . SER A 1 367 ? -16.949 12.886 17.996 1.00 91.19 367 SER A C 1
ATOM 2895 O O . SER A 1 367 ? -18.006 12.328 18.287 1.00 91.19 367 SER A O 1
ATOM 2897 N N . GLY A 1 368 ? -16.921 14.131 17.514 1.00 81.44 368 GLY A N 1
ATOM 2898 C CA . GLY A 1 368 ? -18.088 15.021 17.536 1.00 81.44 368 GLY A CA 1
ATOM 2899 C C . GLY A 1 368 ? -18.558 15.557 16.184 1.00 81.44 368 GLY A C 1
ATOM 2900 O O . GLY A 1 368 ? -19.727 15.935 16.082 1.00 81.44 368 GLY A O 1
ATOM 2901 N N . GLY A 1 369 ? -17.699 15.579 15.159 1.00 66.31 369 GLY A N 1
ATOM 2902 C CA . GLY A 1 369 ? -17.912 16.384 13.948 1.00 66.31 369 GLY A CA 1
ATOM 2903 C C . GLY A 1 369 ? -17.844 17.896 14.234 1.00 66.31 369 GLY A C 1
ATOM 2904 O O . GLY A 1 369 ? -18.148 18.313 15.343 1.00 66.31 369 GLY A O 1
ATOM 2905 N N . ASN A 1 370 ? -17.383 18.688 13.252 1.00 59.53 370 ASN A N 1
ATOM 2906 C CA . ASN A 1 370 ? -17.108 20.144 13.272 1.00 59.53 370 ASN A CA 1
ATOM 2907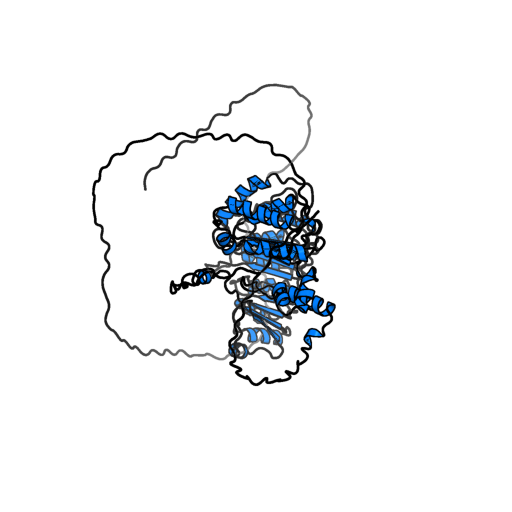 C C . ASN A 1 370 ? -17.128 20.864 14.641 1.00 59.53 370 ASN A C 1
ATOM 2909 O O . ASN A 1 370 ? -18.174 21.055 15.259 1.00 59.53 370 ASN A O 1
ATOM 2913 N N . GLY A 1 371 ? -15.952 21.359 15.044 1.00 56.12 371 GLY A N 1
ATOM 2914 C CA . GLY A 1 371 ? -15.634 21.961 16.346 1.00 56.12 371 GLY A CA 1
ATOM 2915 C C . GLY A 1 371 ? -16.440 23.187 16.800 1.00 56.12 371 GLY A C 1
ATOM 2916 O O . GLY A 1 371 ? -16.164 23.698 17.880 1.00 56.12 371 GLY A O 1
ATOM 2917 N N . ASP A 1 372 ? -17.463 23.626 16.068 1.00 56.72 372 ASP A N 1
ATOM 2918 C CA . ASP A 1 372 ? -18.332 24.735 16.487 1.00 56.72 372 ASP A CA 1
ATOM 2919 C C . ASP A 1 372 ? -19.130 24.393 17.760 1.00 56.72 372 ASP A C 1
ATOM 2921 O O . ASP A 1 372 ? -19.459 25.271 18.555 1.00 56.72 372 ASP A O 1
ATOM 2925 N N . ALA A 1 373 ? -19.384 23.104 18.021 1.00 50.84 373 ALA A N 1
ATOM 2926 C CA . ALA A 1 373 ? -20.104 22.652 19.216 1.00 50.84 373 ALA A CA 1
ATOM 2927 C C . ALA A 1 373 ? -19.299 22.770 20.529 1.00 50.84 373 ALA A C 1
ATOM 2929 O O . ALA A 1 373 ? -19.857 22.556 21.609 1.00 50.84 373 ALA A O 1
ATOM 2930 N N . TRP A 1 374 ? -18.001 23.092 20.470 1.00 47.66 374 TRP A N 1
ATOM 2931 C CA . TRP A 1 374 ? -17.160 23.195 21.668 1.00 47.66 374 TRP A CA 1
ATOM 2932 C C . TRP A 1 374 ? -17.404 24.468 22.479 1.00 47.66 374 TRP A C 1
ATOM 2934 O O . TRP A 1 374 ? -17.224 24.448 23.696 1.00 47.66 374 TRP A O 1
ATOM 2944 N N . ILE A 1 375 ? -17.855 25.549 21.839 1.00 55.53 375 ILE A N 1
ATOM 2945 C CA . ILE A 1 375 ? -18.040 26.841 22.516 1.00 55.53 375 ILE A CA 1
ATOM 2946 C C . ILE A 1 375 ? -19.196 26.778 23.535 1.00 55.53 375 ILE A C 1
ATOM 2948 O O . ILE A 1 375 ? -19.136 27.433 24.573 1.00 55.53 375 ILE A O 1
ATOM 2952 N N . ASP A 1 376 ? -20.188 25.906 23.320 1.00 52.91 376 ASP A N 1
ATOM 2953 C CA . ASP A 1 376 ? -21.426 25.896 24.114 1.00 52.91 376 ASP A CA 1
ATOM 2954 C C . ASP A 1 376 ? -21.515 24.787 25.182 1.00 52.91 376 ASP A C 1
ATOM 2956 O O . ASP A 1 376 ? -22.526 24.676 25.882 1.00 52.91 376 ASP A O 1
ATOM 2960 N N . GLY A 1 377 ? -20.494 23.931 25.328 1.00 56.50 377 GLY A N 1
ATOM 2961 C CA . GLY A 1 377 ? -20.432 22.902 26.383 1.00 56.50 377 GLY A CA 1
ATOM 2962 C C . GLY A 1 377 ? -21.565 21.857 26.372 1.00 56.50 377 GLY A C 1
ATOM 2963 O O . GLY A 1 377 ? -21.686 21.058 27.303 1.00 56.50 377 GLY A O 1
ATOM 2964 N N . ARG A 1 378 ? -22.409 21.839 25.334 1.00 52.69 378 ARG A N 1
ATOM 2965 C CA . ARG A 1 378 ? -23.532 20.908 25.169 1.00 52.69 378 ARG A CA 1
ATOM 2966 C C . ARG A 1 378 ? -23.234 19.937 24.037 1.00 52.69 378 ARG A C 1
ATOM 2968 O O . ARG A 1 378 ? -23.650 20.134 22.899 1.00 52.69 378 ARG A O 1
ATOM 2975 N N . THR A 1 379 ? -22.560 18.844 24.371 1.00 52.03 379 THR A N 1
ATOM 2976 C CA . THR A 1 379 ? -22.380 17.697 23.478 1.00 52.03 379 THR A CA 1
ATOM 2977 C C . THR A 1 379 ? -23.713 16.963 23.311 1.00 52.03 379 THR A C 1
ATOM 2979 O O . THR A 1 379 ? -23.997 15.958 23.960 1.00 52.03 379 THR A O 1
ATOM 2982 N N . SER A 1 380 ? -24.586 17.474 22.439 1.00 56.69 380 SER A N 1
ATOM 2983 C CA . SER A 1 380 ? -25.656 16.634 21.892 1.00 56.69 380 SER A CA 1
ATOM 2984 C C . SER A 1 380 ? -24.969 15.457 21.216 1.00 56.69 380 SER A C 1
ATOM 2986 O O . SER A 1 380 ? -24.091 15.702 20.397 1.00 56.69 380 SER A O 1
ATOM 2988 N N . ALA A 1 381 ? -25.316 14.222 21.598 1.00 56.88 381 ALA A N 1
ATOM 2989 C CA . ALA A 1 381 ? -24.749 12.995 21.041 1.00 56.88 381 ALA A CA 1
ATOM 2990 C C . ALA A 1 381 ? -24.868 13.038 19.513 1.00 56.88 381 ALA A C 1
ATOM 2992 O O . ALA A 1 381 ? -25.927 12.760 18.943 1.00 56.88 381 ALA A O 1
ATOM 2993 N N . SER A 1 382 ? -23.810 13.524 18.873 1.00 63.34 382 SER A N 1
ATOM 2994 C CA . SER A 1 382 ? -23.835 13.893 17.478 1.00 63.34 382 SER A CA 1
ATOM 2995 C C . SER A 1 382 ? -23.739 12.626 16.654 1.00 63.34 382 SER A C 1
ATOM 2997 O O . SER A 1 382 ? -23.233 11.581 17.072 1.00 63.34 382 SER A O 1
ATOM 2999 N N . LYS A 1 383 ? -24.326 12.701 15.468 1.00 84.06 383 LYS A N 1
ATOM 3000 C CA . LYS A 1 383 ? -24.237 11.647 14.474 1.00 84.06 383 LYS A CA 1
ATOM 3001 C C . LYS A 1 383 ? -22.752 11.381 14.207 1.00 84.06 383 LYS A C 1
ATOM 3003 O O . LYS A 1 383 ? -22.049 12.300 13.802 1.00 84.06 383 LYS A O 1
ATOM 3008 N N . SER A 1 384 ? -22.311 10.141 14.429 1.00 90.00 384 SER A N 1
ATOM 3009 C CA . SER A 1 384 ? -20.957 9.691 14.087 1.00 90.00 384 SER A CA 1
ATOM 3010 C C . SER A 1 384 ? -20.579 10.160 12.682 1.00 90.00 384 SER A C 1
ATOM 3012 O O . SER A 1 384 ? -21.385 10.015 11.756 1.00 90.00 384 SER A O 1
ATOM 3014 N N . ILE A 1 385 ? -19.366 10.697 12.525 1.00 92.31 385 ILE A N 1
ATOM 3015 C CA . ILE A 1 385 ? -18.850 11.129 11.219 1.00 92.31 385 ILE A CA 1
ATOM 3016 C C . ILE A 1 385 ? -18.710 9.949 10.243 1.00 92.31 385 ILE A C 1
ATOM 3018 O O . ILE A 1 385 ? -18.866 10.136 9.039 1.00 92.31 385 ILE A O 1
ATOM 3022 N N . TYR A 1 386 ? -18.520 8.731 10.768 1.00 95.69 386 TYR A N 1
ATOM 3023 C CA . TYR A 1 386 ? -18.390 7.488 10.004 1.00 95.69 386 TYR A CA 1
ATOM 3024 C C . TYR A 1 386 ? -19.387 6.438 10.519 1.00 95.69 386 TYR A C 1
ATOM 3026 O O . TYR A 1 386 ? -19.013 5.491 11.215 1.00 95.69 386 TYR A O 1
ATOM 3034 N N . PRO A 1 387 ? -20.686 6.573 10.193 1.00 95.50 387 PRO A N 1
ATOM 3035 C CA . PRO A 1 387 ? -21.729 5.689 10.721 1.00 95.50 387 PRO A CA 1
ATOM 3036 C C . PRO A 1 387 ? -21.589 4.228 10.249 1.00 95.50 387 PRO A C 1
ATOM 3038 O O . PRO A 1 387 ? -22.118 3.309 10.883 1.00 95.50 387 PRO A O 1
ATOM 3041 N N . SER A 1 388 ? -20.880 4.003 9.140 1.00 97.19 388 SER A N 1
ATOM 3042 C CA . SER A 1 388 ? -20.627 2.683 8.555 1.00 97.19 388 SER A CA 1
ATOM 3043 C C . SER A 1 388 ? -19.343 2.016 9.067 1.00 97.19 388 SER A C 1
ATOM 3045 O O . SER A 1 388 ? -19.085 0.872 8.689 1.00 97.19 388 SER A O 1
ATOM 3047 N N . LEU A 1 389 ? -18.588 2.650 9.974 1.00 98.12 389 LEU A N 1
ATOM 3048 C CA . LEU A 1 389 ? -17.291 2.144 10.423 1.00 98.12 389 LEU A CA 1
ATOM 3049 C C . LEU A 1 389 ? -17.421 0.785 11.133 1.00 98.12 389 LEU A C 1
ATOM 3051 O O . LEU A 1 389 ? -18.322 0.582 11.958 1.00 98.12 389 LEU A O 1
ATOM 3055 N N . ARG A 1 390 ? -16.550 -0.163 10.777 1.00 98.25 390 ARG A N 1
ATOM 3056 C CA . ARG A 1 390 ? -16.495 -1.538 11.309 1.00 98.25 390 ARG A CA 1
ATOM 3057 C C . ARG A 1 390 ? -15.112 -1.897 11.838 1.00 98.25 390 ARG A C 1
ATOM 3059 O O . ARG A 1 390 ? -15.028 -2.558 12.867 1.00 98.25 390 ARG A O 1
ATOM 3066 N N . GLU A 1 391 ? -14.063 -1.439 11.168 1.00 98.50 391 GLU A N 1
ATOM 3067 C CA . GLU A 1 391 ? -12.673 -1.658 11.558 1.00 98.50 391 GLU A CA 1
ATOM 3068 C C . GLU A 1 391 ? -12.037 -0.314 11.914 1.00 98.50 391 GLU A C 1
ATOM 3070 O O . GLU A 1 391 ? -12.046 0.611 11.098 1.00 98.50 391 GLU A O 1
ATOM 3075 N N . LEU A 1 392 ? -11.507 -0.203 13.130 1.00 97.94 392 LEU A N 1
ATOM 3076 C CA . LEU A 1 392 ? -10.798 0.980 13.604 1.00 97.94 392 LEU A CA 1
ATOM 3077 C C . LEU A 1 392 ? -9.406 0.575 14.078 1.00 97.94 392 LEU A C 1
ATOM 3079 O O . LEU A 1 392 ? -9.275 -0.217 15.005 1.00 97.94 392 LEU A O 1
ATOM 3083 N N . ASP A 1 393 ? -8.377 1.138 13.465 1.00 97.62 393 ASP A N 1
ATOM 3084 C CA . ASP A 1 393 ? -6.996 1.003 13.909 1.00 97.62 393 ASP A CA 1
ATOM 3085 C C . ASP A 1 393 ? -6.491 2.355 14.412 1.00 97.62 393 ASP A C 1
ATOM 3087 O O . ASP A 1 393 ? -6.372 3.305 13.642 1.00 97.62 393 ASP A O 1
ATOM 3091 N N . ILE A 1 394 ? -6.236 2.431 15.713 1.00 96.06 394 ILE A N 1
ATOM 3092 C CA . ILE A 1 394 ? -5.632 3.572 16.411 1.00 96.06 394 ILE A CA 1
ATOM 3093 C C . ILE A 1 394 ? -4.419 3.106 17.224 1.00 96.06 394 ILE A C 1
ATOM 3095 O O . ILE A 1 394 ? -4.056 3.706 18.231 1.00 96.06 394 ILE A O 1
ATOM 3099 N N . SER A 1 395 ? -3.820 1.982 16.828 1.00 94.19 395 SER A N 1
ATOM 3100 C CA . SER A 1 395 ? -2.747 1.339 17.587 1.00 94.19 395 SER A CA 1
ATOM 3101 C C . SER A 1 395 ? -1.459 2.154 17.635 1.00 94.19 395 SER A C 1
ATOM 3103 O O . SER A 1 395 ? -0.694 2.032 18.587 1.00 94.19 395 SER A O 1
ATOM 3105 N N . SER A 1 396 ? -1.266 3.028 16.651 1.00 92.19 396 SER A N 1
ATOM 3106 C CA . SER A 1 396 ? -0.178 3.999 16.598 1.00 92.19 396 SER A CA 1
ATOM 3107 C C . SER A 1 396 ? -0.618 5.396 17.043 1.00 92.19 396 SER A C 1
ATOM 3109 O O . SER A 1 396 ? 0.010 6.359 16.639 1.00 92.19 396 SER A O 1
ATOM 3111 N N . VAL A 1 397 ? -1.727 5.552 17.776 1.00 91.50 397 VAL A N 1
ATOM 3112 C CA . VAL A 1 397 ? -2.119 6.841 18.370 1.00 91.50 397 VAL A CA 1
ATOM 3113 C C . VAL A 1 397 ? -1.744 6.799 19.837 1.00 91.50 397 VAL A C 1
ATOM 3115 O O . VAL A 1 397 ? -2.429 6.152 20.626 1.00 91.50 397 VAL A O 1
ATOM 3118 N N . GLU A 1 398 ? -0.683 7.487 20.235 1.00 86.06 398 GLU A N 1
ATOM 3119 C CA . GLU A 1 398 ? -0.358 7.610 21.655 1.00 86.06 398 GLU A CA 1
ATOM 3120 C C . GLU A 1 398 ? -1.322 8.604 22.324 1.00 86.06 398 GLU A C 1
ATOM 3122 O O . GLU A 1 398 ? -1.764 9.576 21.722 1.00 86.06 398 GLU A O 1
ATOM 3127 N N . CYS A 1 399 ? -1.764 8.352 23.556 1.00 82.06 399 CYS A N 1
ATOM 3128 C CA . CYS A 1 399 ? -2.679 9.278 24.233 1.00 82.06 399 CYS A CA 1
ATOM 3129 C C . CYS A 1 399 ? -2.490 9.194 25.742 1.00 82.06 399 CYS A C 1
ATOM 3131 O O . CYS A 1 399 ? -3.028 8.310 26.412 1.00 82.06 399 CYS A O 1
ATOM 3133 N N . TYR A 1 400 ? -1.736 10.150 26.280 1.00 79.38 400 TYR A N 1
ATOM 3134 C CA . TYR A 1 400 ? -1.383 10.206 27.699 1.00 79.38 400 TYR A CA 1
ATOM 3135 C C . TYR A 1 400 ? -2.437 10.906 28.570 1.00 79.38 400 TYR A C 1
ATOM 3137 O O . TYR A 1 400 ? -2.355 10.849 29.795 1.00 79.38 400 TYR A O 1
ATOM 3145 N N . SER A 1 401 ? -3.467 11.529 27.979 1.00 69.75 401 SER A N 1
ATOM 3146 C CA . SER A 1 401 ? -4.436 12.402 28.672 1.00 69.75 401 SER A CA 1
ATOM 3147 C C . SER A 1 401 ? -5.434 11.678 29.600 1.00 69.75 401 SER A C 1
ATOM 3149 O O . SER A 1 401 ? -6.539 12.167 29.845 1.00 69.75 401 SER A O 1
ATOM 3151 N N . GLY A 1 402 ? -5.091 10.481 30.088 1.00 67.69 402 GLY A N 1
ATOM 3152 C CA . GLY A 1 402 ? -6.013 9.544 30.716 1.00 67.69 402 GLY A CA 1
ATOM 3153 C C . GLY A 1 402 ? -7.016 9.016 29.688 1.00 67.69 402 GLY A C 1
ATOM 3154 O O . GLY A 1 402 ? -7.486 9.747 28.821 1.00 67.69 402 GLY A O 1
ATOM 3155 N N . GLY A 1 403 ? -7.392 7.738 29.771 1.00 83.19 403 GLY A N 1
ATOM 3156 C CA . GLY A 1 403 ? -8.233 7.062 28.765 1.00 83.19 403 GLY A CA 1
ATOM 3157 C C . GLY A 1 403 ? -9.624 7.665 28.480 1.00 83.19 403 GLY A C 1
ATOM 3158 O O . GLY A 1 403 ? -10.412 7.030 27.790 1.00 83.19 403 GLY A O 1
ATOM 3159 N N . LYS A 1 404 ? -9.957 8.856 28.997 1.00 87.69 404 LYS A N 1
ATOM 3160 C CA . LYS A 1 404 ? -11.187 9.601 28.719 1.00 87.69 404 LYS A CA 1
ATOM 3161 C C . LYS A 1 404 ? -11.278 10.048 27.259 1.00 87.69 404 LYS A C 1
ATOM 3163 O O . LYS A 1 404 ? -12.332 9.860 26.671 1.00 87.69 404 LYS A O 1
ATOM 3168 N N . THR A 1 405 ? -10.218 10.599 26.665 1.00 88.38 405 THR A N 1
ATOM 3169 C CA . THR A 1 405 ? -10.261 11.088 25.270 1.00 88.38 405 THR A CA 1
ATOM 3170 C C . THR A 1 405 ? -10.464 9.939 24.289 1.00 88.38 405 THR A C 1
ATOM 3172 O O . THR A 1 405 ? -11.391 9.973 23.482 1.00 88.38 405 THR A O 1
ATOM 3175 N N . ILE A 1 406 ? -9.675 8.871 24.440 1.00 92.62 406 ILE A N 1
ATOM 3176 C CA . ILE A 1 406 ? -9.859 7.625 23.687 1.00 92.62 406 ILE A CA 1
ATOM 3177 C C . ILE A 1 406 ? -11.256 7.047 23.930 1.00 92.62 406 ILE A C 1
ATOM 3179 O O . ILE A 1 406 ? -11.929 6.654 22.986 1.00 92.62 406 ILE A O 1
ATOM 3183 N N . MET A 1 407 ? -11.758 7.050 25.166 1.00 93.56 407 MET A N 1
ATOM 3184 C CA . MET A 1 407 ? -13.119 6.581 25.441 1.00 93.56 407 MET A CA 1
ATOM 3185 C C . MET A 1 407 ? -14.190 7.412 24.721 1.00 93.56 407 MET A C 1
ATOM 3187 O O . MET A 1 407 ? -15.132 6.824 24.185 1.00 93.56 407 MET A O 1
ATOM 3191 N N . THR A 1 408 ? -14.053 8.739 24.663 1.00 92.31 408 THR A N 1
ATOM 3192 C CA . THR A 1 408 ? -14.959 9.603 23.892 1.00 92.31 408 THR A CA 1
ATOM 3193 C C . THR A 1 408 ? -14.930 9.220 22.413 1.00 92.31 408 THR A C 1
ATOM 3195 O O . THR A 1 408 ? -15.991 8.975 21.843 1.00 92.31 408 THR A O 1
ATOM 3198 N N . LEU A 1 409 ? -13.735 9.050 21.836 1.00 94.44 409 LEU A N 1
ATOM 3199 C CA . LEU A 1 409 ? -13.552 8.609 20.451 1.00 94.44 409 LEU A CA 1
ATOM 3200 C C . LEU A 1 409 ? -14.254 7.274 20.187 1.00 94.44 409 LEU A C 1
ATOM 3202 O O . LEU A 1 409 ? -15.081 7.167 19.285 1.00 94.44 409 LEU A O 1
ATOM 3206 N N . LEU A 1 410 ? -13.959 6.253 20.992 1.00 96.00 410 LEU A N 1
ATOM 3207 C CA . LEU A 1 410 ? -14.535 4.920 20.819 1.00 96.00 410 LEU A CA 1
ATOM 3208 C C . LEU A 1 410 ? -16.063 4.932 20.999 1.00 96.00 410 LEU A C 1
ATOM 3210 O O . LEU A 1 410 ? -16.778 4.202 20.314 1.00 96.00 410 LEU A O 1
ATOM 3214 N N . SER A 1 411 ? -16.590 5.784 21.880 1.00 95.00 411 SER A N 1
ATOM 3215 C CA . SER A 1 411 ? -18.038 5.932 22.082 1.00 95.00 411 SER A CA 1
ATOM 3216 C C . SER A 1 411 ? -18.755 6.483 20.844 1.00 95.00 411 SER A C 1
ATOM 3218 O O . SER A 1 411 ? -19.929 6.173 20.635 1.00 95.00 411 SER A O 1
ATOM 3220 N N . SER A 1 412 ? -18.053 7.237 19.996 1.00 94.50 412 SER A N 1
ATOM 3221 C CA . SER A 1 412 ? -18.588 7.795 18.750 1.00 94.50 412 SER A CA 1
ATOM 3222 C C . SER A 1 412 ? -18.688 6.784 17.606 1.00 94.50 412 SER A C 1
ATOM 3224 O O . SER A 1 412 ? -19.309 7.085 16.583 1.00 94.50 412 SER A O 1
ATOM 3226 N N . PHE A 1 413 ? -18.156 5.566 17.769 1.00 96.38 413 PHE A N 1
ATOM 3227 C CA . PHE A 1 413 ? -18.184 4.514 16.744 1.00 96.38 413 PHE A CA 1
ATOM 3228 C C . PHE A 1 413 ? -18.798 3.197 17.252 1.00 96.38 413 PHE A C 1
ATOM 3230 O O . PHE A 1 413 ? -18.161 2.145 17.207 1.00 96.38 413 PHE A O 1
ATOM 3237 N N . PRO A 1 414 ? -20.075 3.188 17.685 1.00 96.56 414 PRO A N 1
ATOM 3238 C CA . PRO A 1 414 ? -20.707 2.021 18.315 1.00 96.56 414 PRO A CA 1
ATOM 3239 C C . PRO A 1 414 ? -20.847 0.792 17.400 1.00 96.56 414 PRO A C 1
ATOM 3241 O O . PRO A 1 414 ? -21.248 -0.280 17.857 1.00 96.56 414 PRO A O 1
ATOM 3244 N N . SER A 1 415 ? -20.583 0.941 16.101 1.00 97.25 415 SER A N 1
ATOM 3245 C CA . SER A 1 415 ? -20.663 -0.124 15.108 1.00 97.25 415 SER A CA 1
ATOM 3246 C C . SER A 1 415 ? -19.353 -0.862 14.843 1.00 97.25 415 SER A C 1
ATOM 3248 O O . SER A 1 415 ? -19.383 -1.824 14.076 1.00 97.25 415 SER A O 1
ATOM 3250 N N . VAL A 1 416 ? -18.241 -0.435 15.447 1.00 98.25 416 VAL A N 1
ATOM 3251 C CA . VAL A 1 416 ? -16.937 -1.092 15.292 1.00 98.25 416 VAL A CA 1
ATOM 3252 C C . VAL A 1 416 ? -16.989 -2.508 15.867 1.00 98.25 416 VAL A C 1
ATOM 3254 O O . VAL A 1 416 ? -17.421 -2.718 17.002 1.00 98.25 416 VAL A O 1
ATOM 3257 N N . THR A 1 417 ? -16.555 -3.467 15.051 1.00 98.31 417 THR A N 1
ATOM 3258 C CA . THR A 1 417 ? -16.462 -4.901 15.359 1.00 98.31 417 THR A CA 1
ATOM 3259 C C . THR A 1 417 ? -15.018 -5.370 15.500 1.00 98.31 417 THR A C 1
ATOM 3261 O O . THR A 1 417 ? -14.775 -6.382 16.151 1.00 98.31 417 THR A O 1
ATOM 3264 N N . TRP A 1 418 ? -14.066 -4.634 14.923 1.00 98.38 418 TRP A N 1
ATOM 3265 C CA . TRP A 1 418 ? -12.633 -4.907 15.003 1.00 98.38 418 TRP A CA 1
ATOM 3266 C C . TRP A 1 418 ? -11.892 -3.632 15.422 1.00 98.38 418 TRP A C 1
ATOM 3268 O O . TRP A 1 418 ? -12.034 -2.595 14.770 1.00 98.38 418 TRP A O 1
ATOM 3278 N N . LEU A 1 419 ? -11.135 -3.696 16.517 1.00 98.00 419 LEU A N 1
ATOM 3279 C CA . LEU A 1 419 ? -10.360 -2.574 17.055 1.00 98.00 419 LEU A CA 1
ATOM 3280 C C . LEU A 1 419 ? -8.889 -2.970 17.168 1.00 98.00 419 LEU A C 1
ATOM 3282 O O . LEU A 1 419 ? -8.603 -3.937 17.863 1.00 98.00 419 LEU A O 1
ATOM 3286 N N . SER A 1 420 ? -7.974 -2.189 16.593 1.00 97.06 420 SER A N 1
ATOM 3287 C CA . SER A 1 420 ? -6.554 -2.212 16.965 1.00 97.06 420 SER A CA 1
ATOM 3288 C C . SER A 1 420 ? -6.221 -1.005 17.825 1.00 97.06 420 SER A C 1
ATOM 3290 O O . SER A 1 420 ? -6.550 0.126 17.460 1.00 97.06 420 SER A O 1
ATOM 3292 N N . ILE A 1 421 ? -5.589 -1.233 18.972 1.00 95.75 421 ILE A N 1
ATOM 3293 C CA . ILE A 1 421 ? -5.289 -0.188 19.953 1.00 95.75 421 ILE A CA 1
ATOM 3294 C C . ILE A 1 421 ? -3.939 -0.451 20.625 1.00 95.75 421 ILE A C 1
ATOM 3296 O O . ILE A 1 421 ? -3.508 -1.597 20.738 1.00 95.75 421 ILE A O 1
ATOM 3300 N N . ALA A 1 422 ? -3.267 0.610 21.074 1.00 92.88 422 ALA A N 1
ATOM 3301 C CA . ALA A 1 422 ? -2.019 0.482 21.811 1.00 92.88 422 ALA A CA 1
ATOM 3302 C C . ALA A 1 422 ? -2.249 -0.223 23.158 1.00 92.88 422 ALA A C 1
ATOM 3304 O O . ALA A 1 422 ? -3.240 0.028 23.855 1.00 92.88 422 ALA A O 1
ATOM 3305 N N . ASN A 1 423 ? -1.296 -1.059 23.573 1.00 92.06 423 ASN A N 1
ATOM 3306 C CA . ASN A 1 423 ? -1.437 -1.893 24.771 1.00 92.06 423 ASN A CA 1
ATOM 3307 C C . ASN A 1 423 ? -1.680 -1.077 26.043 1.00 92.06 423 ASN A C 1
ATOM 3309 O O . ASN A 1 423 ? -2.509 -1.451 26.866 1.00 92.06 423 ASN A O 1
ATOM 3313 N N . HIS A 1 424 ? -1.035 0.082 26.182 1.00 90.81 424 HIS A N 1
ATOM 3314 C CA . HIS A 1 424 ? -1.208 0.952 27.347 1.00 90.81 424 HIS A CA 1
ATOM 3315 C C . HIS A 1 424 ? -2.598 1.620 27.423 1.00 90.81 424 HIS A C 1
ATOM 3317 O O . HIS A 1 424 ? -2.976 2.134 28.475 1.00 90.81 424 HIS A O 1
ATOM 3323 N N . GLN A 1 425 ? -3.382 1.612 26.339 1.00 92.44 425 GLN A N 1
ATOM 3324 C CA . GLN A 1 425 ? -4.703 2.249 26.280 1.00 92.44 425 GLN A CA 1
ATOM 3325 C C . GLN A 1 425 ? -5.859 1.278 26.529 1.00 92.44 425 GLN A C 1
ATOM 3327 O O . GLN A 1 425 ? -6.987 1.721 26.765 1.00 92.44 425 GLN A O 1
ATOM 3332 N N . ILE A 1 426 ? -5.610 -0.034 26.516 1.00 94.56 426 ILE A N 1
ATOM 3333 C CA . ILE A 1 426 ? -6.648 -1.069 26.644 1.00 94.56 426 ILE A CA 1
ATOM 3334 C C . ILE A 1 426 ? -7.467 -0.950 27.940 1.00 94.56 426 ILE A C 1
ATOM 3336 O O . ILE A 1 426 ? -8.647 -1.305 27.986 1.00 94.56 426 ILE A O 1
ATOM 3340 N N . ASP A 1 427 ? -6.878 -0.372 28.984 1.00 93.44 427 ASP A N 1
ATOM 3341 C CA . ASP A 1 427 ? -7.521 -0.093 30.266 1.00 93.44 427 ASP A CA 1
ATOM 3342 C C . ASP A 1 427 ? -8.813 0.726 30.139 1.00 93.44 427 ASP A C 1
ATOM 3344 O O . ASP A 1 427 ? -9.716 0.609 30.979 1.00 93.44 427 ASP A O 1
ATOM 3348 N N . CYS A 1 428 ? -8.955 1.529 29.077 1.00 94.12 428 CYS A N 1
ATOM 3349 C CA . CYS A 1 428 ? -10.195 2.252 28.806 1.00 94.12 428 CYS A CA 1
ATOM 3350 C C . CYS A 1 428 ? -11.390 1.294 28.636 1.00 94.12 428 CYS A C 1
ATOM 3352 O O . CYS A 1 428 ? -12.477 1.574 29.148 1.00 94.12 428 CYS A O 1
ATOM 3354 N N . LEU A 1 429 ? -11.174 0.118 28.039 1.00 95.81 429 LEU A N 1
ATOM 3355 C CA . LEU A 1 429 ? -12.194 -0.908 27.833 1.00 95.81 429 LEU A CA 1
ATOM 3356 C C . LEU A 1 429 ? -12.582 -1.622 29.137 1.00 95.81 429 LEU A C 1
ATOM 3358 O O . LEU A 1 429 ? -13.716 -2.083 29.267 1.00 95.81 429 LEU A O 1
ATOM 3362 N N . ALA A 1 430 ? -11.672 -1.696 30.116 1.00 94.62 430 ALA A N 1
ATOM 3363 C CA . ALA A 1 430 ? -11.973 -2.224 31.448 1.00 94.62 430 ALA A CA 1
ATOM 3364 C C . ALA A 1 430 ? -12.762 -1.232 32.306 1.00 94.62 430 ALA A C 1
ATOM 3366 O O . ALA A 1 430 ? -13.581 -1.650 33.127 1.00 94.62 430 ALA A O 1
ATOM 3367 N N . ARG A 1 431 ? -12.484 0.070 32.158 1.00 95.12 431 ARG A N 1
ATOM 3368 C CA . ARG A 1 431 ? -13.181 1.145 32.883 1.00 95.12 431 ARG A CA 1
ATOM 3369 C C . ARG A 1 431 ? -14.574 1.402 32.319 1.00 95.12 431 ARG A C 1
ATOM 3371 O O . ARG A 1 431 ? -15.484 1.693 33.090 1.00 95.12 431 ARG A O 1
ATOM 3378 N N . PHE A 1 432 ? -14.749 1.239 31.007 1.00 95.38 432 PHE A N 1
ATOM 3379 C CA . PHE A 1 432 ? -16.018 1.471 30.315 1.00 95.38 432 PHE A CA 1
ATOM 3380 C C . PHE A 1 432 ? -16.411 0.272 29.433 1.00 95.38 432 PHE A C 1
ATOM 3382 O O . PHE A 1 432 ? -16.344 0.346 28.206 1.00 95.38 432 PHE A O 1
ATOM 3389 N N . PRO A 1 433 ? -16.868 -0.841 30.038 1.00 96.69 433 PRO A N 1
ATOM 3390 C CA . PRO A 1 433 ? -17.158 -2.081 29.315 1.00 96.69 433 PRO A CA 1
ATOM 3391 C C . PRO A 1 433 ? -18.226 -1.984 28.220 1.00 96.69 433 PRO A C 1
ATOM 3393 O O . PRO A 1 433 ? -18.250 -2.818 27.325 1.00 96.69 433 PRO A O 1
ATOM 3396 N N . SER A 1 434 ? -19.119 -0.994 28.295 1.00 96.69 434 SER A N 1
ATOM 3397 C CA . SER A 1 434 ? -20.198 -0.784 27.321 1.00 96.69 434 SER A CA 1
ATOM 3398 C C . SER A 1 434 ? -19.758 -0.055 26.051 1.00 96.69 434 SER A C 1
ATOM 3400 O O . SER A 1 434 ? -20.535 0.039 25.103 1.00 96.69 434 SER A O 1
ATOM 3402 N N . VAL A 1 435 ? -18.544 0.499 26.032 1.00 95.88 435 VAL A N 1
ATOM 3403 C CA . VAL A 1 435 ? -17.973 1.140 24.844 1.00 95.88 435 VAL A CA 1
ATOM 3404 C C . VAL A 1 435 ? -17.701 0.066 23.794 1.00 95.88 435 VAL A C 1
ATOM 3406 O O . VAL A 1 435 ? -17.213 -1.018 24.128 1.00 95.88 435 VAL A O 1
ATOM 3409 N N . LEU A 1 436 ? -18.043 0.361 22.537 1.00 97.19 436 LEU A N 1
ATOM 3410 C CA . LEU A 1 436 ? -18.029 -0.594 21.423 1.00 97.19 436 LEU A CA 1
ATOM 3411 C C . LEU A 1 436 ? -18.801 -1.886 21.745 1.00 97.19 436 LEU A C 1
ATOM 3413 O O . LEU A 1 436 ? -18.206 -2.951 21.918 1.00 97.19 436 LEU A O 1
ATOM 3417 N N . PRO A 1 437 ? -20.138 -1.826 21.842 1.00 97.69 437 PRO A N 1
ATOM 3418 C CA . PRO A 1 437 ? -20.945 -2.975 22.251 1.00 97.69 437 PRO A CA 1
ATOM 3419 C C . PRO A 1 437 ? -20.910 -4.147 21.255 1.00 97.69 437 PRO A C 1
ATOM 3421 O O . PRO A 1 437 ? -21.355 -5.236 21.600 1.00 97.69 437 PRO A O 1
ATOM 3424 N N . LYS A 1 438 ? -20.418 -3.923 20.029 1.00 97.88 438 LYS A N 1
ATOM 3425 C CA . LYS A 1 438 ? -20.290 -4.925 18.959 1.00 97.88 438 LYS A CA 1
ATOM 3426 C C . LYS A 1 438 ? -18.849 -5.396 18.730 1.00 97.88 438 LYS A C 1
ATOM 3428 O O . LYS A 1 438 ? -18.587 -6.022 17.712 1.00 97.88 438 LYS A O 1
ATOM 3433 N N . LEU A 1 439 ? -17.919 -5.042 19.616 1.00 98.38 439 LEU A N 1
ATOM 3434 C CA . LEU A 1 439 ? -16.512 -5.396 19.459 1.00 98.38 439 LEU A CA 1
ATOM 3435 C C . LEU A 1 439 ? -16.315 -6.910 19.600 1.00 98.38 439 LEU A C 1
ATOM 3437 O O . LEU A 1 439 ? -16.395 -7.436 20.708 1.00 98.38 439 LEU A O 1
ATOM 3441 N N . ASP A 1 440 ? -16.012 -7.574 18.488 1.00 98.19 440 ASP A N 1
ATOM 3442 C CA . ASP A 1 440 ? -15.795 -9.020 18.423 1.00 98.19 440 ASP A CA 1
ATOM 3443 C C . ASP A 1 440 ? -14.301 -9.373 18.418 1.00 98.19 440 ASP A C 1
ATOM 3445 O O . ASP A 1 440 ? -13.913 -10.397 18.986 1.00 98.19 440 ASP A O 1
ATOM 3449 N N . CYS A 1 441 ? -13.465 -8.518 17.816 1.00 98.12 441 CYS A N 1
ATOM 3450 C CA . CYS A 1 441 ? -12.028 -8.733 17.663 1.00 98.12 441 CYS A CA 1
ATOM 3451 C C . CYS A 1 441 ? -11.204 -7.544 18.175 1.00 98.12 441 CYS A C 1
ATOM 3453 O O . CYS A 1 441 ? -11.464 -6.397 17.807 1.00 98.12 441 CYS A O 1
ATOM 3455 N N . LEU A 1 442 ? -10.199 -7.825 19.005 1.00 97.50 442 LEU A N 1
ATOM 3456 C CA . LEU A 1 442 ? -9.266 -6.846 19.559 1.00 97.50 442 LEU A CA 1
ATOM 3457 C C . LEU A 1 442 ? -7.837 -7.170 19.116 1.00 97.50 442 LEU A C 1
ATOM 3459 O O . LEU A 1 442 ? -7.297 -8.197 19.508 1.00 97.50 442 LEU A O 1
ATOM 3463 N N . SER A 1 443 ? -7.229 -6.279 18.343 1.00 96.69 443 SER A N 1
ATOM 3464 C CA . SER A 1 443 ? -5.830 -6.330 17.929 1.00 96.69 443 SER A CA 1
ATOM 3465 C C . SER A 1 443 ? -4.967 -5.462 18.845 1.00 96.69 443 SER A C 1
ATOM 3467 O O . SER A 1 443 ? -5.336 -4.338 19.196 1.00 96.69 443 SER A O 1
ATOM 3469 N N . LEU A 1 444 ? -3.828 -6.003 19.258 1.00 94.94 444 LEU A N 1
ATOM 3470 C CA . LEU A 1 444 ? -2.896 -5.395 20.200 1.00 94.94 444 LEU A CA 1
ATOM 3471 C C . LEU A 1 444 ? -1.490 -5.426 19.606 1.00 94.94 444 LEU A C 1
ATOM 3473 O O . LEU A 1 444 ? -1.032 -6.488 19.185 1.00 94.94 444 LEU A O 1
ATOM 3477 N N . ASN A 1 445 ? -0.814 -4.275 19.596 1.00 89.88 445 ASN A N 1
ATOM 3478 C CA . ASN A 1 445 ? 0.556 -4.152 19.096 1.00 89.88 445 ASN A CA 1
ATOM 3479 C C . ASN A 1 445 ? 1.547 -4.102 20.267 1.00 89.88 445 ASN A C 1
ATOM 3481 O O . ASN A 1 445 ? 1.405 -3.266 21.162 1.00 89.88 445 ASN A O 1
ATOM 3485 N N . GLY A 1 446 ? 2.574 -4.953 20.232 1.00 86.00 446 GLY A N 1
ATOM 3486 C CA . GLY A 1 446 ? 3.671 -4.988 21.204 1.00 86.00 446 GLY A CA 1
ATOM 3487 C C . GLY A 1 446 ? 3.503 -6.040 22.307 1.00 86.00 446 GLY A C 1
ATOM 3488 O O . GLY A 1 446 ? 2.706 -6.972 22.194 1.00 86.00 446 GLY A O 1
ATOM 3489 N N . HIS A 1 447 ? 4.269 -5.899 23.393 1.00 83.38 447 HIS A N 1
ATOM 3490 C CA . HIS A 1 447 ? 4.323 -6.888 24.478 1.00 83.38 447 HIS A CA 1
ATOM 3491 C C . HIS A 1 447 ? 2.979 -7.115 25.183 1.00 83.38 447 HIS A C 1
ATOM 3493 O O . HIS A 1 447 ? 2.265 -6.139 25.431 1.00 83.38 447 HIS A O 1
ATOM 3499 N N . PRO A 1 448 ? 2.661 -8.363 25.588 1.00 77.12 448 PRO A N 1
ATOM 3500 C CA . PRO A 1 448 ? 1.433 -8.691 26.305 1.00 77.12 448 PRO A CA 1
ATOM 3501 C C . PRO A 1 448 ? 1.158 -7.718 27.447 1.00 77.12 448 PRO A C 1
ATOM 3503 O O . PRO A 1 448 ? 1.963 -7.551 28.361 1.00 77.12 448 PRO A O 1
ATOM 3506 N N . TYR A 1 449 ? -0.014 -7.086 27.408 1.00 85.44 449 TYR A N 1
ATOM 3507 C CA . TYR A 1 449 ? -0.457 -6.246 28.508 1.00 85.44 449 TYR A CA 1
ATOM 3508 C C . TYR A 1 449 ? -0.857 -7.140 29.695 1.00 85.44 449 TYR A C 1
ATOM 3510 O O . TYR A 1 449 ? -1.808 -7.917 29.548 1.00 85.44 449 TYR A O 1
ATOM 3518 N N . PRO A 1 450 ? -0.216 -7.027 30.878 1.00 87.94 450 PRO A N 1
ATOM 3519 C CA . PRO A 1 450 ? -0.462 -7.937 32.005 1.00 87.94 450 PRO A CA 1
ATOM 3520 C C . PRO A 1 450 ? -1.930 -7.988 32.454 1.00 87.94 450 PRO A C 1
ATOM 3522 O O . PRO A 1 450 ? -2.421 -8.997 32.960 1.00 87.94 450 PRO A O 1
ATOM 3525 N N . ASP A 1 451 ? -2.661 -6.894 32.234 1.00 91.94 451 ASP A N 1
ATOM 3526 C CA . ASP A 1 451 ? -4.048 -6.737 32.660 1.00 91.94 451 ASP A CA 1
ATOM 3527 C C . ASP A 1 451 ? -5.075 -7.082 31.565 1.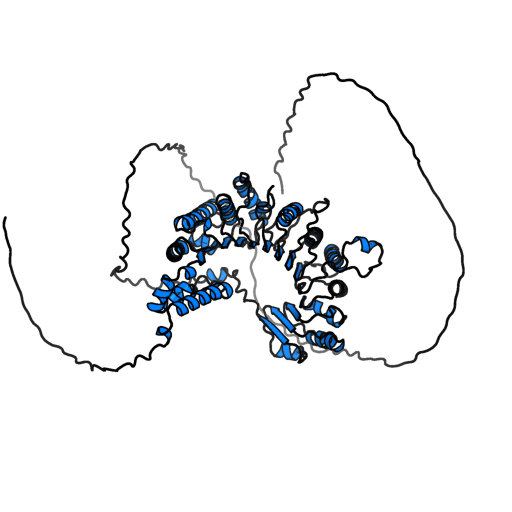00 91.94 451 ASP A C 1
ATOM 3529 O O . ASP A 1 451 ? -6.284 -6.968 31.796 1.00 91.94 451 ASP A O 1
ATOM 3533 N N . LEU A 1 452 ? -4.642 -7.605 30.410 1.00 95.12 452 LEU A N 1
ATOM 3534 C CA . LEU A 1 452 ? -5.520 -7.996 29.301 1.00 95.12 452 LEU A CA 1
ATOM 3535 C C . LEU A 1 452 ? -6.640 -8.943 29.753 1.00 95.12 452 LEU A C 1
ATOM 3537 O O . LEU A 1 452 ? -7.820 -8.690 29.504 1.00 95.12 452 LEU A O 1
ATOM 3541 N N . GLY A 1 453 ? -6.320 -10.000 30.502 1.00 95.38 453 GLY A N 1
ATOM 3542 C CA . GLY A 1 453 ? -7.359 -10.910 30.987 1.00 95.38 453 GLY A CA 1
ATOM 3543 C C . GLY A 1 453 ? -8.333 -10.255 31.970 1.00 95.38 453 GLY A C 1
ATOM 3544 O O . GLY A 1 453 ? -9.511 -10.622 31.999 1.00 95.38 453 GLY A O 1
ATOM 3545 N N . LYS A 1 454 ? -7.902 -9.248 32.748 1.00 95.81 454 LYS A N 1
ATOM 3546 C CA . LYS A 1 454 ? -8.814 -8.469 33.605 1.00 95.81 454 LYS A CA 1
ATOM 3547 C C . LYS A 1 454 ? -9.783 -7.645 32.755 1.00 95.81 454 LYS A C 1
ATOM 3549 O O . LYS A 1 454 ? -10.970 -7.612 33.087 1.00 95.81 454 LYS A O 1
ATOM 3554 N N . VAL A 1 455 ? -9.306 -7.026 31.670 1.00 96.50 455 VAL A N 1
ATOM 3555 C CA . VAL A 1 455 ? -10.143 -6.284 30.711 1.00 96.50 455 VAL A CA 1
ATOM 3556 C C . VAL A 1 455 ? -11.205 -7.205 30.110 1.00 96.50 455 VAL A C 1
ATOM 3558 O O . VAL A 1 455 ? -12.399 -6.915 30.217 1.00 96.50 455 VAL A O 1
ATOM 3561 N N . LEU A 1 456 ? -10.788 -8.349 29.557 1.00 97.06 456 LEU A N 1
ATOM 3562 C CA . LEU A 1 456 ? -11.681 -9.306 28.895 1.00 97.06 456 LEU A CA 1
ATOM 3563 C C . LEU A 1 456 ? -12.753 -9.843 29.854 1.00 97.06 456 LEU A C 1
ATOM 3565 O O . LEU A 1 456 ? -13.941 -9.824 29.529 1.00 97.06 456 LEU A O 1
ATOM 3569 N N . ARG A 1 457 ? -12.371 -10.233 31.081 1.00 96.81 457 ARG A N 1
ATOM 3570 C CA . ARG A 1 457 ? -13.322 -10.704 32.106 1.00 96.81 457 ARG A CA 1
ATOM 3571 C C . ARG A 1 457 ? -14.325 -9.628 32.520 1.00 96.81 457 ARG A C 1
ATOM 3573 O O . ARG A 1 457 ? -15.507 -9.931 32.664 1.00 96.81 457 ARG A O 1
ATOM 3580 N N . ARG A 1 458 ? -13.887 -8.377 32.715 1.00 97.00 458 ARG A N 1
ATOM 3581 C CA . ARG A 1 458 ? -14.788 -7.265 33.082 1.00 97.00 458 ARG A CA 1
ATOM 3582 C C . ARG A 1 458 ? -15.798 -6.963 31.980 1.00 97.00 458 ARG A C 1
ATOM 3584 O O . ARG A 1 458 ? -16.971 -6.729 32.275 1.00 97.00 458 ARG A O 1
ATOM 3591 N N . ARG A 1 459 ? -15.360 -7.005 30.723 1.00 97.69 459 ARG A N 1
ATOM 3592 C CA . ARG A 1 459 ? -16.236 -6.849 29.560 1.00 97.69 459 ARG A CA 1
ATOM 3593 C C . ARG A 1 459 ? -17.252 -7.974 29.431 1.00 97.69 459 ARG A C 1
ATOM 3595 O O . ARG A 1 459 ? -18.448 -7.694 29.345 1.00 97.69 459 ARG A O 1
ATOM 3602 N N . ALA A 1 460 ? -16.804 -9.224 29.526 1.00 97.75 460 ALA A N 1
ATOM 3603 C CA . ALA A 1 460 ? -17.686 -10.386 29.522 1.00 97.75 460 ALA A CA 1
ATOM 3604 C C . ALA A 1 460 ? -18.724 -10.319 30.658 1.00 97.75 460 ALA A C 1
ATOM 3606 O O . ALA A 1 460 ? -19.917 -10.489 30.414 1.00 97.75 460 ALA A O 1
ATOM 3607 N N . ALA A 1 461 ? -18.305 -9.960 31.879 1.00 97.38 461 ALA A N 1
ATOM 3608 C CA . ALA A 1 461 ? -19.204 -9.782 33.025 1.00 97.38 461 ALA A CA 1
ATOM 3609 C C . ALA A 1 461 ? -20.236 -8.656 32.828 1.00 97.38 461 ALA A C 1
ATOM 3611 O O . ALA A 1 461 ? -21.300 -8.680 33.445 1.00 97.38 461 ALA A O 1
ATOM 3612 N N . SER A 1 462 ? -19.936 -7.688 31.960 1.00 97.69 462 SER A N 1
ATOM 3613 C CA . SER A 1 462 ? -20.834 -6.582 31.611 1.00 97.69 462 SER A CA 1
ATOM 3614 C C . SER A 1 462 ? -21.737 -6.889 30.409 1.00 97.69 462 SER A C 1
ATOM 3616 O O . SER A 1 462 ? -22.513 -6.025 30.010 1.00 97.69 462 SER A O 1
ATOM 3618 N N . GLY A 1 463 ? -21.654 -8.094 29.832 1.00 97.81 463 GLY A N 1
ATOM 3619 C CA . GLY A 1 463 ? -22.453 -8.509 28.676 1.00 97.81 463 GLY A CA 1
ATOM 3620 C C . GLY A 1 463 ? -21.880 -8.109 27.313 1.00 97.81 463 GLY A C 1
ATOM 3621 O O . GLY A 1 463 ? -22.600 -8.196 26.323 1.00 97.81 463 GLY A O 1
ATOM 3622 N N . TYR A 1 464 ? -20.607 -7.700 27.248 1.00 97.88 464 TYR A N 1
ATOM 3623 C CA . TYR A 1 464 ? -19.928 -7.278 26.013 1.00 97.88 464 TYR A CA 1
ATOM 3624 C C . TYR A 1 464 ? -18.628 -8.073 25.770 1.00 97.88 464 TYR A C 1
ATOM 3626 O O . TYR A 1 464 ? -17.548 -7.473 25.730 1.00 97.88 464 TYR A O 1
ATOM 3634 N N . PRO A 1 465 ? -18.686 -9.419 25.692 1.00 97.69 465 PRO A N 1
ATOM 3635 C CA . PRO A 1 465 ? -17.494 -10.253 25.539 1.00 97.69 465 PRO A CA 1
ATOM 3636 C C . PRO A 1 465 ? -16.779 -9.974 24.210 1.00 97.69 465 PRO A C 1
ATOM 3638 O O . PRO A 1 465 ? -17.427 -9.725 23.200 1.00 97.69 465 PRO A O 1
ATOM 3641 N N . ILE A 1 466 ? -15.448 -10.053 24.226 1.00 97.81 466 ILE A N 1
ATOM 3642 C CA . ILE A 1 466 ? -14.602 -10.028 23.024 1.00 97.81 466 ILE A CA 1
ATOM 3643 C C . ILE A 1 466 ? -14.246 -11.481 22.710 1.00 97.81 466 ILE A C 1
ATOM 3645 O O . ILE A 1 466 ? -13.856 -12.206 23.622 1.00 97.81 466 ILE A O 1
ATOM 3649 N N . GLN A 1 467 ? -14.399 -11.910 21.458 1.00 97.94 467 GLN A N 1
ATOM 3650 C CA . GLN A 1 467 ? -14.243 -13.316 21.063 1.00 97.94 467 GLN A CA 1
ATOM 3651 C C . GLN A 1 467 ? -12.839 -13.627 20.550 1.00 97.94 467 GLN A C 1
ATOM 3653 O O . GLN A 1 467 ? -12.328 -14.722 20.780 1.00 97.94 467 GLN A O 1
ATOM 3658 N N . VAL A 1 468 ? -12.223 -12.676 19.849 1.00 97.69 468 VAL A N 1
ATOM 3659 C CA . VAL A 1 468 ? -10.915 -12.847 19.213 1.00 97.69 468 VAL A CA 1
ATOM 3660 C C . VAL A 1 468 ? -9.949 -11.790 19.729 1.00 97.69 468 VAL A C 1
ATOM 3662 O O . VAL A 1 468 ? -10.289 -10.609 19.804 1.00 97.69 468 VAL A O 1
ATOM 3665 N N . VAL A 1 469 ? -8.742 -12.217 20.089 1.00 96.44 469 VAL A N 1
ATOM 3666 C CA . VAL A 1 469 ? -7.620 -11.330 20.392 1.00 96.44 469 VAL A CA 1
ATOM 3667 C C . VAL A 1 469 ? -6.504 -11.612 19.395 1.00 96.44 469 VAL A C 1
ATOM 3669 O O . VAL A 1 469 ? -5.969 -12.718 19.364 1.00 96.44 469 VAL A O 1
ATOM 3672 N N . GLU A 1 470 ? -6.175 -10.615 18.582 1.00 96.06 470 GLU A N 1
ATOM 3673 C CA . GLU A 1 470 ? -5.027 -10.620 17.679 1.00 96.06 470 GLU A CA 1
ATOM 3674 C C . GLU A 1 470 ? -3.833 -9.974 18.388 1.00 96.06 470 GLU A C 1
ATOM 3676 O O . GLU A 1 470 ? -3.933 -8.876 18.935 1.00 96.06 470 GLU A O 1
ATOM 3681 N N . LEU A 1 471 ? -2.694 -10.651 18.380 1.00 92.69 471 LEU A N 1
ATOM 3682 C CA . LEU A 1 471 ? -1.451 -10.159 18.963 1.00 92.69 471 LEU A CA 1
ATOM 3683 C C . LEU A 1 471 ? -0.462 -9.919 17.831 1.00 92.69 471 LEU A C 1
ATOM 3685 O O . LEU A 1 471 ? -0.150 -10.852 17.089 1.00 92.69 471 LEU A O 1
ATOM 3689 N N . ARG A 1 472 ? -0.004 -8.677 17.686 1.00 90.94 472 ARG A N 1
ATOM 3690 C CA . ARG A 1 472 ? 0.948 -8.244 16.659 1.00 90.94 472 ARG A CA 1
ATOM 3691 C C . ARG A 1 472 ? 2.250 -7.805 17.323 1.00 90.94 472 ARG A C 1
ATOM 3693 O O . ARG A 1 472 ? 2.217 -7.050 18.295 1.00 90.94 472 ARG A O 1
ATOM 3700 N N . GLY A 1 473 ? 3.385 -8.261 16.803 1.00 84.25 473 GLY A N 1
ATOM 3701 C CA . GLY A 1 473 ? 4.709 -7.817 17.248 1.00 84.25 473 GLY A CA 1
ATOM 3702 C C . GLY A 1 473 ? 5.769 -8.918 17.272 1.00 84.25 473 GLY A C 1
ATOM 3703 O O . GLY A 1 473 ? 5.489 -10.090 17.018 1.00 84.25 473 GLY A O 1
ATOM 3704 N N . HIS A 1 474 ? 6.992 -8.523 17.629 1.00 67.19 474 HIS A N 1
ATOM 3705 C CA . HIS A 1 474 ? 8.201 -9.358 17.618 1.00 67.19 474 HIS A CA 1
ATOM 3706 C C . HIS A 1 474 ? 8.306 -10.425 18.717 1.00 67.19 474 HIS A C 1
ATOM 3708 O O . HIS A 1 474 ? 9.255 -11.210 18.723 1.00 67.19 474 HIS A O 1
ATOM 3714 N N . HIS A 1 475 ? 7.368 -10.479 19.660 1.00 71.00 475 HIS A N 1
ATOM 3715 C CA . HIS A 1 475 ? 7.487 -11.367 20.812 1.00 71.00 475 HIS A CA 1
ATOM 3716 C C . HIS A 1 475 ? 6.420 -12.450 20.768 1.00 71.00 475 HIS A C 1
ATOM 3718 O O . HIS A 1 475 ? 5.231 -12.184 20.954 1.00 71.00 475 HIS A O 1
ATOM 3724 N N . TYR A 1 476 ? 6.873 -13.686 20.544 1.00 76.12 476 TYR A N 1
ATOM 3725 C CA . TYR A 1 476 ? 6.065 -14.866 20.808 1.00 76.12 476 TYR A CA 1
ATOM 3726 C C . TYR A 1 476 ? 5.605 -14.812 22.258 1.00 76.12 476 TYR A C 1
ATOM 3728 O O . TYR A 1 476 ? 6.414 -14.615 23.163 1.00 76.12 476 TYR A O 1
ATOM 3736 N N . TRP A 1 477 ? 4.305 -14.978 22.472 1.00 80.62 477 TRP A N 1
ATOM 3737 C CA . TRP A 1 477 ? 3.785 -15.163 23.814 1.00 80.62 477 TRP A CA 1
ATOM 3738 C C . TRP A 1 477 ? 4.373 -16.441 24.383 1.00 80.62 477 TRP A C 1
ATOM 3740 O O . TRP A 1 477 ? 4.077 -17.546 23.908 1.00 80.62 477 TRP A O 1
ATOM 3750 N N . GLU A 1 478 ? 5.190 -16.303 25.419 1.00 83.56 478 GLU A N 1
ATOM 3751 C CA . GLU A 1 478 ? 5.626 -17.475 26.140 1.00 83.56 478 GLU A CA 1
ATOM 3752 C C . GLU A 1 478 ? 4.419 -18.086 26.857 1.00 83.56 478 GLU A C 1
ATOM 3754 O O . GLU A 1 478 ? 3.404 -17.444 27.152 1.00 83.56 478 GLU A O 1
ATOM 3759 N N . ARG A 1 479 ? 4.500 -19.388 27.133 1.00 81.25 479 ARG A N 1
ATOM 3760 C CA . ARG A 1 479 ? 3.429 -20.090 27.850 1.00 81.25 479 ARG A CA 1
ATOM 3761 C C . ARG A 1 479 ? 3.126 -19.427 29.199 1.00 81.25 479 ARG A C 1
ATOM 3763 O O . ARG A 1 479 ? 1.976 -19.419 29.629 1.00 81.25 479 ARG A O 1
ATOM 3770 N N . GLU A 1 480 ? 4.150 -18.858 29.825 1.00 84.25 480 GLU A N 1
ATOM 3771 C CA . GLU A 1 480 ? 4.061 -18.148 31.097 1.00 84.25 480 GLU A CA 1
ATOM 3772 C C . GLU A 1 480 ? 3.219 -16.869 30.981 1.00 84.25 480 GLU A C 1
ATOM 3774 O O . GLU A 1 480 ? 2.389 -16.618 31.854 1.00 84.25 480 GLU A O 1
ATOM 3779 N N . ASP A 1 481 ? 3.315 -16.131 29.868 1.00 82.94 481 ASP A N 1
ATOM 3780 C CA . ASP A 1 481 ? 2.495 -14.938 29.609 1.00 82.94 481 ASP A CA 1
ATOM 3781 C C . ASP A 1 481 ? 1.011 -15.288 29.453 1.00 82.94 481 ASP A C 1
ATOM 3783 O O . ASP A 1 481 ? 0.128 -14.586 29.965 1.00 82.94 481 ASP A O 1
ATOM 3787 N N . ARG A 1 482 ? 0.718 -16.417 28.785 1.00 81.12 482 ARG A N 1
ATOM 3788 C CA . ARG A 1 482 ? -0.654 -16.940 28.654 1.00 81.12 482 ARG A CA 1
ATOM 3789 C C . ARG A 1 482 ? -1.260 -17.255 30.015 1.00 81.12 482 ARG A C 1
ATOM 3791 O O . ARG A 1 482 ? -2.402 -16.866 30.285 1.00 81.12 482 ARG A O 1
ATOM 3798 N N . ASP A 1 483 ? -0.496 -17.939 30.860 1.00 85.44 483 ASP A N 1
ATOM 3799 C CA . ASP A 1 483 ? -0.933 -18.320 32.199 1.00 85.44 483 ASP A CA 1
ATOM 3800 C C . ASP A 1 483 ? -1.065 -17.082 33.108 1.00 85.44 483 ASP A C 1
ATOM 3802 O O . ASP A 1 483 ? -2.044 -16.968 33.853 1.00 85.44 483 ASP A O 1
ATOM 3806 N N . ALA A 1 484 ? -0.161 -16.103 32.981 1.00 86.56 484 ALA A N 1
ATOM 3807 C CA . ALA A 1 484 ? -0.188 -14.846 33.730 1.00 86.56 484 ALA A CA 1
ATOM 3808 C C . ALA A 1 484 ? -1.405 -13.970 33.387 1.00 86.56 484 ALA A C 1
ATOM 3810 O O . ALA A 1 484 ? -2.041 -13.407 34.284 1.00 86.56 484 ALA A O 1
ATOM 3811 N N . CYS A 1 485 ? -1.792 -13.895 32.109 1.00 85.94 485 CYS A N 1
ATOM 3812 C CA . CYS A 1 485 ? -2.973 -13.141 31.686 1.00 85.94 485 CYS A CA 1
ATOM 3813 C C . CYS A 1 485 ? -4.286 -13.782 32.179 1.00 85.94 485 CYS A C 1
ATOM 3815 O O . CYS A 1 485 ? -5.305 -13.095 32.330 1.00 85.94 485 CYS A O 1
ATOM 3817 N N . ALA A 1 486 ? -4.290 -15.091 32.460 1.00 90.88 486 ALA A N 1
ATOM 3818 C CA . ALA A 1 486 ? -5.470 -15.861 32.854 1.00 90.88 486 ALA A CA 1
ATOM 3819 C C . ALA A 1 486 ? -6.657 -15.673 31.883 1.00 90.88 486 ALA A C 1
ATOM 3821 O O . ALA A 1 486 ? -7.784 -15.408 32.308 1.00 90.88 486 ALA A O 1
ATOM 3822 N N . LEU A 1 487 ? -6.411 -15.725 30.571 1.00 91.50 487 LEU A N 1
ATOM 3823 C CA . LEU A 1 487 ? -7.421 -15.408 29.555 1.00 91.50 487 LEU A CA 1
ATOM 3824 C C . LEU A 1 487 ? -8.718 -16.235 29.719 1.00 91.50 487 LEU A C 1
ATOM 3826 O O . LEU A 1 487 ? -8.658 -17.403 30.113 1.00 91.50 487 LEU A O 1
ATOM 3830 N N . PRO A 1 488 ? -9.902 -15.656 29.435 1.00 92.75 488 PRO A N 1
ATOM 3831 C CA . PRO A 1 488 ? -11.149 -16.416 29.420 1.00 92.75 488 PRO A CA 1
ATOM 3832 C C . PRO A 1 488 ? -11.100 -17.586 28.423 1.00 92.75 488 PRO A C 1
ATOM 3834 O O . PRO A 1 488 ? -10.518 -17.471 27.349 1.00 92.75 488 PRO A O 1
ATOM 3837 N N . ILE A 1 489 ? -11.729 -18.712 28.780 1.00 91.25 489 ILE A N 1
ATOM 3838 C CA . ILE A 1 489 ? -11.698 -19.968 27.998 1.00 91.25 489 ILE A CA 1
ATOM 3839 C C . ILE A 1 489 ? -12.353 -19.806 26.614 1.00 91.25 489 ILE A C 1
ATOM 3841 O O . ILE A 1 489 ? -12.041 -20.543 25.684 1.00 91.25 489 ILE A O 1
ATOM 3845 N N . ASP A 1 490 ? -13.277 -18.862 26.488 1.00 94.38 490 ASP A N 1
ATOM 3846 C CA . ASP A 1 490 ? -14.040 -18.551 25.283 1.00 94.38 490 ASP A CA 1
ATOM 3847 C C . ASP A 1 490 ? -13.334 -17.577 24.325 1.00 94.38 490 ASP A C 1
ATOM 3849 O O . ASP A 1 490 ? -13.861 -17.304 23.248 1.00 94.38 490 ASP A O 1
ATOM 3853 N N . VAL A 1 491 ? -12.141 -17.084 24.675 1.00 96.38 491 VAL A N 1
ATOM 3854 C CA . VAL A 1 491 ? -11.366 -16.163 23.834 1.00 96.38 491 VAL A CA 1
ATOM 3855 C C . VAL A 1 491 ? -10.401 -16.938 22.941 1.00 96.38 491 VAL A C 1
ATOM 3857 O O . VAL A 1 491 ? -9.553 -17.693 23.417 1.00 96.38 491 VAL A O 1
ATOM 3860 N N . THR A 1 492 ? -10.494 -16.712 21.631 1.00 96.50 492 THR A N 1
ATOM 3861 C CA . THR A 1 492 ? -9.529 -17.217 20.649 1.00 96.50 492 THR A CA 1
ATOM 3862 C C . THR A 1 492 ? -8.382 -16.228 20.508 1.00 96.50 492 THR A C 1
ATOM 3864 O O . THR A 1 492 ? -8.605 -15.063 20.192 1.00 96.50 492 THR A O 1
ATOM 3867 N N . VAL A 1 493 ? -7.153 -16.693 20.717 1.00 93.88 493 VAL A N 1
ATOM 3868 C CA . VAL A 1 493 ? -5.944 -15.884 20.534 1.00 93.88 493 VAL A CA 1
ATOM 3869 C C . VAL A 1 493 ? -5.303 -16.234 19.198 1.00 93.88 493 VAL A C 1
ATOM 3871 O O . VAL A 1 493 ? -5.028 -17.408 18.940 1.00 93.88 493 VAL A O 1
ATOM 3874 N N . ILE A 1 494 ? -5.075 -15.224 18.363 1.00 94.81 494 ILE A N 1
ATOM 3875 C CA . ILE A 1 494 ? -4.373 -15.335 17.085 1.00 94.81 494 ILE A CA 1
ATOM 3876 C C . ILE A 1 494 ? -3.074 -14.546 17.205 1.00 94.81 494 ILE A C 1
ATOM 3878 O O . ILE A 1 494 ? -3.082 -13.346 17.462 1.00 94.81 494 ILE A O 1
ATOM 3882 N N . GLU A 1 495 ? -1.955 -15.232 17.023 1.00 92.00 495 GLU A N 1
ATOM 3883 C CA . GLU A 1 495 ? -0.638 -14.608 17.000 1.00 92.00 495 GLU A CA 1
ATOM 3884 C C . GLU A 1 495 ? -0.264 -14.321 15.549 1.00 92.00 495 GLU A C 1
ATOM 3886 O O . GLU A 1 495 ? -0.246 -15.222 14.705 1.00 92.00 495 GLU A O 1
ATOM 3891 N N . HIS A 1 496 ? 0.010 -13.054 15.266 1.00 90.25 496 HIS A N 1
ATOM 3892 C CA . HIS A 1 496 ? 0.586 -12.607 14.013 1.00 90.25 496 HIS A CA 1
ATOM 3893 C C . HIS A 1 496 ? 2.063 -12.337 14.281 1.00 90.25 496 HIS A C 1
ATOM 3895 O O . HIS A 1 496 ? 2.385 -11.231 14.724 1.00 90.25 496 HIS A O 1
ATOM 3901 N N . PRO A 1 497 ? 2.955 -13.328 14.066 1.00 80.62 497 PRO A N 1
ATOM 3902 C CA . PRO A 1 497 ? 4.378 -13.046 14.114 1.00 80.62 497 PRO A CA 1
ATOM 3903 C C . PRO A 1 497 ? 4.629 -11.933 13.104 1.00 80.62 497 PRO A C 1
ATOM 3905 O O . PRO A 1 497 ? 4.249 -12.067 11.932 1.00 80.62 497 PRO A O 1
ATOM 3908 N N . GLU A 1 498 ? 5.186 -10.812 13.564 1.00 75.81 498 GLU A N 1
ATOM 3909 C CA . GLU A 1 498 ? 5.655 -9.819 12.611 1.00 75.81 498 GLU A CA 1
ATOM 3910 C C . GLU A 1 498 ? 6.635 -10.527 11.682 1.00 75.81 498 GLU A C 1
ATOM 3912 O O . GLU A 1 498 ? 7.463 -11.313 12.161 1.00 75.81 498 GLU A O 1
ATOM 3917 N N . PRO A 1 499 ? 6.499 -10.341 10.356 1.00 66.50 499 PRO A N 1
ATOM 3918 C CA . PRO A 1 499 ? 7.495 -10.869 9.448 1.00 66.50 499 PRO A CA 1
ATOM 3919 C C . PRO A 1 499 ? 8.809 -10.305 9.951 1.00 66.50 499 PRO A C 1
ATOM 3921 O O . PRO A 1 499 ? 8.913 -9.085 9.998 1.00 66.50 499 PRO A O 1
ATOM 3924 N N . GLU A 1 500 ? 9.740 -11.165 10.386 1.00 60.00 500 GLU A N 1
ATOM 3925 C CA . GLU A 1 500 ? 11.037 -10.716 10.880 1.00 60.00 500 GLU A CA 1
ATOM 3926 C C . GLU A 1 500 ? 11.516 -9.656 9.896 1.00 60.00 500 GLU A C 1
ATOM 3928 O O . GLU A 1 500 ? 11.746 -9.923 8.704 1.00 60.00 500 GLU A O 1
ATOM 3933 N N . ASP A 1 501 ? 11.552 -8.410 10.358 1.00 53.25 501 ASP A N 1
ATOM 3934 C CA . ASP A 1 501 ? 12.315 -7.377 9.705 1.00 53.25 501 ASP A CA 1
ATOM 3935 C C . ASP A 1 501 ? 13.749 -7.752 10.036 1.00 53.25 501 ASP A C 1
ATOM 3937 O O . ASP A 1 501 ? 14.409 -7.150 10.873 1.00 53.25 501 ASP A O 1
ATOM 3941 N N . VAL A 1 502 ? 14.200 -8.848 9.402 1.00 48.03 502 VAL A N 1
ATOM 3942 C CA . VAL A 1 502 ? 15.594 -9.068 9.064 1.00 48.03 502 VAL A CA 1
ATOM 3943 C C . VAL A 1 502 ? 15.947 -7.748 8.443 1.00 48.03 502 VAL A C 1
ATOM 3945 O O . VAL A 1 502 ? 15.429 -7.449 7.363 1.00 48.03 502 VAL A O 1
ATOM 3948 N N . ALA A 1 503 ? 16.633 -6.915 9.217 1.00 48.31 503 ALA A N 1
ATOM 3949 C CA . ALA A 1 503 ? 16.916 -5.559 8.845 1.00 48.31 503 ALA A CA 1
ATOM 3950 C C . ALA A 1 503 ? 17.469 -5.638 7.426 1.00 48.31 503 ALA A C 1
ATOM 3952 O O . ALA A 1 503 ? 18.599 -6.063 7.211 1.00 48.31 503 ALA A O 1
ATOM 3953 N N . ALA A 1 504 ? 16.663 -5.235 6.440 1.00 49.12 504 ALA A N 1
ATOM 3954 C CA . ALA A 1 504 ? 17.176 -4.951 5.106 1.00 49.12 504 ALA A CA 1
ATOM 3955 C C . ALA A 1 504 ? 18.211 -3.808 5.188 1.00 49.12 504 ALA A C 1
ATOM 3957 O O . ALA A 1 504 ? 18.852 -3.464 4.203 1.00 49.12 504 ALA A O 1
ATOM 3958 N N . ASP A 1 505 ? 18.348 -3.235 6.386 1.00 49.00 505 ASP A N 1
ATOM 3959 C CA . ASP A 1 505 ? 19.256 -2.198 6.803 1.00 49.00 505 ASP A CA 1
ATOM 3960 C C . ASP A 1 505 ? 20.518 -2.702 7.500 1.00 49.00 505 ASP A C 1
ATOM 3962 O O . ASP A 1 505 ? 21.418 -1.888 7.680 1.00 49.00 505 ASP A O 1
ATOM 3966 N N . ASP A 1 506 ? 20.664 -4.001 7.789 1.00 46.22 506 ASP A N 1
ATOM 3967 C CA . ASP A 1 506 ? 21.987 -4.547 8.112 1.00 46.22 506 ASP A CA 1
ATOM 3968 C C . ASP A 1 506 ? 22.754 -4.896 6.824 1.00 46.22 506 ASP A C 1
ATOM 3970 O O . ASP A 1 506 ? 23.266 -5.997 6.630 1.00 46.22 506 ASP A O 1
ATOM 3974 N N . GLU A 1 507 ? 22.820 -3.926 5.903 1.00 50.75 507 GLU A N 1
ATOM 3975 C CA . GLU A 1 507 ? 23.794 -3.938 4.802 1.00 50.75 507 GLU A CA 1
ATOM 3976 C C . GLU A 1 507 ? 25.232 -3.922 5.364 1.00 50.75 507 GLU A C 1
ATOM 3978 O O . GLU A 1 507 ? 26.150 -4.365 4.681 1.00 50.75 507 GLU A O 1
ATOM 3983 N N . SER A 1 508 ? 25.425 -3.521 6.633 1.00 52.06 508 SER A N 1
ATOM 3984 C CA . SER A 1 508 ? 26.726 -3.601 7.310 1.00 52.06 508 SER A CA 1
ATOM 3985 C C . SER A 1 508 ? 27.192 -5.041 7.545 1.00 52.06 508 SER A C 1
ATOM 3987 O O . SER A 1 508 ? 28.388 -5.318 7.495 1.00 52.06 508 SER A O 1
ATOM 3989 N N . ALA A 1 509 ? 26.263 -5.991 7.698 1.00 48.56 509 ALA A N 1
ATOM 3990 C CA . ALA A 1 509 ? 26.595 -7.408 7.792 1.00 48.56 509 ALA A CA 1
ATOM 3991 C C . ALA A 1 509 ? 27.003 -8.034 6.448 1.00 48.56 509 ALA A C 1
ATOM 3993 O O . ALA A 1 509 ? 27.564 -9.128 6.454 1.00 48.56 509 ALA A O 1
ATOM 3994 N N . VAL A 1 510 ? 26.739 -7.385 5.305 1.00 49.38 510 VAL A N 1
ATOM 3995 C CA . VAL A 1 510 ? 27.151 -7.884 3.977 1.00 49.38 510 VAL A CA 1
ATOM 3996 C C . VAL A 1 510 ? 28.562 -7.414 3.614 1.00 49.38 510 VAL A C 1
ATOM 3998 O O . VAL A 1 510 ? 29.278 -8.159 2.953 1.00 49.38 510 VAL A O 1
ATOM 4001 N N . GLU A 1 511 ? 29.008 -6.259 4.114 1.00 50.12 511 GLU A N 1
ATOM 4002 C CA . GLU A 1 511 ? 30.372 -5.756 3.871 1.00 50.12 511 GLU A CA 1
ATOM 4003 C C . GLU A 1 511 ? 31.470 -6.590 4.561 1.00 50.12 511 GLU A C 1
ATOM 4005 O O . GLU A 1 511 ? 32.634 -6.468 4.202 1.00 50.12 511 GLU A O 1
ATOM 4010 N N . HIS A 1 512 ? 31.139 -7.481 5.507 1.00 46.34 512 HIS A N 1
ATOM 4011 C CA . HIS A 1 512 ? 32.151 -8.258 6.241 1.00 46.34 512 HIS A CA 1
ATOM 4012 C C . HIS A 1 512 ? 32.456 -9.658 5.673 1.00 46.34 512 HIS A C 1
ATOM 4014 O O . HIS A 1 512 ? 33.350 -10.330 6.177 1.00 46.34 512 HIS A O 1
ATOM 4020 N N . TRP A 1 513 ? 31.745 -10.129 4.639 1.00 51.31 513 TRP A N 1
ATOM 4021 C CA . TRP A 1 513 ? 31.972 -11.477 4.077 1.00 51.31 513 TRP A CA 1
ATOM 4022 C C . TRP A 1 513 ? 32.911 -11.511 2.864 1.00 51.31 513 TRP A C 1
ATOM 4024 O O . TRP A 1 513 ? 33.233 -12.601 2.393 1.00 51.31 513 TRP A O 1
ATOM 4034 N N . GLU A 1 514 ? 33.349 -10.357 2.354 1.00 51.09 514 GLU A N 1
ATOM 4035 C CA . GLU A 1 514 ? 34.244 -10.288 1.187 1.00 51.09 514 GLU A CA 1
ATOM 4036 C C . GLU A 1 514 ? 35.734 -10.127 1.560 1.00 51.09 514 GLU A C 1
ATOM 4038 O O . GLU A 1 514 ? 36.584 -10.357 0.704 1.00 51.09 514 GLU A O 1
ATOM 4043 N N . ASP A 1 515 ? 36.063 -9.878 2.836 1.00 49.59 515 ASP A N 1
ATOM 4044 C CA . ASP A 1 515 ? 37.451 -9.705 3.313 1.00 49.59 515 ASP A CA 1
ATOM 4045 C C . ASP A 1 515 ? 38.096 -10.985 3.901 1.00 49.59 515 ASP A C 1
ATOM 4047 O O . ASP A 1 515 ? 39.281 -10.981 4.217 1.00 49.59 515 ASP A O 1
ATOM 4051 N N . GLU A 1 516 ? 37.364 -12.101 4.030 1.00 46.75 516 GLU A N 1
ATOM 4052 C CA . GLU A 1 516 ? 37.898 -13.383 4.552 1.00 46.75 516 GLU A CA 1
ATOM 4053 C C . GLU A 1 516 ? 38.190 -14.437 3.460 1.00 46.75 516 GLU A C 1
ATOM 4055 O O . GLU A 1 516 ? 38.280 -15.636 3.734 1.00 46.75 516 GLU A O 1
ATOM 4060 N N . ILE A 1 517 ? 38.400 -14.012 2.210 1.00 49.50 517 ILE A N 1
ATOM 4061 C CA . ILE A 1 517 ? 39.103 -14.841 1.215 1.00 49.50 517 ILE A CA 1
ATOM 4062 C C . ILE A 1 517 ? 40.572 -14.398 1.184 1.00 49.50 517 ILE A C 1
ATOM 4064 O O . ILE A 1 517 ? 41.064 -13.840 0.208 1.00 49.50 517 ILE A O 1
ATOM 4068 N N . ASP A 1 518 ? 41.268 -14.652 2.294 1.00 44.94 518 ASP A N 1
ATOM 4069 C CA . ASP A 1 518 ? 42.727 -14.589 2.385 1.00 44.94 518 ASP A CA 1
ATOM 4070 C C . ASP A 1 518 ? 43.346 -15.675 1.478 1.00 44.94 518 ASP A C 1
ATOM 4072 O O . ASP A 1 518 ? 43.268 -16.874 1.751 1.00 44.94 518 ASP A O 1
ATOM 4076 N N . ASP A 1 519 ? 43.909 -15.250 0.346 1.00 49.41 519 ASP A N 1
ATOM 4077 C CA . ASP A 1 519 ? 45.323 -15.398 -0.047 1.00 49.41 519 ASP A CA 1
ATOM 4078 C C . ASP A 1 519 ? 46.135 -16.666 0.338 1.00 49.41 519 ASP A C 1
ATOM 4080 O O . ASP A 1 519 ? 47.365 -16.617 0.432 1.00 49.41 519 ASP A O 1
ATOM 4084 N N . GLU A 1 520 ? 45.528 -17.849 0.440 1.00 52.00 520 GLU A N 1
ATOM 4085 C CA . GLU A 1 520 ? 46.267 -19.122 0.511 1.00 52.00 520 GLU A CA 1
ATOM 4086 C C . GLU A 1 520 ? 45.880 -20.117 -0.597 1.00 52.00 520 GLU A C 1
ATOM 4088 O O . GLU A 1 520 ? 45.327 -21.172 -0.323 1.00 52.00 520 GLU A O 1
ATOM 4093 N N . GLU A 1 521 ? 46.235 -19.831 -1.858 1.00 45.34 521 GLU A N 1
ATOM 4094 C CA . GLU A 1 521 ? 46.785 -20.857 -2.773 1.00 45.34 521 GLU A CA 1
ATOM 4095 C C . GLU A 1 521 ? 47.331 -20.244 -4.080 1.00 45.34 521 GLU A C 1
ATOM 4097 O O . GLU A 1 521 ? 46.733 -20.298 -5.155 1.00 45.34 521 GLU A O 1
ATOM 4102 N N . GLN A 1 522 ? 48.570 -19.739 -4.031 1.00 47.44 522 GLN A N 1
ATOM 4103 C CA . GLN A 1 522 ? 49.453 -19.806 -5.202 1.00 47.44 522 GLN A CA 1
ATOM 4104 C C . GLN A 1 522 ? 49.791 -21.282 -5.475 1.00 47.44 522 GLN A C 1
ATOM 4106 O O . GLN A 1 522 ? 50.836 -21.791 -5.071 1.00 47.44 522 GLN A O 1
ATOM 4111 N N . GLY A 1 523 ? 48.891 -21.983 -6.162 1.00 40.28 523 GLY A N 1
ATOM 4112 C CA . GLY A 1 523 ? 49.060 -23.369 -6.586 1.00 40.28 523 GLY A CA 1
ATOM 4113 C C . GLY A 1 523 ? 48.601 -23.538 -8.025 1.00 40.28 523 GLY A C 1
ATOM 4114 O O . GLY A 1 523 ? 47.429 -23.779 -8.287 1.00 40.28 523 GLY A O 1
ATOM 4115 N N . GLY A 1 524 ? 49.526 -23.376 -8.972 1.00 50.25 524 GLY A N 1
ATOM 4116 C CA . GLY A 1 524 ? 49.230 -23.408 -10.400 1.00 50.25 524 GLY A CA 1
ATOM 4117 C C . GLY 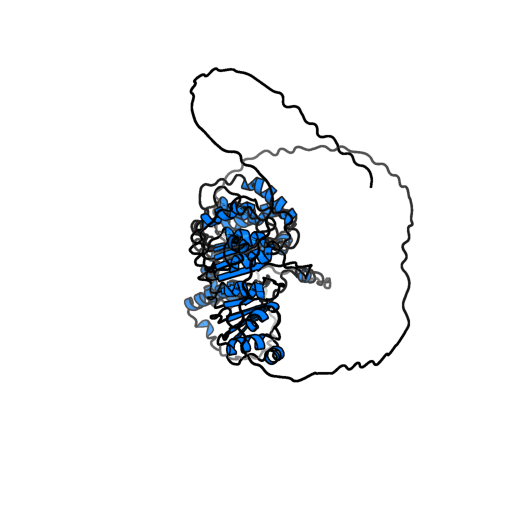A 1 524 ? 48.518 -24.681 -10.859 1.00 50.25 524 GLY A C 1
ATOM 4118 O O . GLY A 1 524 ? 48.986 -25.790 -10.607 1.00 50.25 524 GLY A O 1
ATOM 4119 N N . TYR A 1 525 ? 47.451 -24.497 -11.635 1.00 42.88 525 TYR A N 1
ATOM 4120 C CA . TYR A 1 525 ? 46.930 -25.520 -12.527 1.00 42.88 525 TYR A CA 1
ATOM 4121 C C . TYR A 1 525 ? 46.758 -24.961 -13.935 1.00 42.88 525 TYR A C 1
ATOM 4123 O O . TYR A 1 525 ? 46.210 -23.889 -14.170 1.00 42.88 525 TYR A O 1
ATOM 4131 N N . SER A 1 526 ? 47.327 -25.726 -14.855 1.00 42.47 526 SER A N 1
ATOM 4132 C CA . SER A 1 526 ? 47.339 -25.557 -16.294 1.00 42.47 526 SER A CA 1
ATOM 4133 C C . SER A 1 526 ? 45.940 -25.655 -16.898 1.00 42.47 526 SER A C 1
ATOM 4135 O O . SER A 1 526 ? 45.267 -26.671 -16.731 1.00 42.47 526 SER A O 1
ATOM 4137 N N . ASP A 1 527 ? 45.582 -24.622 -17.653 1.00 50.47 527 ASP A N 1
ATOM 4138 C CA . ASP A 1 527 ? 45.036 -24.686 -19.013 1.00 50.47 527 ASP A CA 1
ATOM 4139 C C . ASP A 1 527 ? 44.632 -26.093 -19.494 1.00 50.47 527 ASP A C 1
ATOM 4141 O O . ASP A 1 527 ? 45.475 -26.868 -19.947 1.00 50.47 527 ASP A O 1
ATOM 4145 N N . THR A 1 528 ? 43.341 -26.422 -19.369 1.00 42.25 528 THR A N 1
ATOM 4146 C CA . THR A 1 528 ? 42.633 -27.356 -20.259 1.00 42.25 528 THR A CA 1
ATOM 4147 C C . THR A 1 528 ? 41.114 -27.150 -20.169 1.00 42.25 528 THR A C 1
ATOM 4149 O O . THR A 1 528 ? 40.488 -27.564 -19.199 1.00 42.25 528 THR A O 1
ATOM 4152 N N . GLY A 1 529 ? 40.519 -26.629 -21.246 1.00 34.12 529 GLY A N 1
ATOM 4153 C CA . GLY A 1 529 ? 39.247 -27.157 -21.754 1.00 34.12 529 GLY A CA 1
ATOM 4154 C C . GLY A 1 529 ? 37.979 -26.333 -21.538 1.00 34.12 529 GLY A C 1
ATOM 4155 O O . GLY A 1 529 ? 37.076 -26.801 -20.852 1.00 34.12 529 GLY A O 1
ATOM 4156 N N . ASP A 1 530 ? 37.858 -25.210 -22.249 1.00 36.97 530 ASP A N 1
ATOM 4157 C CA . ASP A 1 530 ? 36.556 -24.662 -22.643 1.00 36.97 530 ASP A CA 1
ATOM 4158 C C . ASP A 1 530 ? 36.100 -25.328 -23.953 1.00 36.97 530 ASP A C 1
ATOM 4160 O O . ASP A 1 530 ? 36.487 -24.952 -25.057 1.00 36.97 530 ASP A O 1
ATOM 4164 N N . GLU A 1 531 ? 35.274 -26.359 -23.819 1.00 46.25 531 GLU A N 1
ATOM 4165 C CA . GLU A 1 531 ? 34.344 -26.825 -24.849 1.00 46.25 531 GLU A CA 1
ATOM 4166 C C . GLU A 1 531 ? 32.960 -26.865 -24.183 1.00 46.25 531 GLU A C 1
ATOM 4168 O O . GLU A 1 531 ? 32.878 -27.078 -22.977 1.00 46.25 531 GLU A O 1
ATOM 4173 N N . TRP A 1 532 ? 31.891 -26.697 -24.971 1.00 41.38 532 TRP A N 1
ATOM 4174 C CA . TRP A 1 532 ? 30.459 -26.668 -24.605 1.00 41.38 532 TRP A CA 1
ATOM 4175 C C . TRP A 1 532 ? 29.849 -25.276 -24.366 1.00 41.38 532 TRP A C 1
ATOM 4177 O O . TRP A 1 532 ? 29.715 -24.823 -23.236 1.00 41.38 532 TRP A O 1
ATOM 4187 N N . MET A 1 533 ? 29.357 -24.659 -25.450 1.00 36.09 533 MET A N 1
ATOM 4188 C CA . MET A 1 533 ? 27.929 -24.342 -25.687 1.00 36.09 533 MET A CA 1
ATOM 4189 C C . MET A 1 533 ? 27.790 -23.532 -26.996 1.00 36.09 533 MET A C 1
ATOM 4191 O O . MET A 1 533 ? 27.452 -22.354 -26.986 1.00 36.09 533 MET A O 1
ATOM 4195 N N . GLU A 1 534 ? 28.027 -24.173 -28.146 1.00 35.47 534 GLU A N 1
ATOM 4196 C CA . GLU A 1 534 ? 27.538 -23.684 -29.445 1.00 35.47 534 GLU A CA 1
ATOM 4197 C C . GLU A 1 534 ? 26.238 -24.416 -29.790 1.00 35.47 534 GLU A C 1
ATOM 4199 O O . GLU A 1 534 ? 26.193 -25.648 -29.835 1.00 35.47 534 GLU A O 1
ATOM 4204 N N . GLY A 1 535 ? 25.161 -23.665 -30.021 1.00 33.81 535 GLY A N 1
ATOM 4205 C CA . GLY A 1 535 ? 23.894 -24.259 -30.430 1.00 33.81 535 GLY A CA 1
ATOM 4206 C C . GLY A 1 535 ? 22.708 -23.304 -30.472 1.00 33.81 535 GLY A C 1
ATOM 4207 O O . GLY A 1 535 ? 21.699 -23.603 -29.844 1.00 33.81 535 GLY A O 1
ATOM 4208 N N . ALA A 1 536 ? 22.811 -22.195 -31.210 1.00 34.62 536 ALA A N 1
ATOM 4209 C CA . ALA A 1 536 ? 21.664 -21.498 -31.807 1.00 34.62 536 ALA A CA 1
ATOM 4210 C C . ALA A 1 536 ? 22.150 -20.429 -32.804 1.00 34.62 536 ALA A C 1
ATOM 4212 O O . ALA A 1 536 ? 22.230 -19.249 -32.477 1.00 34.62 536 ALA A O 1
ATOM 4213 N N . GLU A 1 537 ? 22.474 -20.836 -34.032 1.00 31.22 537 GLU A N 1
ATOM 4214 C CA . GLU A 1 537 ? 22.610 -19.893 -35.146 1.00 31.22 537 GLU A CA 1
ATOM 4215 C C . GLU A 1 537 ? 21.214 -19.389 -35.540 1.00 31.22 537 GLU A C 1
ATOM 4217 O O . GLU A 1 537 ? 20.377 -20.144 -36.042 1.00 31.22 537 GLU A O 1
ATOM 4222 N N . VAL A 1 538 ? 20.954 -18.105 -35.293 1.00 35.09 538 VAL A N 1
ATOM 4223 C CA . VAL A 1 538 ? 19.849 -17.360 -35.900 1.00 35.09 538 VAL A CA 1
ATOM 4224 C C . VAL A 1 538 ? 20.447 -16.563 -37.053 1.00 35.09 538 VAL A C 1
ATOM 4226 O O . VAL A 1 538 ? 21.239 -15.650 -36.841 1.00 35.09 538 VAL A O 1
ATOM 4229 N N . SER A 1 539 ? 20.095 -16.940 -38.280 1.00 35.06 539 SER A N 1
ATOM 4230 C CA . SER A 1 539 ? 20.457 -16.207 -39.491 1.00 35.06 539 SER A CA 1
ATOM 4231 C C . SER A 1 539 ? 19.730 -14.860 -39.512 1.00 35.06 539 SER A C 1
ATOM 4233 O O . SER A 1 539 ? 18.509 -14.823 -39.665 1.00 35.06 539 SER A O 1
ATOM 4235 N N . LEU A 1 540 ? 20.474 -13.766 -39.359 1.00 37.72 540 LEU A N 1
ATOM 4236 C CA . LEU A 1 540 ? 20.025 -12.426 -39.727 1.00 37.72 540 LEU A CA 1
ATOM 4237 C C . LEU A 1 540 ? 20.658 -12.084 -41.075 1.00 37.72 540 LEU A C 1
ATOM 4239 O O . LEU A 1 540 ? 21.879 -12.094 -41.217 1.00 37.72 540 LEU A O 1
ATOM 4243 N N . GLU A 1 541 ? 19.802 -11.871 -42.070 1.00 41.91 541 GLU A N 1
ATOM 4244 C CA . GLU A 1 541 ? 20.185 -11.355 -43.379 1.00 41.91 541 GLU A CA 1
ATOM 4245 C C . GLU A 1 541 ? 20.573 -9.876 -43.229 1.00 41.91 541 GLU A C 1
ATOM 4247 O O . GLU A 1 541 ? 19.842 -9.074 -42.645 1.00 41.91 541 GLU A O 1
ATOM 4252 N N . ASP A 1 542 ? 21.782 -9.591 -43.701 1.00 40.31 542 ASP A N 1
ATOM 4253 C CA . ASP A 1 542 ? 22.500 -8.322 -43.704 1.00 40.31 542 ASP A CA 1
ATOM 4254 C C . ASP A 1 542 ? 22.112 -7.538 -44.967 1.00 40.31 542 ASP A C 1
ATOM 4256 O O . ASP A 1 542 ? 22.564 -7.856 -46.070 1.00 40.31 542 ASP A O 1
ATOM 4260 N N . ASP A 1 543 ? 21.235 -6.546 -44.805 1.00 42.56 543 ASP A N 1
ATOM 4261 C CA . ASP A 1 543 ? 20.901 -5.573 -45.842 1.00 42.56 543 ASP A CA 1
ATOM 4262 C C . ASP A 1 543 ? 21.656 -4.274 -45.544 1.00 42.56 543 ASP A C 1
ATOM 4264 O O . ASP A 1 543 ? 21.304 -3.500 -44.650 1.00 42.56 543 ASP A O 1
ATOM 4268 N N . GLY A 1 544 ? 22.729 -4.077 -46.307 1.00 39.38 544 GLY A N 1
ATOM 4269 C CA . GLY A 1 544 ? 23.680 -2.991 -46.143 1.00 39.38 544 GLY A CA 1
ATOM 4270 C C . GLY A 1 544 ? 23.099 -1.589 -46.311 1.00 39.38 544 GLY A C 1
ATOM 4271 O O . GLY A 1 544 ? 22.221 -1.338 -47.140 1.00 39.38 544 GLY A O 1
ATOM 4272 N N . LEU A 1 545 ? 23.690 -0.653 -45.571 1.00 41.50 545 LEU A N 1
ATOM 4273 C CA . LEU A 1 545 ? 23.642 0.769 -45.869 1.00 41.50 545 LEU A CA 1
ATOM 4274 C C . LEU A 1 545 ? 25.028 1.385 -45.683 1.00 41.50 545 LEU A C 1
ATOM 4276 O O . LEU A 1 545 ? 25.766 1.059 -44.759 1.00 41.50 545 LEU A O 1
ATOM 4280 N N . GLU A 1 546 ? 25.344 2.211 -46.669 1.00 43.91 546 GLU A N 1
ATOM 4281 C CA . GLU A 1 546 ? 26.645 2.729 -47.059 1.00 43.91 546 GLU A CA 1
ATOM 4282 C C . GLU A 1 546 ? 27.198 3.781 -46.088 1.00 43.91 546 GLU A C 1
ATOM 4284 O O . GLU A 1 546 ? 26.461 4.581 -45.510 1.00 43.91 546 GLU A O 1
ATOM 4289 N N . ASP A 1 547 ? 28.526 3.776 -45.981 1.00 36.12 547 ASP A N 1
ATOM 4290 C CA . ASP A 1 547 ? 29.360 4.746 -45.283 1.00 36.12 547 ASP A CA 1
ATOM 4291 C C . ASP A 1 547 ? 29.253 6.153 -45.903 1.00 36.12 547 ASP A C 1
ATOM 4293 O O . ASP A 1 547 ? 29.544 6.338 -47.088 1.00 36.12 547 ASP A O 1
ATOM 4297 N N . GLU A 1 548 ? 28.978 7.171 -45.083 1.00 43.09 548 GLU A N 1
ATOM 4298 C CA . GLU A 1 548 ? 29.389 8.550 -45.366 1.00 43.09 548 GLU A CA 1
ATOM 4299 C C . GLU A 1 548 ? 30.230 9.109 -44.209 1.00 43.09 548 GLU A C 1
ATOM 4301 O O . GLU A 1 548 ? 29.902 9.006 -43.029 1.00 43.09 548 GLU A O 1
ATOM 4306 N N . TYR A 1 549 ? 31.372 9.656 -44.615 1.00 39.75 549 TYR A N 1
ATOM 4307 C CA . TYR A 1 549 ? 32.511 10.130 -43.840 1.00 39.75 549 TYR A CA 1
ATOM 4308 C C . TYR A 1 549 ? 32.420 11.639 -43.497 1.00 39.75 549 TYR A C 1
ATOM 4310 O O . TYR A 1 549 ? 31.835 12.402 -44.263 1.00 39.75 549 TYR A O 1
ATOM 4318 N N . TYR A 1 550 ? 33.200 12.037 -42.471 1.00 39.06 550 TYR A N 1
ATOM 4319 C CA . TYR A 1 550 ? 33.667 13.392 -42.072 1.00 39.06 550 TYR A CA 1
ATOM 4320 C C . TYR A 1 550 ? 32.644 14.281 -41.321 1.00 39.06 550 TYR A C 1
ATOM 4322 O O . TYR A 1 550 ? 31.479 14.328 -41.677 1.00 39.06 550 TYR A O 1
ATOM 4330 N N . GLU A 1 551 ? 32.974 15.014 -40.248 1.00 33.84 551 GLU A N 1
ATOM 4331 C CA . GLU A 1 551 ? 34.234 15.665 -39.849 1.00 33.84 551 GLU A CA 1
ATOM 4332 C C . GLU A 1 551 ? 34.200 15.968 -38.323 1.00 33.84 551 GLU A C 1
ATOM 4334 O O . GLU A 1 551 ? 33.218 16.517 -37.821 1.00 33.84 551 GLU A O 1
ATOM 4339 N N . GLU A 1 552 ? 35.256 15.604 -37.584 1.00 36.22 552 GLU A N 1
ATOM 4340 C CA . GLU A 1 552 ? 35.477 15.968 -36.173 1.00 36.22 552 GLU A CA 1
ATOM 4341 C C . GLU A 1 552 ? 36.095 17.374 -36.076 1.00 36.22 552 GLU A C 1
ATOM 4343 O O . GLU A 1 552 ? 37.142 17.632 -36.670 1.00 36.22 552 GLU A O 1
ATOM 4348 N N . ASN A 1 553 ? 35.492 18.261 -35.278 1.00 37.00 553 ASN A N 1
ATOM 4349 C CA . ASN A 1 553 ? 36.130 19.494 -34.812 1.00 37.00 553 ASN A CA 1
ATOM 4350 C C . ASN A 1 553 ? 36.704 19.257 -33.408 1.00 37.00 553 ASN A C 1
ATOM 4352 O O . ASN A 1 553 ? 35.971 19.288 -32.421 1.00 37.00 553 ASN A O 1
ATOM 4356 N N . ASN A 1 554 ? 38.017 19.028 -33.347 1.00 35.94 554 ASN A N 1
ATOM 4357 C CA . ASN A 1 554 ? 38.830 19.172 -32.141 1.00 35.94 554 ASN A CA 1
ATOM 4358 C C . ASN A 1 554 ? 39.244 20.643 -32.009 1.00 35.94 554 ASN A C 1
ATOM 4360 O O . ASN A 1 554 ? 40.025 21.133 -32.826 1.00 35.94 554 ASN A O 1
ATOM 4364 N N . GLU A 1 555 ? 38.755 21.331 -30.980 1.00 43.34 555 GLU A N 1
ATOM 4365 C CA . GLU A 1 555 ? 39.374 22.564 -30.491 1.00 43.34 555 GLU A CA 1
ATOM 4366 C C . GLU A 1 555 ? 40.296 22.202 -29.321 1.00 43.34 555 GLU A C 1
ATOM 4368 O O . GLU A 1 555 ? 39.861 21.795 -28.245 1.00 43.34 555 GLU A O 1
ATOM 4373 N N . GLU A 1 556 ? 41.595 22.282 -29.602 1.00 37.34 556 GLU A N 1
ATOM 4374 C CA . GLU A 1 556 ? 42.698 22.212 -28.650 1.00 37.34 556 GLU A CA 1
ATOM 4375 C C . GLU A 1 556 ? 42.742 23.518 -27.838 1.00 37.34 556 GLU A C 1
ATOM 4377 O O . GLU A 1 556 ? 42.929 24.589 -28.416 1.00 37.34 556 GLU A O 1
ATOM 4382 N N . GLU A 1 557 ? 42.624 23.445 -26.508 1.00 42.38 557 GLU A N 1
ATOM 4383 C CA . GLU A 1 557 ? 43.067 24.532 -25.629 1.00 42.38 557 GLU A CA 1
ATOM 4384 C C . GLU A 1 557 ? 44.486 24.266 -25.113 1.00 42.38 557 GLU A C 1
ATOM 4386 O O . GLU A 1 557 ? 44.815 23.253 -24.493 1.00 42.38 557 GLU A O 1
ATOM 4391 N N . GLU A 1 558 ? 45.325 25.236 -25.445 1.00 43.41 558 GLU A N 1
ATOM 4392 C CA . GLU A 1 558 ? 46.760 25.356 -25.281 1.00 43.41 558 GLU A CA 1
ATOM 4393 C C . GLU A 1 558 ? 47.094 25.847 -23.858 1.00 43.41 558 GLU A C 1
ATOM 4395 O O . GLU A 1 558 ? 46.771 26.976 -23.495 1.00 43.41 558 GLU A O 1
ATOM 4400 N N . TYR A 1 559 ? 47.789 25.038 -23.047 1.00 41.91 559 TYR A N 1
ATOM 4401 C CA . TYR A 1 559 ? 48.451 25.515 -21.824 1.00 41.91 559 TYR A CA 1
ATOM 4402 C C . TYR A 1 559 ? 49.971 25.383 -21.955 1.00 41.91 559 TYR A C 1
ATOM 4404 O O . TYR A 1 559 ? 50.531 24.288 -22.021 1.00 41.91 559 TYR A O 1
ATOM 4412 N N . GLY A 1 560 ? 50.632 26.542 -22.016 1.00 41.38 560 GLY A N 1
ATOM 4413 C CA . GLY A 1 560 ? 52.085 26.689 -22.033 1.00 41.38 560 GLY A CA 1
ATOM 4414 C C . GLY A 1 560 ? 52.752 26.500 -20.657 1.00 41.38 560 GLY A C 1
ATOM 4415 O O . GLY A 1 560 ? 52.072 26.397 -19.635 1.00 41.38 560 GLY A O 1
ATOM 4416 N N . PRO A 1 561 ? 54.098 26.453 -20.622 1.00 54.47 561 PRO A N 1
ATOM 4417 C CA . PRO A 1 561 ? 54.872 25.919 -19.507 1.00 54.47 561 PRO A CA 1
ATOM 4418 C C . PRO A 1 561 ? 55.273 26.998 -18.492 1.00 54.47 561 PRO A C 1
ATOM 4420 O O . PRO A 1 561 ? 55.559 28.136 -18.864 1.00 54.47 561 PRO A O 1
ATOM 4423 N N . SER A 1 562 ? 55.391 26.617 -17.218 1.00 38.94 562 SER A N 1
ATOM 4424 C CA . SER A 1 562 ? 56.095 27.415 -16.211 1.00 38.94 562 SER A CA 1
ATOM 4425 C C . SER A 1 562 ? 57.114 26.556 -15.474 1.00 38.94 562 SER A C 1
ATOM 4427 O O . SER A 1 562 ? 56.773 25.560 -14.839 1.00 38.94 562 SER A O 1
ATOM 4429 N N . ASP A 1 563 ? 58.364 26.991 -15.585 1.00 41.16 563 ASP A N 1
ATOM 4430 C CA . ASP A 1 563 ? 59.543 26.491 -14.893 1.00 41.16 563 ASP A CA 1
ATOM 4431 C C . ASP A 1 563 ? 59.403 26.538 -13.364 1.00 41.16 563 ASP A C 1
ATOM 4433 O O . ASP A 1 563 ? 58.681 27.363 -12.798 1.00 41.16 563 ASP A O 1
ATOM 4437 N N . GLY A 1 564 ? 60.123 25.628 -12.705 1.00 42.62 564 GLY A N 1
ATOM 4438 C CA . GLY A 1 564 ? 60.107 25.446 -11.258 1.00 42.62 564 GLY A CA 1
ATOM 4439 C C . GLY A 1 564 ? 61.054 26.346 -10.471 1.00 42.62 564 GLY A C 1
ATOM 4440 O O . GLY A 1 564 ? 61.916 27.008 -11.034 1.00 42.62 564 GLY A O 1
ATOM 4441 N N . TYR A 1 565 ? 60.930 26.274 -9.145 1.00 38.09 565 TYR A N 1
ATOM 4442 C CA . TYR A 1 565 ? 61.981 26.567 -8.171 1.00 38.09 565 TYR A CA 1
ATOM 4443 C C . TYR A 1 565 ? 61.735 25.756 -6.889 1.00 38.09 565 TYR A C 1
ATOM 4445 O O . TYR A 1 565 ? 60.624 25.685 -6.373 1.00 38.09 565 TYR A O 1
ATOM 4453 N N . THR A 1 566 ? 62.804 25.126 -6.412 1.00 45.34 566 THR A N 1
ATOM 4454 C CA . THR A 1 566 ? 62.996 24.550 -5.077 1.00 45.34 566 THR A CA 1
ATOM 4455 C C . THR A 1 566 ? 63.169 25.646 -4.028 1.00 45.34 566 THR A C 1
ATOM 4457 O O . THR A 1 566 ? 63.947 26.557 -4.290 1.00 45.34 566 THR A O 1
ATOM 4460 N N . GLU A 1 567 ? 62.608 25.483 -2.828 1.00 36.66 567 GLU A N 1
ATOM 4461 C CA . GLU A 1 567 ? 63.340 25.649 -1.559 1.00 36.66 567 GLU A CA 1
ATOM 4462 C C . GLU A 1 567 ? 62.504 25.171 -0.364 1.00 36.66 567 GLU A C 1
ATOM 4464 O O . GLU A 1 567 ? 61.282 25.291 -0.336 1.00 36.66 567 GLU A O 1
ATOM 4469 N N . ALA A 1 568 ? 63.204 24.550 0.580 1.00 43.84 568 ALA A N 1
ATOM 4470 C CA . ALA A 1 568 ? 62.708 24.029 1.840 1.00 43.84 568 ALA A CA 1
ATOM 4471 C C . ALA A 1 568 ? 62.818 25.105 2.919 1.00 43.84 568 ALA A C 1
ATOM 4473 O O . ALA A 1 568 ? 63.862 25.742 2.969 1.00 43.84 568 ALA A O 1
ATOM 4474 N N . GLU A 1 569 ? 61.850 25.205 3.831 1.00 35.75 569 GLU A N 1
ATOM 4475 C CA . GLU A 1 569 ? 62.106 25.678 5.196 1.00 35.75 569 GLU A CA 1
ATOM 4476 C C . GLU A 1 569 ? 61.221 24.933 6.208 1.00 35.75 569 GLU A C 1
ATOM 4478 O O . GLU A 1 569 ? 60.017 24.751 6.024 1.00 35.75 569 GLU A O 1
ATOM 4483 N N . GLU A 1 570 ? 61.903 24.457 7.249 1.00 46.78 570 GLU A N 1
ATOM 4484 C CA . GLU A 1 570 ? 61.413 23.924 8.520 1.00 46.78 570 GLU A CA 1
ATOM 4485 C C . GLU A 1 570 ? 60.515 24.927 9.252 1.00 46.78 570 GLU A C 1
ATOM 4487 O O . GLU A 1 570 ? 60.743 26.121 9.114 1.00 46.78 570 GLU A O 1
ATOM 4492 N N . TYR A 1 571 ? 59.594 24.453 10.105 1.00 35.69 571 TYR A N 1
ATOM 4493 C CA . TYR A 1 571 ? 59.277 25.014 11.438 1.00 35.69 571 TYR A CA 1
ATOM 4494 C C . TYR A 1 571 ? 58.220 24.135 12.163 1.00 35.69 571 TYR A C 1
ATOM 4496 O O . TYR A 1 571 ? 57.652 23.248 11.528 1.00 35.69 571 TYR A O 1
ATOM 4504 N N . PRO A 1 572 ? 58.041 24.245 13.498 1.00 43.44 572 PRO A N 1
ATOM 4505 C CA . PRO A 1 572 ? 58.433 23.170 14.404 1.00 43.44 572 PRO A CA 1
ATOM 4506 C C . PRO A 1 572 ? 57.278 22.549 15.210 1.00 43.44 572 PRO A C 1
ATOM 4508 O O . PRO A 1 572 ? 56.120 22.953 15.132 1.00 43.44 572 PRO A O 1
ATOM 4511 N N . GLU A 1 573 ? 57.688 21.560 16.000 1.00 36.44 573 GLU A N 1
ATOM 4512 C CA . GLU A 1 573 ? 56.973 20.793 17.016 1.00 36.44 573 GLU A CA 1
ATOM 4513 C C . GLU A 1 573 ? 56.286 21.619 18.125 1.00 36.44 573 GLU A C 1
ATOM 4515 O O . GLU A 1 573 ? 56.594 22.787 18.363 1.00 36.44 573 GLU A O 1
ATOM 4520 N N . ASP A 1 574 ? 55.444 20.878 18.856 1.00 33.53 574 ASP A N 1
ATOM 4521 C CA . ASP A 1 574 ? 54.869 21.107 20.186 1.00 33.53 574 ASP A CA 1
ATOM 4522 C C . ASP A 1 574 ? 53.508 21.813 20.266 1.00 33.53 574 ASP A C 1
ATOM 4524 O O . ASP A 1 574 ? 53.404 23.028 20.157 1.00 33.53 574 ASP A O 1
ATOM 4528 N N . ILE A 1 575 ? 52.474 21.036 20.628 1.00 31.19 575 ILE A N 1
ATOM 4529 C CA . ILE A 1 575 ? 51.692 21.254 21.858 1.00 31.19 575 ILE A CA 1
ATOM 4530 C C . ILE A 1 575 ? 51.104 19.915 22.345 1.00 31.19 575 ILE A C 1
ATOM 4532 O O . ILE A 1 575 ? 50.384 19.203 21.649 1.00 31.19 575 ILE A O 1
ATOM 4536 N N . TYR A 1 576 ? 51.457 19.618 23.593 1.00 31.70 576 TYR A N 1
ATOM 4537 C CA . TYR A 1 576 ? 51.004 18.548 24.475 1.00 31.70 576 TYR A CA 1
ATOM 4538 C C . TYR A 1 576 ? 49.486 18.543 24.728 1.00 31.70 576 TYR A C 1
ATOM 4540 O O . TYR A 1 576 ? 48.930 19.578 25.090 1.00 31.70 576 TYR A O 1
ATOM 4548 N N . LEU A 1 577 ? 48.881 17.350 24.788 1.00 31.02 577 LEU A N 1
ATOM 4549 C CA . LEU A 1 577 ? 47.831 17.037 25.768 1.00 31.02 577 LEU A CA 1
ATOM 4550 C C . LEU A 1 577 ? 48.089 15.649 26.398 1.00 31.02 577 LEU A C 1
ATOM 4552 O O . LEU A 1 577 ? 48.498 14.729 25.690 1.00 31.02 577 LEU A O 1
ATOM 4556 N N . PRO A 1 578 ? 47.923 15.491 27.726 1.00 29.95 578 PRO A N 1
ATOM 4557 C CA . PRO A 1 578 ? 48.501 14.376 28.467 1.00 29.95 578 PRO A CA 1
ATOM 4558 C C . PRO A 1 578 ? 47.577 13.154 28.549 1.00 29.95 578 PRO A C 1
ATOM 4560 O O . PRO A 1 578 ? 46.459 13.221 29.053 1.00 29.95 578 PRO A O 1
ATOM 4563 N N . THR A 1 579 ? 48.117 12.003 28.161 1.00 35.34 579 THR A N 1
ATOM 4564 C CA . THR A 1 579 ? 47.687 10.663 28.581 1.00 35.34 579 THR A CA 1
ATOM 4565 C C . THR A 1 579 ? 48.570 10.185 29.723 1.00 35.34 579 THR A C 1
ATOM 4567 O O . THR A 1 579 ? 49.780 10.186 29.505 1.00 35.34 579 THR A O 1
ATOM 4570 N N . CYS A 1 580 ? 47.991 9.754 30.857 1.00 31.09 580 CYS A N 1
ATOM 4571 C CA . CYS A 1 580 ? 48.456 8.733 31.836 1.00 31.09 580 CYS A CA 1
ATOM 4572 C C . CYS A 1 580 ? 47.834 9.037 33.235 1.00 31.09 580 CYS A C 1
ATOM 4574 O O . CYS A 1 580 ? 47.712 10.206 33.582 1.00 31.09 580 CYS A O 1
ATOM 4576 N N . TRP A 1 581 ? 47.301 8.124 34.065 1.00 31.27 581 TRP A N 1
ATOM 4577 C CA . TRP A 1 581 ? 47.790 6.852 34.642 1.00 31.27 581 TRP A CA 1
ATOM 4578 C C . TRP A 1 581 ? 46.590 6.095 35.286 1.00 31.27 581 TRP A C 1
ATOM 4580 O O . TRP A 1 581 ? 45.715 6.750 35.844 1.00 31.27 581 TRP A O 1
ATOM 4590 N N . THR A 1 582 ? 46.378 4.804 34.998 1.00 33.31 582 THR A N 1
ATOM 4591 C CA . THR A 1 582 ? 46.710 3.560 35.757 1.00 33.31 582 THR A CA 1
ATOM 4592 C C . THR A 1 582 ? 45.789 3.146 36.912 1.00 33.31 582 THR A C 1
ATOM 4594 O O . THR A 1 582 ? 45.215 3.957 37.627 1.00 33.31 582 THR A O 1
ATOM 4597 N N . GLU A 1 583 ? 45.717 1.823 37.034 1.00 36.81 583 GLU A N 1
ATOM 4598 C CA . GLU A 1 583 ? 44.890 0.950 37.861 1.00 36.81 583 GLU A CA 1
ATOM 4599 C C . GLU A 1 583 ? 45.175 0.978 39.380 1.00 36.81 583 GLU A C 1
ATOM 4601 O O . GLU A 1 583 ? 46.194 1.494 39.837 1.00 36.81 583 GLU A O 1
ATOM 4606 N N . GLU A 1 584 ? 44.269 0.278 40.079 1.00 36.94 584 GLU A N 1
ATOM 4607 C CA . GLU A 1 584 ? 44.409 -0.507 41.322 1.00 36.94 584 GLU A CA 1
ATOM 4608 C C . GLU A 1 584 ? 43.875 0.024 42.674 1.00 36.94 584 GLU A C 1
ATOM 4610 O O . GLU A 1 584 ? 44.075 1.161 43.091 1.00 36.94 584 GLU A O 1
ATOM 4615 N N . ASP A 1 585 ? 43.236 -0.945 43.352 1.00 34.00 585 ASP A N 1
ATOM 4616 C CA . ASP A 1 585 ? 42.887 -1.106 44.770 1.00 34.00 585 ASP A CA 1
ATOM 4617 C C . ASP A 1 585 ? 41.562 -0.561 45.352 1.00 34.00 585 ASP A C 1
ATOM 4619 O O . ASP A 1 585 ? 41.438 0.566 45.816 1.00 34.00 585 ASP A O 1
ATOM 4623 N N . GLY A 1 586 ? 40.601 -1.492 45.485 1.00 31.78 586 GLY A N 1
ATOM 4624 C CA . GLY A 1 586 ? 40.256 -2.073 46.793 1.00 31.78 586 GLY A CA 1
ATOM 4625 C C . GLY A 1 586 ? 39.304 -1.296 47.714 1.00 31.78 586 GLY A C 1
ATOM 4626 O O . GLY A 1 586 ? 39.683 -0.318 48.349 1.00 31.78 586 GLY A O 1
ATOM 4627 N N . GLY A 1 587 ? 38.100 -1.836 47.942 1.00 28.62 587 GLY A N 1
ATOM 4628 C CA . GLY A 1 587 ? 37.252 -1.383 49.051 1.00 28.62 587 GLY A CA 1
ATOM 4629 C C . GLY A 1 587 ? 35.880 -2.043 49.119 1.00 28.62 587 GLY A C 1
ATOM 4630 O O . GLY A 1 587 ? 34.918 -1.538 48.555 1.00 28.62 587 GLY A O 1
ATOM 4631 N N . ALA A 1 588 ? 35.795 -3.157 49.845 1.00 35.78 588 ALA A N 1
ATOM 4632 C CA . ALA A 1 588 ? 34.545 -3.752 50.299 1.00 35.78 588 ALA A CA 1
ATOM 4633 C C . ALA A 1 588 ? 33.849 -2.850 51.332 1.00 35.78 588 ALA A C 1
ATOM 4635 O O . ALA A 1 588 ? 34.498 -2.432 52.289 1.00 35.78 588 ALA A O 1
ATOM 4636 N N . TYR A 1 589 ? 32.538 -2.641 51.186 1.00 34.84 589 TYR A N 1
ATOM 4637 C CA . TYR A 1 589 ? 31.649 -2.282 52.292 1.00 34.84 589 TYR A CA 1
ATOM 4638 C C . TYR A 1 589 ? 30.288 -2.963 52.112 1.00 34.84 589 TYR A C 1
ATOM 4640 O O . TYR A 1 589 ? 29.493 -2.578 51.258 1.00 34.84 589 TYR A O 1
ATOM 4648 N N . ASP A 1 590 ? 30.061 -3.976 52.949 1.00 36.16 590 ASP A N 1
ATOM 4649 C CA . ASP A 1 590 ? 28.743 -4.390 53.428 1.00 36.16 590 ASP A CA 1
ATOM 4650 C C . ASP A 1 590 ? 28.073 -3.219 54.155 1.00 36.16 590 ASP A C 1
ATOM 4652 O O . ASP A 1 590 ? 28.719 -2.570 54.981 1.00 36.16 590 ASP A O 1
ATOM 4656 N N . LEU A 1 591 ? 26.775 -3.014 53.927 1.00 33.75 591 LEU A N 1
ATOM 4657 C CA . LEU A 1 591 ? 25.862 -2.451 54.923 1.00 33.75 591 LEU A CA 1
ATOM 4658 C C . LEU A 1 591 ? 24.459 -3.034 54.705 1.00 33.75 591 LEU A C 1
ATOM 4660 O O . LEU A 1 591 ? 23.734 -2.663 53.783 1.00 33.75 591 LEU A O 1
ATOM 4664 N N . ASP A 1 592 ? 24.136 -3.971 55.591 1.00 33.69 592 ASP A N 1
ATOM 4665 C CA . ASP A 1 592 ? 22.808 -4.477 55.908 1.00 33.69 592 ASP A CA 1
ATOM 4666 C C . ASP A 1 592 ? 21.874 -3.391 56.489 1.00 33.69 592 ASP A C 1
ATOM 4668 O O . ASP A 1 592 ? 22.314 -2.369 57.015 1.00 33.69 592 ASP A O 1
ATOM 4672 N N . GLU A 1 593 ? 20.581 -3.737 56.487 1.00 35.47 593 GLU A N 1
ATOM 4673 C CA . GLU A 1 593 ? 19.532 -3.324 57.434 1.00 35.47 593 GLU A CA 1
ATOM 4674 C C . GLU A 1 593 ? 19.022 -1.868 57.428 1.00 35.47 593 GLU A C 1
ATOM 4676 O O . GLU A 1 593 ? 19.619 -0.957 57.994 1.00 35.47 593 GLU A O 1
ATOM 4681 N N . ALA A 1 594 ? 17.769 -1.704 56.979 1.00 31.61 594 ALA A N 1
ATOM 4682 C CA . ALA A 1 594 ? 16.743 -1.026 57.781 1.00 31.61 594 ALA A CA 1
ATOM 4683 C C . ALA A 1 594 ? 15.325 -1.385 57.298 1.00 31.61 594 ALA A C 1
ATOM 4685 O O . ALA A 1 594 ? 14.821 -0.862 56.304 1.00 31.61 594 ALA A O 1
ATOM 4686 N N . GLU A 1 595 ? 14.676 -2.272 58.053 1.00 36.16 595 GLU A N 1
ATOM 4687 C CA . GLU A 1 595 ? 13.227 -2.464 58.072 1.00 36.16 595 GLU A CA 1
ATOM 4688 C C . GLU A 1 595 ? 12.497 -1.178 58.505 1.00 36.16 595 GLU A C 1
ATOM 4690 O O . GLU A 1 595 ? 12.971 -0.430 59.363 1.00 36.16 595 GLU A O 1
ATOM 4695 N N . GLY A 1 596 ? 11.296 -0.951 57.966 1.00 29.97 596 GLY A N 1
ATOM 4696 C CA . GLY A 1 596 ? 10.459 0.199 58.311 1.00 29.97 596 GLY A CA 1
ATOM 4697 C C . GLY A 1 596 ? 8.976 -0.042 58.048 1.00 29.97 596 GLY A C 1
ATOM 4698 O O . GLY A 1 596 ? 8.418 0.455 57.077 1.00 29.97 596 GLY A O 1
ATOM 4699 N N . LEU A 1 597 ? 8.358 -0.816 58.941 1.00 33.28 597 LEU A N 1
ATOM 4700 C CA . LEU A 1 597 ? 6.917 -0.996 59.142 1.00 33.28 597 LEU A CA 1
ATOM 4701 C C . LEU A 1 597 ? 6.136 0.331 59.139 1.00 33.28 597 LEU A C 1
ATOM 4703 O O . LEU A 1 597 ? 6.453 1.198 59.944 1.00 33.28 597 LEU A O 1
ATOM 4707 N N . TYR A 1 598 ? 5.037 0.416 58.381 1.00 34.22 598 TYR A N 1
ATOM 4708 C CA . TYR A 1 598 ? 3.794 1.053 58.844 1.00 34.22 598 TYR A CA 1
ATOM 4709 C C . TYR A 1 598 ? 2.580 0.377 58.199 1.00 34.22 598 TYR A C 1
ATOM 4711 O O . TYR A 1 598 ? 2.156 0.691 57.091 1.00 34.22 598 TYR A O 1
ATOM 4719 N N . ASP A 1 599 ? 2.032 -0.564 58.959 1.00 33.62 599 ASP A N 1
ATOM 4720 C CA . ASP A 1 599 ? 0.659 -1.041 58.881 1.00 33.62 599 ASP A CA 1
ATOM 4721 C C . ASP A 1 599 ? -0.180 -0.183 59.846 1.00 33.62 599 ASP A C 1
ATOM 4723 O O . ASP A 1 599 ? 0.288 0.120 60.946 1.00 33.62 599 ASP A O 1
ATOM 4727 N N . ASN A 1 600 ? -1.373 0.247 59.429 1.00 34.56 600 ASN A N 1
ATOM 4728 C CA . ASN A 1 600 ? -2.503 0.588 60.303 1.00 34.56 600 ASN A CA 1
ATOM 4729 C C . ASN A 1 600 ? -3.737 0.912 59.454 1.00 34.56 600 ASN A C 1
ATOM 4731 O O . ASN A 1 600 ? -3.934 2.033 58.979 1.00 34.56 600 ASN A O 1
ATOM 4735 N N . GLY A 1 601 ? -4.600 -0.090 59.314 1.00 30.66 601 GLY A N 1
ATOM 4736 C CA . GLY A 1 601 ? -5.974 0.092 58.876 1.00 30.66 601 GLY A CA 1
ATOM 4737 C C . GLY A 1 601 ? -6.836 0.841 59.897 1.00 30.66 601 GLY A C 1
ATOM 4738 O O . GLY A 1 601 ? -6.598 0.804 61.103 1.00 30.66 601 GLY A O 1
ATOM 4739 N N . TRP A 1 602 ? -7.907 1.452 59.394 1.00 36.22 602 TRP A N 1
ATOM 4740 C CA . TRP A 1 602 ? -9.109 1.755 60.166 1.00 36.22 602 TRP A CA 1
ATOM 4741 C C . TRP A 1 602 ? -10.333 1.279 59.388 1.00 36.22 602 TRP A C 1
ATOM 4743 O O . TRP A 1 602 ? -10.514 1.579 58.210 1.00 36.22 602 TRP A O 1
ATOM 4753 N N . LEU A 1 603 ? -11.158 0.505 60.084 1.00 32.97 603 LEU A N 1
ATOM 4754 C CA . LEU A 1 603 ? -12.417 -0.076 59.644 1.00 32.97 603 LEU A CA 1
ATOM 4755 C C . LEU A 1 603 ? -13.547 0.486 60.529 1.00 32.97 603 LEU A C 1
ATOM 4757 O O . LEU A 1 603 ? -13.374 0.632 61.736 1.00 32.97 603 LEU A O 1
ATOM 4761 N N . TYR A 1 604 ? -14.714 0.644 59.897 1.00 34.62 604 TYR A N 1
ATOM 4762 C CA . TYR A 1 604 ? -16.091 0.688 60.422 1.00 34.62 604 TYR A CA 1
ATOM 4763 C C . TYR A 1 604 ? -16.785 1.995 60.854 1.00 34.62 604 TYR A C 1
ATOM 4765 O O . TYR A 1 604 ? -16.400 2.681 61.793 1.00 34.62 604 TYR A O 1
ATOM 4773 N N . GLY A 1 605 ? -17.973 2.156 60.244 1.00 28.86 605 GLY A N 1
ATOM 4774 C CA . GLY A 1 605 ? -19.161 2.880 60.720 1.00 28.86 605 GLY A CA 1
ATOM 4775 C C . GLY A 1 605 ? -19.702 3.811 59.627 1.00 28.86 605 GLY A C 1
ATOM 4776 O O . GLY A 1 605 ? -19.046 4.784 59.308 1.00 28.86 605 GLY A O 1
ATOM 4777 N N . GLY A 1 606 ? -20.830 3.614 58.943 1.00 29.50 606 GLY A N 1
ATOM 4778 C CA . GLY A 1 606 ? -22.044 2.861 59.234 1.00 29.50 606 GLY A CA 1
ATOM 4779 C C . GLY A 1 606 ? -23.247 3.821 59.201 1.00 29.50 606 GLY A C 1
ATOM 4780 O O . GLY A 1 606 ? -23.322 4.706 60.042 1.00 29.50 606 GLY A O 1
ATOM 4781 N N . SER A 1 607 ? -24.214 3.549 58.313 1.00 32.16 607 SER A N 1
ATOM 4782 C CA . SER A 1 607 ? -25.635 3.981 58.358 1.00 32.16 607 SER A CA 1
ATOM 4783 C C . SER A 1 607 ? -26.056 5.304 57.675 1.00 32.16 607 SER A C 1
ATOM 4785 O O . SER A 1 607 ? -25.799 6.400 58.155 1.00 32.16 607 SER A O 1
ATOM 4787 N N . ASN A 1 608 ? -26.831 5.147 56.593 1.00 37.84 608 ASN A N 1
ATOM 4788 C CA . ASN A 1 608 ? -27.945 6.014 56.140 1.00 37.84 608 ASN A CA 1
ATOM 4789 C C . ASN A 1 608 ? -29.145 5.864 57.129 1.00 37.84 608 ASN A C 1
ATOM 4791 O O . ASN A 1 608 ? -29.047 4.942 57.948 1.00 37.84 608 ASN A O 1
ATOM 4795 N N . PRO A 1 609 ? -30.317 6.560 57.058 1.00 51.16 609 PRO A N 1
ATOM 4796 C CA . PRO A 1 609 ? -30.835 7.562 56.090 1.00 51.16 609 PRO A CA 1
ATOM 4797 C C . PRO A 1 609 ? -31.623 8.759 56.729 1.00 51.16 609 PRO A C 1
ATOM 4799 O O . PRO A 1 609 ? -31.922 8.712 57.914 1.00 51.16 609 PRO A O 1
ATOM 4802 N N . PHE A 1 610 ? -32.017 9.798 55.962 1.00 29.42 610 PHE A N 1
ATOM 4803 C CA . PHE A 1 610 ? -33.373 10.429 55.909 1.00 29.42 610 PHE A CA 1
ATOM 4804 C C . PHE A 1 610 ? -33.405 11.846 55.273 1.00 29.42 610 PHE A C 1
ATOM 4806 O O . PHE A 1 610 ? -32.589 12.706 55.572 1.00 29.42 610 PHE A O 1
ATOM 4813 N N . ILE A 1 611 ? -34.425 12.007 54.422 1.00 36.97 611 ILE A N 1
ATOM 4814 C CA . ILE A 1 611 ? -35.211 13.155 53.910 1.00 36.97 611 ILE A CA 1
ATOM 4815 C C . ILE A 1 611 ? -35.001 14.543 54.557 1.00 36.97 611 ILE A C 1
ATOM 4817 O O . ILE A 1 611 ? -35.080 14.679 55.774 1.00 36.97 611 ILE A O 1
ATOM 4821 N N . GLY A 1 612 ? -34.946 15.582 53.710 1.00 30.83 612 GLY A N 1
ATOM 4822 C CA . GLY A 1 612 ? -35.239 16.975 54.070 1.00 30.83 612 GLY A CA 1
ATOM 4823 C C . GLY A 1 612 ? -35.288 17.894 52.843 1.00 30.83 612 GLY A C 1
ATOM 4824 O O . GLY A 1 612 ? -34.246 18.300 52.341 1.00 30.83 612 GLY A O 1
ATOM 4825 N N . GLU A 1 613 ? -36.497 18.177 52.353 1.00 38.94 613 GLU A N 1
ATOM 4826 C CA . GLU A 1 613 ? -36.810 19.356 51.532 1.00 38.94 613 GLU A CA 1
ATOM 4827 C C . GLU A 1 613 ? -36.531 20.628 52.347 1.00 38.94 613 GLU A C 1
ATOM 4829 O O . GLU A 1 613 ? -36.865 20.642 53.527 1.00 38.94 613 GLU A O 1
ATOM 4834 N N . GLU A 1 614 ? -36.019 21.698 51.731 1.00 37.03 614 GLU A N 1
ATOM 4835 C CA . GLU A 1 614 ? -36.418 23.067 52.089 1.00 37.03 614 GLU A CA 1
ATOM 4836 C C . GLU A 1 614 ? -36.028 24.074 50.992 1.00 37.03 614 GLU A C 1
ATOM 4838 O O . GLU A 1 614 ? -34.891 24.131 50.525 1.00 37.03 614 GLU A O 1
ATOM 4843 N N . ASN A 1 615 ? -37.040 24.838 50.576 1.00 35.84 615 ASN A N 1
ATOM 4844 C CA . ASN A 1 615 ? -36.981 26.009 49.707 1.00 35.84 615 ASN A CA 1
ATOM 4845 C C . ASN A 1 615 ? -36.285 27.174 50.417 1.00 35.84 615 ASN A C 1
ATOM 4847 O O . ASN A 1 615 ? -36.605 27.422 51.575 1.00 35.84 615 ASN A O 1
ATOM 4851 N N . TYR A 1 616 ? -35.501 27.971 49.689 1.00 39.59 616 TYR A N 1
ATOM 4852 C CA . TYR A 1 616 ? -35.360 29.407 49.953 1.00 39.59 616 TYR A CA 1
ATOM 4853 C C . TYR A 1 616 ? -35.172 30.152 48.626 1.00 39.59 616 TYR A C 1
ATOM 4855 O O . TYR A 1 616 ? -34.107 30.100 48.014 1.00 39.59 616 TYR A O 1
ATOM 4863 N N . ASP A 1 617 ? -36.240 30.825 48.199 1.00 38.41 617 ASP A N 1
ATOM 4864 C CA . ASP A 1 617 ? -36.170 32.051 47.408 1.00 38.41 617 ASP A CA 1
ATOM 4865 C C . ASP A 1 617 ? -35.793 33.193 48.360 1.00 38.41 617 ASP A C 1
ATOM 4867 O O . ASP A 1 617 ? -36.419 33.325 49.412 1.00 38.41 617 ASP A O 1
ATOM 4871 N N . GLU A 1 618 ? -34.840 34.045 47.984 1.00 41.19 618 GLU A N 1
ATOM 4872 C CA . GLU A 1 618 ? -34.915 35.470 48.316 1.00 41.19 618 GLU A CA 1
ATOM 4873 C C . GLU A 1 618 ? -34.040 36.308 47.372 1.00 41.19 618 GLU A C 1
ATOM 4875 O O . GLU A 1 618 ? -32.879 36.013 47.089 1.00 41.19 618 GLU A O 1
ATOM 4880 N N . GLU A 1 619 ? -34.685 37.345 46.849 1.00 39.16 619 GLU A N 1
ATOM 4881 C CA . GLU A 1 619 ? -34.210 38.378 45.940 1.00 39.16 619 GLU A CA 1
ATOM 4882 C C . GLU A 1 619 ? -33.106 39.249 46.573 1.00 39.16 619 GLU A C 1
ATOM 4884 O O . GLU A 1 619 ? -33.138 39.509 47.772 1.00 39.16 619 GLU A O 1
ATOM 4889 N N . GLN A 1 620 ? -32.203 39.814 45.759 1.00 33.34 620 GLN A N 1
ATOM 4890 C CA . GLN A 1 620 ? -32.119 41.274 45.546 1.00 33.34 620 GLN A CA 1
ATOM 4891 C C . GLN A 1 620 ? -30.919 41.688 44.672 1.00 33.34 620 GLN A C 1
ATOM 4893 O O . GLN A 1 620 ? -29.752 41.532 45.017 1.00 33.34 620 GLN A O 1
ATOM 4898 N N . THR A 1 621 ? -31.284 42.255 43.522 1.00 36.00 621 THR A N 1
ATOM 4899 C CA . THR A 1 621 ? -30.747 43.448 42.842 1.00 36.00 621 THR A CA 1
ATOM 4900 C C . THR A 1 621 ? -29.529 44.169 43.439 1.00 36.00 621 THR A C 1
ATOM 4902 O O . THR A 1 621 ? -29.590 44.652 44.569 1.00 36.00 621 THR A O 1
ATOM 4905 N N . TYR A 1 622 ? -28.532 44.456 42.591 1.00 33.91 622 TYR A N 1
ATOM 4906 C CA . TYR A 1 622 ? -27.809 45.733 42.635 1.00 33.91 622 TYR A CA 1
ATOM 4907 C C . TYR A 1 622 ? -27.437 46.220 41.225 1.00 33.91 622 TYR A C 1
ATOM 4909 O O . TYR A 1 622 ? -26.953 45.458 40.391 1.00 33.91 622 TYR A O 1
ATOM 4917 N N . GLU A 1 623 ? -27.745 47.493 40.987 1.00 33.53 623 GLU A N 1
ATOM 4918 C CA . GLU A 1 623 ? -27.632 48.265 39.747 1.00 33.53 623 GLU A CA 1
ATOM 4919 C C . GLU A 1 623 ? -26.227 48.850 39.502 1.00 33.53 623 GLU A C 1
ATOM 4921 O O . GLU A 1 623 ? -25.463 49.072 40.442 1.00 33.53 623 GLU A O 1
ATOM 4926 N N . GLY A 1 624 ? -25.993 49.260 38.244 1.00 31.52 624 GLY A N 1
ATOM 4927 C CA . GLY A 1 624 ? -25.108 50.373 37.851 1.00 31.52 624 GLY A CA 1
ATOM 4928 C C . GLY A 1 624 ? -23.752 49.947 37.271 1.00 31.52 624 GLY A C 1
ATOM 4929 O O . GLY A 1 624 ? -23.100 49.081 37.832 1.00 31.52 624 GLY A O 1
ATOM 4930 N N . TYR A 1 625 ? -23.206 50.519 36.192 1.00 34.56 625 TYR A N 1
ATOM 4931 C CA . TYR A 1 625 ? -23.526 51.731 35.429 1.00 34.56 625 TYR A CA 1
ATOM 4932 C C . TYR A 1 625 ? -22.621 51.804 34.167 1.00 34.56 625 TYR A C 1
ATOM 4934 O O . TYR A 1 625 ? -21.472 51.385 34.256 1.00 34.56 625 TYR A O 1
ATOM 4942 N N . TYR A 1 626 ? -23.132 52.456 33.101 1.00 38.59 626 TYR A N 1
ATOM 4943 C CA . TYR A 1 626 ? -22.438 53.271 32.064 1.00 38.59 626 TYR A CA 1
ATOM 4944 C C . TYR A 1 626 ? -21.444 52.596 31.079 1.00 38.59 626 TYR A C 1
ATOM 4946 O O . TYR A 1 626 ? -20.679 51.732 31.471 1.00 38.59 626 TYR A O 1
ATOM 4954 N N . GLU A 1 627 ? -21.328 52.928 29.780 1.00 35.34 627 GLU A N 1
ATOM 4955 C CA . GLU A 1 627 ? -21.844 53.978 28.861 1.00 35.34 627 GLU A CA 1
ATOM 4956 C C . GLU A 1 627 ? -21.444 53.524 27.422 1.00 35.34 627 GLU A C 1
ATOM 4958 O O . GLU A 1 627 ? -20.365 52.958 27.276 1.00 35.34 627 GLU A O 1
ATOM 4963 N N . GLY A 1 628 ? -22.312 53.538 26.396 1.00 34.44 628 GLY A N 1
ATOM 4964 C CA . GLY A 1 628 ? -22.398 54.570 25.328 1.00 34.44 628 GLY A CA 1
ATOM 4965 C C . GLY A 1 628 ? -21.471 54.267 24.120 1.00 34.44 628 GLY A C 1
ATOM 4966 O O . GLY A 1 628 ? -20.361 53.801 24.325 1.00 34.44 628 GLY A O 1
ATOM 4967 N N . ASN A 1 629 ? -21.760 54.465 22.826 1.00 34.16 629 ASN A N 1
ATOM 4968 C CA . ASN A 1 629 ? -22.847 55.030 22.005 1.00 34.16 629 ASN A CA 1
ATOM 4969 C C . ASN A 1 629 ? -22.670 54.420 20.583 1.00 34.16 629 ASN A C 1
ATOM 4971 O O . ASN A 1 629 ? -21.536 54.219 20.152 1.00 34.16 629 ASN A O 1
ATOM 4975 N N . GLU A 1 630 ? -23.704 53.899 19.916 1.00 39.72 630 GLU A N 1
ATOM 4976 C CA . GLU A 1 630 ? -24.524 54.555 18.868 1.00 39.72 630 GLU A CA 1
ATOM 4977 C C . GLU A 1 630 ? -23.763 55.336 17.784 1.00 39.72 630 GLU A C 1
ATOM 4979 O O . GLU A 1 630 ? -23.112 56.315 18.117 1.00 39.72 630 GLU A O 1
ATOM 4984 N N . TRP A 1 631 ? -23.957 54.968 16.503 1.00 40.03 631 TRP A N 1
ATOM 4985 C CA . TRP A 1 631 ? -24.265 55.888 15.387 1.00 40.03 631 TRP A CA 1
ATOM 4986 C C . TRP A 1 631 ? -25.005 55.135 14.252 1.00 40.03 631 TRP A C 1
ATOM 4988 O O . TRP A 1 631 ? -24.499 54.168 13.684 1.00 40.03 631 TRP A O 1
ATOM 4998 N N . GLU A 1 632 ? -26.228 55.596 13.966 1.00 39.47 632 GLU A N 1
ATOM 4999 C CA . GLU A 1 632 ? -27.083 55.356 12.783 1.00 39.47 632 GLU A CA 1
ATOM 5000 C C . GLU A 1 632 ? -26.399 55.929 11.508 1.00 39.47 632 GLU A C 1
ATOM 5002 O O . GLU A 1 632 ? -25.479 56.730 11.631 1.00 39.47 632 GLU A O 1
ATOM 5007 N N . GLY A 1 633 ? -26.703 55.645 10.235 1.00 36.53 633 GLY A N 1
ATOM 5008 C CA . GLY A 1 633 ? -27.910 55.213 9.525 1.00 36.53 633 GLY A CA 1
ATOM 5009 C C . GLY A 1 633 ? -28.129 56.125 8.286 1.00 36.53 633 GLY A C 1
ATOM 5010 O O . GLY A 1 633 ? -27.901 57.326 8.384 1.00 36.53 633 GLY A O 1
ATOM 5011 N N . TYR A 1 634 ? -28.635 55.554 7.172 1.00 35.19 634 TYR A N 1
ATOM 5012 C CA . TYR A 1 634 ? -29.192 56.193 5.940 1.00 35.19 634 TYR A CA 1
ATOM 5013 C C . TYR A 1 634 ? -28.223 56.882 4.947 1.00 35.19 634 TYR A C 1
ATOM 5015 O O . TYR A 1 634 ? -27.204 57.419 5.344 1.00 35.19 634 TYR A O 1
ATOM 5023 N N . SER A 1 635 ? -28.478 57.033 3.637 1.00 36.47 635 SER A N 1
ATOM 5024 C CA . SER A 1 635 ? -29.282 56.363 2.593 1.00 36.47 635 SER A CA 1
ATOM 5025 C C . SER A 1 635 ? -28.977 57.047 1.241 1.00 36.47 635 SER A C 1
ATOM 5027 O O . SER A 1 635 ? -28.787 58.257 1.238 1.00 36.47 635 SER A O 1
ATOM 5029 N N . ALA A 1 636 ? -29.081 56.286 0.146 1.00 39.75 636 ALA A N 1
ATOM 5030 C CA . ALA A 1 636 ? -29.635 56.623 -1.182 1.00 39.75 636 ALA A CA 1
ATOM 5031 C C . ALA A 1 636 ? -29.084 57.755 -2.101 1.00 39.75 636 ALA A C 1
ATOM 5033 O O . ALA A 1 636 ? -28.950 58.912 -1.718 1.00 39.75 636 ALA A O 1
ATOM 5034 N N . ASP A 1 637 ? -28.992 57.337 -3.374 1.00 42.19 637 ASP A N 1
ATOM 5035 C CA . ASP A 1 637 ? -29.315 57.995 -4.656 1.00 42.19 637 ASP A CA 1
ATOM 5036 C C . ASP A 1 637 ? -28.317 58.859 -5.460 1.00 42.19 637 ASP A C 1
ATOM 5038 O O . ASP A 1 637 ? -27.831 59.903 -5.036 1.00 42.19 637 ASP A O 1
ATOM 5042 N N . ASP A 1 638 ? -28.157 58.370 -6.703 1.00 40.72 638 ASP A N 1
ATOM 5043 C CA . ASP A 1 638 ? -28.115 59.012 -8.023 1.00 40.72 638 ASP A CA 1
ATOM 5044 C C . ASP A 1 638 ? -27.170 60.184 -8.307 1.00 40.72 638 ASP A C 1
ATOM 5046 O O . ASP A 1 638 ? -27.303 61.280 -7.765 1.00 40.72 638 ASP A O 1
ATOM 5050 N N . SER A 1 639 ? -26.337 60.020 -9.347 1.00 38.62 639 SER A N 1
ATOM 5051 C CA . SER A 1 639 ? -26.431 60.846 -10.570 1.00 38.62 639 SER A CA 1
ATOM 5052 C C . SER A 1 639 ? -25.390 60.497 -11.645 1.00 38.62 639 SER A C 1
ATOM 5054 O O . SER A 1 639 ? -24.243 60.151 -11.374 1.00 38.62 639 SER A O 1
ATOM 5056 N N . ASP A 1 640 ? -25.853 60.626 -12.887 1.00 45.69 640 ASP A N 1
ATOM 5057 C CA . ASP A 1 640 ? -25.167 60.468 -14.169 1.00 45.69 640 ASP A CA 1
ATOM 5058 C C . ASP A 1 640 ? -23.896 61.324 -14.332 1.00 45.69 640 ASP A C 1
ATOM 5060 O O . ASP A 1 640 ? -23.883 62.480 -13.899 1.00 45.69 640 ASP A O 1
ATOM 5064 N N . ARG A 1 641 ? -22.918 60.855 -15.132 1.00 37.12 641 ARG A N 1
ATOM 5065 C CA . ARG A 1 641 ? -22.491 61.570 -16.362 1.00 37.12 641 ARG A CA 1
ATOM 5066 C C . ARG A 1 641 ? -21.368 60.907 -17.165 1.00 37.12 641 ARG A C 1
ATOM 5068 O O . ARG A 1 641 ? -20.345 60.492 -16.635 1.00 37.12 641 ARG A O 1
ATOM 5075 N N . ASP A 1 642 ? -21.583 60.970 -18.477 1.00 46.66 642 ASP A N 1
ATOM 5076 C CA . ASP A 1 642 ? -20.653 60.830 -19.598 1.00 46.66 642 ASP A CA 1
ATOM 5077 C C . ASP A 1 642 ? -19.334 61.614 -19.479 1.00 46.66 642 ASP A C 1
ATOM 5079 O O . ASP A 1 642 ? -19.298 62.720 -18.935 1.00 46.66 642 ASP A O 1
ATOM 5083 N N . GLY A 1 643 ? -18.310 61.131 -20.195 1.00 34.75 643 GLY A N 1
ATOM 5084 C CA . GLY A 1 643 ? -17.275 61.992 -20.778 1.00 34.75 643 GLY A CA 1
ATOM 5085 C C . GLY A 1 643 ? -15.910 61.326 -20.922 1.00 34.75 643 GLY A C 1
ATOM 5086 O O . GLY A 1 643 ? -15.129 61.318 -19.978 1.00 34.75 643 GLY A O 1
ATOM 5087 N N . GLY A 1 644 ? -15.600 60.809 -22.113 1.00 40.97 644 GLY A N 1
ATOM 5088 C CA . GLY A 1 644 ? -14.239 60.404 -22.473 1.00 40.97 644 GLY A CA 1
ATOM 5089 C C . GLY A 1 644 ? -13.352 61.589 -22.855 1.00 40.97 644 GLY A C 1
ATOM 5090 O O . GLY A 1 644 ? -13.869 62.595 -23.331 1.00 40.97 644 GLY A O 1
ATOM 5091 N N . VAL A 1 645 ? -12.032 61.434 -22.708 1.00 42.53 645 VAL A N 1
ATOM 5092 C CA . VAL A 1 645 ? -11.002 62.048 -23.567 1.00 42.53 645 VAL A CA 1
ATOM 5093 C C . VAL A 1 645 ? -9.691 61.264 -23.427 1.00 42.53 645 VAL A C 1
ATOM 5095 O O . VAL A 1 645 ? -9.310 60.888 -22.320 1.00 42.53 645 VAL A O 1
ATOM 5098 N N . ASP A 1 646 ? -9.026 61.047 -24.559 1.00 48.66 646 ASP A N 1
ATOM 5099 C CA . ASP A 1 646 ? -7.658 60.543 -24.716 1.00 48.66 646 ASP A CA 1
ATOM 5100 C C . ASP A 1 646 ? -6.622 61.394 -23.970 1.00 48.66 646 ASP A C 1
ATOM 5102 O O . ASP A 1 646 ? -6.781 62.611 -23.944 1.00 48.66 646 ASP A O 1
ATOM 5106 N N . LEU A 1 647 ? -5.518 60.793 -23.500 1.00 42.91 647 LEU A N 1
ATOM 5107 C CA . LEU A 1 647 ? -4.175 61.388 -23.574 1.00 42.91 647 LEU A CA 1
ATOM 5108 C C . LEU A 1 647 ? -3.073 60.315 -23.487 1.00 42.91 647 LEU A C 1
ATOM 5110 O O . LEU A 1 647 ? -3.081 59.430 -22.634 1.00 42.91 647 LEU A O 1
ATOM 5114 N N . GLU A 1 648 ? -2.130 60.450 -24.414 1.00 42.94 648 GLU A N 1
ATOM 5115 C CA . GLU A 1 648 ? -0.865 59.738 -24.563 1.00 42.94 648 GLU A CA 1
ATOM 5116 C C . GLU A 1 648 ? 0.130 60.027 -23.421 1.00 42.94 648 GLU A C 1
ATOM 5118 O O . GLU A 1 648 ? 0.130 61.114 -22.848 1.00 42.94 648 GLU A O 1
ATOM 5123 N N . GLY A 1 649 ? 1.087 59.109 -23.241 1.00 37.28 649 GLY A N 1
ATOM 5124 C CA . GLY A 1 649 ? 2.483 59.460 -22.959 1.00 37.28 649 GLY A CA 1
ATOM 5125 C C . GLY A 1 649 ? 2.910 59.520 -21.490 1.00 37.28 649 GLY A C 1
ATOM 5126 O O . GLY A 1 649 ? 2.506 60.397 -20.735 1.00 37.28 649 GLY A O 1
ATOM 5127 N N . GLY A 1 650 ? 3.848 58.647 -21.123 1.00 34.50 650 GLY A N 1
ATOM 5128 C CA . GLY A 1 650 ? 4.598 58.757 -19.874 1.00 34.50 650 GLY A CA 1
ATOM 5129 C C . GLY A 1 650 ? 5.520 57.565 -19.673 1.00 34.50 650 GLY A C 1
ATOM 5130 O O . GLY A 1 650 ? 5.110 56.566 -19.096 1.00 34.50 650 GLY A O 1
ATOM 5131 N N . GLY A 1 651 ? 6.746 57.664 -20.191 1.00 39.00 651 GLY A N 1
ATOM 5132 C CA . GLY A 1 651 ? 7.838 56.790 -19.778 1.00 39.00 651 GLY A CA 1
ATOM 5133 C C . GLY A 1 651 ? 8.249 57.099 -18.340 1.00 39.00 651 GLY A C 1
ATOM 5134 O O . GLY A 1 651 ? 8.170 58.249 -17.905 1.00 39.00 651 GLY A O 1
ATOM 5135 N N . SER A 1 652 ? 8.701 56.079 -17.623 1.00 40.94 652 SER A N 1
ATOM 5136 C CA . SER A 1 652 ? 9.492 56.257 -16.413 1.00 40.94 652 SER A CA 1
ATOM 5137 C C . SER A 1 652 ? 10.545 55.165 -16.347 1.00 40.94 652 SER A C 1
ATOM 5139 O O . SER A 1 652 ? 10.229 53.976 -16.426 1.00 40.94 652 SER A O 1
ATOM 5141 N N . ASP A 1 653 ? 11.778 55.635 -16.241 1.00 38.16 653 ASP A N 1
ATOM 5142 C CA . ASP A 1 653 ? 12.995 54.908 -15.938 1.00 38.16 653 ASP A CA 1
ATOM 5143 C C . ASP A 1 653 ? 12.809 54.005 -14.708 1.00 38.16 653 ASP A C 1
ATOM 5145 O O . ASP A 1 653 ? 12.199 54.410 -13.716 1.00 38.16 653 ASP A O 1
ATOM 5149 N N . TYR A 1 654 ? 13.318 52.775 -14.789 1.00 47.69 654 TYR A N 1
ATOM 5150 C CA . TYR A 1 654 ? 13.533 51.932 -13.618 1.00 47.69 654 TYR A CA 1
ATOM 5151 C C . TYR A 1 654 ? 14.993 52.089 -13.208 1.00 47.69 654 TYR A C 1
ATOM 5153 O O . TYR A 1 654 ? 15.890 51.717 -13.962 1.00 47.69 654 TYR A O 1
ATOM 5161 N N . ASP A 1 655 ? 15.179 52.686 -12.034 1.00 43.78 655 ASP A N 1
ATOM 5162 C CA . ASP A 1 655 ? 16.447 52.804 -11.332 1.00 43.78 655 ASP A CA 1
ATOM 5163 C C . ASP A 1 655 ? 16.990 51.419 -10.943 1.00 43.78 655 ASP A C 1
ATOM 5165 O O . ASP A 1 655 ? 16.270 50.575 -10.395 1.00 43.78 655 ASP A O 1
ATOM 5169 N N . ASP A 1 656 ? 18.279 51.232 -11.227 1.00 41.12 656 ASP A N 1
ATOM 5170 C CA . ASP A 1 656 ? 19.142 50.174 -10.713 1.00 41.12 656 ASP A CA 1
ATOM 5171 C C . ASP A 1 656 ? 19.218 50.253 -9.179 1.00 41.12 656 ASP A C 1
ATOM 5173 O O . ASP A 1 656 ? 19.568 51.289 -8.609 1.00 41.12 656 ASP A O 1
ATOM 5177 N N . TYR A 1 657 ? 18.934 49.137 -8.508 1.00 45.38 657 TYR A N 1
ATOM 5178 C CA . TYR A 1 657 ? 19.346 48.917 -7.124 1.00 45.38 657 TYR A CA 1
ATOM 5179 C C . TYR A 1 657 ? 20.523 47.943 -7.119 1.00 45.38 657 TYR A C 1
ATOM 5181 O O . TYR A 1 657 ? 20.339 46.726 -7.186 1.00 45.38 657 TYR A O 1
ATOM 5189 N N . ASP A 1 658 ? 21.724 48.516 -7.034 1.00 39.53 658 ASP A N 1
ATOM 5190 C CA . ASP A 1 658 ? 22.944 47.839 -6.603 1.00 39.53 658 ASP A CA 1
ATOM 5191 C C . ASP A 1 658 ? 22.739 47.282 -5.184 1.00 39.53 658 ASP A C 1
ATOM 5193 O O . ASP A 1 658 ? 22.381 48.011 -4.255 1.00 39.53 658 ASP A O 1
ATOM 5197 N N . TYR A 1 659 ? 22.952 45.976 -5.023 1.00 47.38 659 TYR A N 1
ATOM 5198 C CA . TYR A 1 659 ? 23.085 45.336 -3.718 1.00 47.38 659 TYR A CA 1
ATOM 5199 C C . TYR A 1 659 ? 24.570 45.289 -3.354 1.00 47.38 659 TYR A C 1
ATOM 5201 O O . TYR A 1 659 ? 25.342 44.529 -3.940 1.00 47.38 659 TYR A O 1
ATOM 5209 N N . ASP A 1 660 ? 24.934 46.120 -2.380 1.00 39.97 660 ASP A N 1
ATOM 5210 C CA . ASP A 1 660 ? 26.244 46.160 -1.741 1.00 39.97 660 ASP A CA 1
ATOM 5211 C C . ASP A 1 660 ? 26.565 44.840 -1.014 1.00 39.97 660 ASP A C 1
ATOM 5213 O O . ASP A 1 660 ? 25.836 44.379 -0.131 1.00 39.97 660 ASP A O 1
ATOM 5217 N N . ASP A 1 661 ? 27.666 44.230 -1.448 1.00 44.00 661 ASP A N 1
ATOM 5218 C CA . ASP A 1 661 ? 28.852 43.881 -0.654 1.00 44.00 661 ASP A CA 1
ATOM 5219 C C . ASP A 1 661 ? 28.661 43.776 0.877 1.00 44.00 661 ASP A C 1
ATOM 5221 O O . ASP A 1 661 ? 28.699 44.769 1.608 1.00 44.00 661 ASP A O 1
ATOM 5225 N N . TYR A 1 662 ? 28.537 42.543 1.381 1.00 50.53 662 TYR A N 1
ATOM 5226 C CA . TYR A 1 662 ? 28.828 42.229 2.781 1.00 50.53 662 TYR A CA 1
ATOM 5227 C C . TYR A 1 662 ? 30.148 41.471 2.860 1.00 50.53 662 TYR A C 1
ATOM 5229 O O . TYR A 1 662 ? 30.231 40.276 2.567 1.00 50.53 662 TYR A O 1
ATOM 5237 N N . GLY A 1 663 ? 31.167 42.223 3.270 1.00 40.53 663 GLY A N 1
ATOM 5238 C CA . GLY A 1 663 ? 32.500 41.744 3.572 1.00 40.53 663 GLY A CA 1
ATOM 5239 C C . GLY A 1 663 ? 32.550 40.769 4.746 1.00 40.53 663 GLY A C 1
ATOM 5240 O O . GLY A 1 663 ? 31.744 40.802 5.679 1.00 40.53 663 GLY A O 1
ATOM 5241 N N . ALA A 1 664 ? 33.565 39.917 4.657 1.00 47.12 664 ALA A N 1
ATOM 5242 C CA . ALA A 1 664 ? 34.159 39.191 5.760 1.00 47.12 664 ALA A CA 1
ATOM 5243 C C . ALA A 1 664 ? 34.716 40.165 6.812 1.00 47.12 664 ALA A C 1
ATOM 5245 O O . ALA A 1 664 ? 35.231 41.220 6.450 1.00 47.12 664 ALA A O 1
ATOM 5246 N N . ASP A 1 665 ? 34.587 39.811 8.092 1.00 50.53 665 ASP A N 1
ATOM 5247 C CA . ASP A 1 665 ? 35.714 39.685 9.027 1.00 50.53 665 ASP A CA 1
ATOM 5248 C C . ASP A 1 665 ? 35.225 39.259 10.431 1.00 50.53 665 ASP A C 1
ATOM 5250 O O . ASP A 1 665 ? 34.181 39.700 10.913 1.00 50.53 665 ASP A O 1
ATOM 5254 N N . ASP A 1 666 ? 36.049 38.410 11.054 1.00 48.06 666 ASP A N 1
ATOM 5255 C CA . ASP A 1 666 ? 36.204 38.107 12.486 1.00 48.06 666 ASP A CA 1
ATOM 5256 C C . ASP A 1 666 ? 35.055 37.438 13.274 1.00 48.06 666 ASP A C 1
ATOM 5258 O O . ASP A 1 666 ? 34.194 38.110 13.844 1.00 48.06 666 ASP A O 1
ATOM 5262 N N . TYR A 1 667 ? 35.124 36.102 13.421 1.00 37.59 667 TYR A N 1
ATOM 5263 C CA . TYR A 1 667 ? 35.407 35.396 14.695 1.00 37.59 667 TYR A CA 1
ATOM 5264 C C . TYR A 1 667 ? 35.548 33.877 14.522 1.00 37.59 667 TYR A C 1
ATOM 5266 O O . TYR A 1 667 ? 34.755 33.289 13.752 1.00 37.59 667 TYR A O 1
#